Protein 4X82 (pdb70)

Organism: Pteropus alecto (NCBI:txid9402)

Radius of gyration: 31.53 Å; Cα contacts (8 Å, |Δi|>4): 582; chains: 2; bounding box: 42×46×110 Å

InterPro domains:
  IPR003689 Zinc/iron permease [PF02535] (324-635)
  IPR041137 Zinc transporter ZIP4, N-terminal [PF18292] (49-189)
  IPR049406 Zinc transporter ZIP4/12, EF-hand [PF21116] (195-304)
  IPR050799 Zinc Iron Protein (ZIP) Transporter [PTHR12191] (195-642)

Solvent-accessible surface area: 21153 Å² total; per-residue (Å²): 103,148,136,62,26,16,36,44,19,106,60,3,12,38,76,13,127,8,84,114,25,116,35,14,81,41,12,41,32,60,31,7,86,89,38,113,104,28,76,43,6,0,0,0,0,27,0,0,8,68,10,79,24,5,19,66,19,24,215,51,69,122,10,30,63,115,0,70,101,10,27,62,104,4,71,26,149,89,27,25,44,32,8,0,8,103,0,0,47,118,0,28,76,69,6,102,89,145,66,11,50,7,73,44,0,52,176,86,24,97,91,17,3,65,6,0,33,21,0,25,103,4,8,47,153,50,28,38,12,78,32,37,9,43,66,72,23,1,23,63,16,6,58,99,58,160,68,128,38,14,47,40,78,41,0,42,60,14,0,44,140,19,54,5,26,56,119,164,102,51,118,30,90,7,29,92,40,45,0,41,10,61,47,0,4,52,20,24,68,39,60,68,110,64,9,0,54,57,81,6,0,36,101,0,0,7,0,0,0,2,2,41,17,28,58,29,73,93,140,43,56,126,48,115,108,69,32,11,30,40,7,106,51,0,13,57,33,11,131,21,123,78,14,104,24,16,42,36,88,30,3,57,86,15,26,68,100,95,43,138,38,33,65,18,54,27,5,0,0,0,0,25,0,3,12,74,20,75,23,5,2,56,29,22,175,79,68,38,12,37,67,122,0,61,100,12,26,59,96,7,68,25,152,91,27,24,51,47,21,0,12,71,1,0,18,118,2,55,74,25,53,112,154,102,50,11,46,6,72,48,0,21,165,80,8,46,74,115,92,49,96,4,64,25,7,65,0,0,34,14,0,13,102,8,16,47,159,63,33,59,23,95,6,35,6,6,57,119,6,1,19,31,17,1,45,134,60,14,180,46,118,55,126,40,3,39,24,78,28,0,43,61,4,0,140,137,15,50,5,62,113,81,117,82,50,7,45,9,172,26,0,3,54,17,33,71,31,53,54,165,71,10,0,54,60,80,17,2,35,104,2,0,6,0,0,0,1,3,38,16,31,62,28,79

B-factor: mean 61.76, std 17.87, range [33.03, 139.63]

Foldseek 3Di:
DLVVLVVLLQLLCVQLVCNVHVLSVLDDSVLQVLAPLQLSLQLSLVCLLPSVVSSVCSVVVCSSVVSVVLCVQQVDDPRPQQSVLVSLCSNCVSGPVVADHSVNLVVVQVHNSSSSVSVSVCSVVVGHHDGDDDPLCVLVVVCVCDDPAQALVNLQVVLVVLVAQVCDPDPDPCLQDGHHSVRLCVVVVHDNVVHQDSVNCVVSVVVSVSNNVSPND/DVVVVLQVVLVVLLCLLCVLLVVVLSVLDHSVLLVVLDDVPDPCNLLLSLQLSLVCLLPSVVSSVCSVVVCSSVVSVVLLVQCQDDPRPQQSVLVSLVSSLVSSVVDFDESVNLQVVADDDPGGHRRSSSSSSVSVCSVVVTRYDYDHDPLCVLVVLQVPQDDPDSAQALVNQQVVLVVLVACVLQDGDHSVRLCVVVVHDNVNHADSVRCVVSVVVSVSNNVSVND

Structure (mmCIF, N/CA/C/O backbone):
data_4X82
#
_entry.id   4X82
#
_cell.length_a   34.182
_cell.length_b   68.731
_cell.length_c   93.971
_cell.angle_alpha   90.000
_cell.angle_beta   95.790
_cell.angle_gamma   90.000
#
_symmetry.space_group_name_H-M   'P 1 21 1'
#
loop_
_atom_site.group_PDB
_atom_site.id
_atom_site.type_symbol
_atom_site.label_atom_id
_atom_site.label_alt_id
_atom_site.label_comp_id
_atom_site.label_asym_id
_atom_site.label_entity_id
_atom_site.label_seq_id
_atom_site.pdbx_PDB_ins_code
_atom_site.Cartn_x
_atom_site.Cartn_y
_atom_site.Cartn_z
_atom_site.occupancy
_atom_site.B_iso_or_equiv
_atom_site.auth_seq_id
_atom_site.auth_comp_id
_atom_site.auth_asym_id
_atom_site.auth_atom_id
_atom_site.pdbx_PDB_model_num
ATOM 1 N N . ASP A 1 7 ? -46.177 -8.401 59.709 1.00 72.68 42 ASP B N 1
ATOM 2 C CA . ASP A 1 7 ? -45.565 -8.548 61.069 1.00 72.02 42 ASP B CA 1
ATOM 3 C C . ASP A 1 7 ? -44.094 -8.081 61.055 1.00 72.00 42 ASP B C 1
ATOM 4 O O . ASP A 1 7 ? -43.281 -8.558 60.250 1.00 72.91 42 ASP B O 1
ATOM 6 N N . ARG A 1 8 ? -43.735 -7.171 61.955 1.00 66.02 43 ARG B N 1
ATOM 7 C CA . ARG A 1 8 ? -42.365 -6.662 61.978 1.00 66.68 43 ARG B CA 1
ATOM 8 C C . ARG A 1 8 ? -41.338 -7.737 62.346 1.00 69.93 43 ARG B C 1
ATOM 9 O O . ARG A 1 8 ? -40.138 -7.462 62.308 1.00 80.53 43 ARG B O 1
ATOM 17 N N . VAL A 1 9 ? -41.792 -8.923 62.751 1.00 63.39 44 VAL B N 1
ATOM 18 C CA . VAL A 1 9 ? -40.911 -10.071 62.877 1.00 60.37 44 VAL B CA 1
ATOM 19 C C . VAL A 1 9 ? -40.538 -10.572 61.474 1.00 59.10 44 VAL B C 1
ATOM 20 O O . VAL A 1 9 ? -39.367 -10.822 61.170 1.00 57.69 44 VAL B O 1
ATOM 24 N N . ALA A 1 10 ? -41.542 -10.690 60.616 1.00 59.24 45 ALA B N 1
ATOM 25 C CA . ALA A 1 10 ? -41.327 -11.088 59.235 1.00 54.77 45 ALA B CA 1
ATOM 26 C C . ALA A 1 10 ? -40.429 -10.080 58.528 1.00 52.97 45 ALA B C 1
ATOM 27 O O . ALA A 1 10 ? -39.371 -10.434 58.004 1.00 53.06 45 ALA B O 1
ATOM 29 N N . LEU A 1 11 ? -40.838 -8.817 58.531 1.00 50.90 46 LEU B N 1
ATOM 30 C CA . LEU A 1 11 ? -40.066 -7.806 57.840 1.00 50.22 46 LEU B CA 1
ATOM 31 C C . LEU A 1 11 ? -38.622 -7.840 58.289 1.00 48.32 46 LEU B C 1
ATOM 32 O O . LEU A 1 11 ? -37.699 -7.614 57.495 1.00 48.71 46 LEU B O 1
ATOM 37 N N . GLY A 1 12 ? -38.432 -8.137 59.565 1.00 48.09 47 GLY B N 1
ATOM 38 C CA . GLY A 1 12 ? -37.100 -8.187 60.145 1.00 47.39 47 GLY B CA 1
ATOM 39 C C . GLY A 1 12 ? -36.213 -9.204 59.486 1.00 43.49 47 GLY B C 1
ATOM 40 O O . GLY A 1 12 ? -35.066 -8.923 59.173 1.00 43.58 47 GLY B O 1
ATOM 41 N N . GLY A 1 13 ? -36.755 -10.387 59.273 1.00 43.75 48 GLY B N 1
ATOM 42 C CA . GLY A 1 13 ? -36.042 -11.448 58.576 1.00 47.07 48 GLY B CA 1
ATOM 43 C C . GLY A 1 13 ? -35.760 -11.126 57.122 1.00 49.43 48 GLY B C 1
ATOM 44 O O . GLY A 1 13 ? -34.668 -11.403 56.622 1.00 54.53 48 GLY B O 1
ATOM 45 N N . LEU A 1 14 ? -36.749 -10.556 56.440 1.00 48.35 49 LEU B N 1
ATOM 46 C CA . LEU A 1 14 ? -36.559 -10.081 55.082 1.00 48.58 49 LEU B CA 1
ATOM 47 C C . LEU A 1 14 ? -35.383 -9.133 54.997 1.00 50.59 49 LEU B C 1
ATOM 48 O O . LEU A 1 14 ? -34.563 -9.215 54.085 1.00 45.86 49 LEU B O 1
ATOM 53 N N . LEU A 1 15 ? -35.347 -8.186 55.925 1.00 55.33 50 LEU B N 1
ATOM 54 C CA . LEU A 1 15 ? -34.233 -7.264 56.026 1.00 59.91 50 LEU B CA 1
ATOM 55 C C . LEU A 1 15 ? -32.911 -7.976 56.186 1.00 56.24 50 LEU B C 1
ATOM 56 O O . LEU A 1 15 ? -31.905 -7.567 55.618 1.00 54.51 50 LEU B O 1
ATOM 61 N N . ASN A 1 16 ? -32.914 -9.008 57.013 1.00 55.11 51 ASN B N 1
ATOM 62 C CA . ASN A 1 16 ? -31.685 -9.721 57.311 1.00 56.51 51 ASN B CA 1
ATOM 63 C C . ASN A 1 16 ? -31.156 -10.486 56.125 1.00 48.82 51 ASN B C 1
ATOM 64 O O . ASN A 1 16 ? -29.964 -10.458 55.885 1.00 49.70 51 ASN B O 1
ATOM 69 N N . THR A 1 17 ? -32.017 -11.118 55.343 1.00 47.44 52 THR B N 1
ATOM 70 C CA . THR A 1 17 ? -31.503 -11.765 54.139 1.00 52.06 52 THR B CA 1
ATOM 71 C C . THR A 1 17 ? -30.994 -10.715 53.146 1.00 47.28 52 THR B C 1
ATOM 72 O O . THR A 1 17 ? -29.918 -10.856 52.599 1.00 46.98 52 THR B O 1
ATOM 76 N N . LEU A 1 18 ? -31.770 -9.666 52.918 1.00 43.75 53 LEU B N 1
ATOM 77 C CA . LEU A 1 18 ? -31.368 -8.649 51.991 1.00 47.37 53 LEU B CA 1
ATOM 78 C C . LEU A 1 18 ? -29.951 -8.226 52.341 1.00 50.53 53 LEU B C 1
ATOM 79 O O . LEU A 1 18 ? -29.040 -8.309 51.510 1.00 57.83 53 LEU B O 1
ATOM 84 N N . ALA A 1 19 ? -29.761 -7.828 53.592 1.00 50.22 54 ALA B N 1
ATOM 85 C CA . ALA A 1 19 ? -28.467 -7.387 54.090 1.00 52.03 54 ALA B CA 1
ATOM 86 C C . ALA A 1 19 ? -27.350 -8.419 53.881 1.00 52.41 54 ALA B C 1
ATOM 87 O O . ALA A 1 19 ? -26.244 -8.080 53.443 1.00 58.86 54 ALA B O 1
ATOM 89 N N . ALA A 1 20 ? -27.644 -9.669 54.191 1.00 48.37 55 ALA B N 1
ATOM 90 C CA . ALA A 1 20 ? -26.689 -10.738 54.032 1.00 49.56 55 ALA B CA 1
ATOM 91 C C . ALA A 1 20 ? -26.279 -10.937 52.584 1.00 54.86 55 ALA B C 1
ATOM 92 O O . ALA A 1 20 ? -25.092 -11.018 52.288 1.00 59.94 55 ALA B O 1
ATOM 94 N N . ARG A 1 21 ? -27.240 -11.017 51.667 1.00 59.63 56 ARG B N 1
ATOM 95 C CA . ARG A 1 21 ? -26.909 -11.447 50.300 1.00 62.82 56 ARG B CA 1
ATOM 96 C C . ARG A 1 21 ? -26.082 -10.382 49.579 1.00 63.03 56 ARG B C 1
ATOM 97 O O . ARG A 1 21 ? -25.346 -10.669 48.632 1.00 62.00 56 ARG B O 1
ATOM 105 N N . VAL A 1 22 ? -26.186 -9.161 50.081 1.00 65.09 57 VAL B N 1
ATOM 106 C CA . VAL A 1 22 ? -25.398 -8.028 49.621 1.00 69.29 57 VAL B CA 1
ATOM 107 C C . VAL A 1 22 ? -24.062 -7.893 50.372 1.00 68.12 57 VAL B C 1
ATOM 108 O O . VAL A 1 22 ? -23.191 -7.109 49.981 1.00 62.87 57 VAL B O 1
ATOM 112 N N . HIS A 1 23 ? -23.889 -8.703 51.410 1.00 74.05 58 HIS B N 1
ATOM 113 C CA . HIS A 1 23 ? -22.777 -8.601 52.361 1.00 82.56 58 HIS B CA 1
ATOM 114 C C . HIS A 1 23 ? -22.675 -7.212 53.014 1.00 83.18 58 HIS B C 1
ATOM 115 O O . HIS A 1 23 ? -21.627 -6.577 52.988 1.00 82.77 58 HIS B O 1
ATOM 122 N N . CYS A 1 24 ? -23.786 -6.751 53.585 1.00 92.35 59 CYS B N 1
ATOM 123 C CA . CYS A 1 24 ? -23.830 -5.513 54.385 1.00 93.48 59 CYS B CA 1
ATOM 124 C C . CYS A 1 24 ? -24.228 -5.826 55.833 1.00 93.75 59 CYS B C 1
ATOM 125 O O . CYS A 1 24 ? -24.737 -4.949 56.540 1.00 92.22 59 CYS B O 1
ATOM 128 N N . THR A 1 25 ? -23.993 -7.064 56.278 1.00 98.15 60 THR B N 1
ATOM 129 C CA . THR A 1 25 ? -24.490 -7.503 57.594 1.00 99.56 60 THR B CA 1
ATOM 130 C C . THR A 1 25 ? -23.917 -6.621 58.706 1.00 98.55 60 THR B C 1
ATOM 131 O O . THR A 1 25 ? -24.662 -5.940 59.411 1.00 91.53 60 THR B O 1
ATOM 133 N N . SER A 1 26 ? -22.595 -6.606 58.832 1.00 100.88 61 SER B N 1
ATOM 134 C CA . SER A 1 26 ? -21.928 -5.755 59.809 1.00 104.52 61 SER B CA 1
ATOM 135 C C . SER A 1 26 ? -21.345 -4.524 59.110 1.00 110.97 61 SER B C 1
ATOM 136 O O . SER A 1 26 ? -20.149 -4.257 59.211 1.00 116.28 61 SER B O 1
ATOM 138 N N . GLY A 1 27 ? -22.196 -3.780 58.402 1.00 112.71 62 GLY B N 1
ATOM 139 C CA . GLY A 1 27 ? -21.772 -2.578 57.676 1.00 110.08 62 GLY B CA 1
ATOM 140 C C . GLY A 1 27 ? -22.767 -1.441 57.842 1.00 113.01 62 GLY B C 1
ATOM 141 O O . GLY A 1 27 ? -23.816 -1.619 58.465 1.00 109.79 62 GLY B O 1
ATOM 142 N N . PRO A 1 28 ? -22.447 -0.259 57.281 1.00 115.40 63 PRO B N 1
ATOM 143 C CA . PRO A 1 28 ? -23.346 0.896 57.360 1.00 111.84 63 PRO B CA 1
ATOM 144 C C . PRO A 1 28 ? -24.546 0.799 56.393 1.00 115.27 63 PRO B C 1
ATOM 145 O O . PRO A 1 28 ? -25.650 1.220 56.753 1.00 114.39 63 PRO B O 1
ATOM 149 N N . CYS A 1 29 ? -24.319 0.256 55.188 1.00 117.38 64 CYS B N 1
ATOM 150 C CA . CYS A 1 29 ? -25.366 -0.003 54.174 1.00 115.23 64 CYS B CA 1
ATOM 151 C C . CYS A 1 29 ? -26.465 -0.973 54.650 1.00 109.65 64 CYS B C 1
ATOM 152 O O . CYS A 1 29 ? -27.571 -0.966 54.113 1.00 106.29 64 CYS B O 1
ATOM 155 N N . GLY A 1 30 ? -26.146 -1.814 55.635 1.00 98.57 65 GLY B N 1
ATOM 156 C CA . GLY A 1 30 ? -27.133 -2.672 56.278 1.00 91.92 65 GLY B CA 1
ATOM 157 C C . GLY A 1 30 ? -27.853 -1.940 57.398 1.00 90.88 65 GLY B C 1
ATOM 158 O O . GLY A 1 30 ? -29.040 -2.165 57.634 1.00 86.84 65 GLY B O 1
ATOM 159 N N . LYS A 1 31 ? -27.142 -1.043 58.079 1.00 88.68 66 LYS B N 1
ATOM 160 C CA . LYS A 1 31 ? -27.734 -0.253 59.157 1.00 84.82 66 LYS B CA 1
ATOM 161 C C . LYS A 1 31 ? -28.818 0.716 58.644 1.00 84.90 66 LYS B C 1
ATOM 162 O O . LYS A 1 31 ? -29.813 0.933 59.335 1.00 86.78 66 LYS B O 1
ATOM 164 N N . CYS A 1 32 ? -28.645 1.269 57.436 1.00 77.21 67 CYS B N 1
ATOM 165 C CA . CYS A 1 32 ? -29.625 2.204 56.857 1.00 77.89 67 CYS B CA 1
ATOM 166 C C . CYS A 1 32 ? -31.007 1.546 56.634 1.00 75.04 67 CYS B C 1
ATOM 167 O O . CYS A 1 32 ? -32.037 2.218 56.616 1.00 73.72 67 CYS B O 1
ATOM 170 N N . LEU A 1 33 ? -31.011 0.230 56.457 1.00 77.95 68 LEU B N 1
ATOM 171 C CA . LEU A 1 33 ? -32.238 -0.525 56.226 1.00 74.49 68 LEU B CA 1
ATOM 172 C C . LEU A 1 33 ? -32.858 -0.859 57.571 1.00 71.86 68 LEU B C 1
ATOM 173 O O . LEU A 1 33 ? -32.254 -1.571 58.376 1.00 74.74 68 LEU B O 1
ATOM 178 N N . SER A 1 34 ? -34.065 -0.350 57.808 1.00 65.74 69 SER B N 1
ATOM 179 C CA . SER A 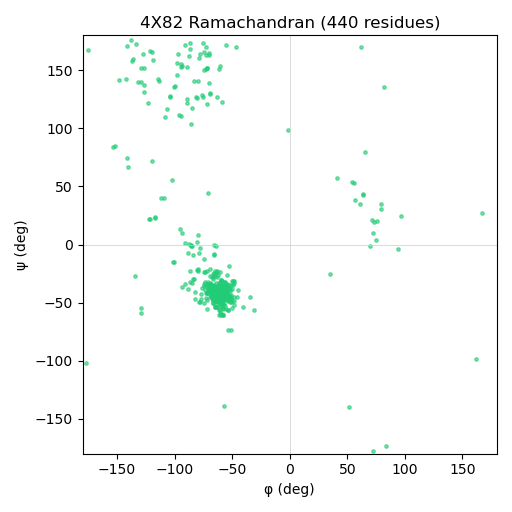1 34 ? -34.755 -0.516 59.079 1.00 60.36 69 SER B CA 1
ATOM 180 C C . SER A 1 34 ? -36.157 -1.016 58.837 1.00 55.73 69 SER B C 1
ATOM 181 O O . SER A 1 34 ? -36.741 -0.742 57.805 1.00 49.96 69 SER B O 1
ATOM 183 N N . VAL A 1 35 ? -36.701 -1.742 59.804 1.00 55.98 70 VAL B N 1
ATOM 184 C CA . VAL A 1 35 ? -38.067 -2.249 59.691 1.00 55.40 70 VAL B CA 1
ATOM 185 C C . VAL A 1 35 ? -39.051 -1.132 59.391 1.00 53.34 70 VAL B C 1
ATOM 186 O O . VAL A 1 35 ? -39.991 -1.320 58.643 1.00 53.31 70 VAL B O 1
ATOM 190 N N . ASP A 1 36 ? -38.833 0.031 59.980 1.00 58.83 71 ASP B N 1
ATOM 191 C CA . ASP A 1 36 ? -39.776 1.133 59.842 1.00 62.29 71 ASP B CA 1
ATOM 192 C C . ASP A 1 36 ? -39.765 1.693 58.394 1.00 58.37 71 ASP B C 1
ATOM 193 O O . ASP A 1 36 ? -40.808 2.099 57.876 1.00 55.35 71 ASP B O 1
ATOM 195 N N . ASP A 1 37 ? -38.605 1.656 57.735 1.00 56.24 72 ASP B N 1
ATOM 196 C CA . ASP A 1 37 ? -38.536 1.913 56.296 1.00 53.69 72 ASP B CA 1
ATOM 197 C C . ASP A 1 37 ? -39.513 0.982 55.571 1.00 52.09 72 ASP B C 1
ATOM 198 O O . ASP A 1 37 ? -40.374 1.425 54.832 1.00 53.02 72 ASP B O 1
ATOM 203 N N . LEU A 1 38 ? -39.361 -0.321 55.782 1.00 51.80 73 LEU B N 1
ATOM 204 C CA . LEU A 1 38 ? -40.214 -1.311 55.125 1.00 52.05 73 LEU B CA 1
ATOM 205 C C . LEU A 1 38 ? -41.675 -1.099 55.501 1.00 54.29 73 LEU B C 1
ATOM 206 O O . LEU A 1 38 ? -42.552 -1.352 54.699 1.00 58.32 73 LEU B O 1
ATOM 211 N N . LEU A 1 39 ? -41.936 -0.645 56.720 1.00 52.20 74 LEU B N 1
ATOM 212 C CA . LEU A 1 39 ? -43.296 -0.327 57.113 1.00 54.49 74 LEU B CA 1
ATOM 213 C C . LEU A 1 39 ? -43.791 0.904 56.366 1.00 55.96 74 LEU B C 1
ATOM 214 O O . LEU A 1 39 ? -44.901 0.905 55.822 1.00 60.68 74 LEU B O 1
ATOM 219 N N . ALA A 1 40 ? -42.948 1.927 56.303 1.00 53.75 75 ALA B N 1
ATOM 220 C CA . ALA A 1 40 ? -43.273 3.153 55.586 1.00 55.82 75 ALA B CA 1
ATOM 221 C C . ALA A 1 40 ? -43.820 2.919 54.170 1.00 57.68 75 ALA B C 1
ATOM 222 O O . ALA A 1 40 ? -44.641 3.717 53.703 1.00 60.34 75 ALA B O 1
ATOM 224 N N . LEU A 1 41 ? -43.377 1.851 53.494 1.00 55.32 76 LEU B N 1
ATOM 225 C CA . LEU A 1 41 ? -43.758 1.609 52.090 1.00 56.51 76 LEU B CA 1
ATOM 226 C C . LEU A 1 41 ? -45.267 1.525 51.844 1.00 57.48 76 LEU B C 1
ATOM 227 O O . LEU A 1 41 ? -45.977 0.795 52.533 1.00 65.76 76 LEU B O 1
ATOM 232 N N . HIS A 1 49 ? -49.034 -3.376 47.315 1.00 54.49 84 HIS B N 1
ATOM 233 C CA . HIS A 1 49 ? -48.320 -3.470 48.591 1.00 58.98 84 HIS B CA 1
ATOM 234 C C . HIS A 1 49 ? -47.288 -4.605 48.584 1.00 58.06 84 HIS B C 1
ATOM 235 O O . HIS A 1 49 ? -46.119 -4.384 48.868 1.00 55.41 84 HIS B O 1
ATOM 237 N N . LEU A 1 50 ? -47.710 -5.826 48.270 1.00 57.65 85 LEU B N 1
ATOM 238 C CA . LEU A 1 50 ? -46.749 -6.900 48.077 1.00 56.43 85 LEU B CA 1
ATOM 239 C C . LEU A 1 50 ? -45.800 -6.522 46.981 1.00 53.30 85 LEU B C 1
ATOM 240 O O . LEU A 1 50 ? -44.566 -6.680 47.092 1.00 55.80 85 LEU B O 1
ATOM 245 N N . ALA A 1 51 ? -46.383 -6.081 45.881 1.00 52.78 86 ALA B N 1
ATOM 246 C CA . ALA A 1 51 ? -45.570 -5.723 44.737 1.00 54.42 86 ALA B CA 1
ATOM 247 C C . ALA A 1 51 ? -44.579 -4.621 45.118 1.00 53.24 86 ALA B C 1
ATOM 248 O O . ALA A 1 51 ? -43.365 -4.744 44.890 1.00 52.27 86 ALA B O 1
ATOM 250 N N . ARG A 1 52 ? -45.096 -3.581 45.753 1.00 51.88 87 ARG B N 1
ATOM 251 C CA . ARG A 1 52 ? -44.271 -2.440 46.091 1.00 54.57 87 ARG B CA 1
ATOM 252 C C . ARG A 1 52 ? -43.089 -2.884 46.972 1.00 51.06 87 ARG B C 1
ATOM 253 O O . ARG A 1 52 ? -41.940 -2.483 46.765 1.00 48.79 87 ARG B O 1
ATOM 261 N N . LEU A 1 53 ? -43.383 -3.746 47.927 1.00 46.45 88 LEU B N 1
ATOM 262 C CA . LEU A 1 53 ? -42.381 -4.279 48.809 1.00 45.26 88 LEU B CA 1
ATOM 263 C C . LEU A 1 53 ? -41.357 -5.148 48.077 1.00 45.57 88 LEU B C 1
ATOM 264 O O . LEU A 1 53 ? -40.145 -4.986 48.270 1.00 50.18 88 LEU B O 1
ATOM 269 N N . SER A 1 54 ? -41.825 -6.075 47.255 1.00 42.73 89 SER B N 1
ATOM 270 C CA . SER A 1 54 ? -40.907 -6.935 46.529 1.00 42.07 89 SER B CA 1
ATOM 271 C C . SER A 1 54 ? -40.004 -6.102 45.629 1.00 43.35 89 SER B C 1
ATOM 272 O O . SER A 1 54 ? -38.799 -6.345 45.532 1.00 44.53 89 SER B O 1
ATOM 275 N N . ALA A 1 55 ? -40.579 -5.097 44.983 1.00 43.05 90 ALA B N 1
ATOM 276 C CA . ALA A 1 55 ? -39.792 -4.229 44.120 1.00 42.17 90 ALA B CA 1
ATOM 277 C C . ALA A 1 55 ? -38.799 -3.383 44.903 1.00 42.65 90 ALA B C 1
ATOM 278 O O . ALA A 1 55 ? -37.644 -3.217 44.480 1.00 44.65 90 ALA B O 1
ATOM 280 N N . ALA A 1 56 ? -39.227 -2.860 46.048 1.00 40.70 91 ALA B N 1
ATOM 281 C CA . ALA A 1 56 ? -38.327 -2.063 46.886 1.00 38.99 91 ALA B CA 1
ATOM 282 C C . ALA A 1 56 ? -37.126 -2.891 47.315 1.00 41.17 91 ALA B C 1
ATOM 283 O O . ALA A 1 56 ? -35.988 -2.418 47.320 1.00 41.08 91 ALA B O 1
ATOM 285 N N . ALA A 1 57 ? -37.389 -4.147 47.661 1.00 43.57 92 ALA B N 1
ATOM 286 C CA . ALA A 1 57 ? -36.336 -5.055 48.067 1.00 43.38 92 ALA B CA 1
ATOM 287 C C . ALA A 1 57 ? -35.403 -5.396 46.887 1.00 42.37 92 ALA B C 1
ATOM 288 O O . ALA A 1 57 ? -34.189 -5.320 47.016 1.00 45.81 92 ALA B O 1
ATOM 290 N N . ALA A 1 58 ? -35.969 -5.715 45.732 1.00 42.16 93 ALA B N 1
ATOM 291 C CA . ALA A 1 58 ? -35.177 -5.947 44.508 1.00 42.93 93 ALA B CA 1
ATOM 292 C C . ALA A 1 58 ? -34.251 -4.775 44.237 1.00 43.61 93 ALA B C 1
ATOM 293 O O . ALA A 1 58 ? -33.089 -4.956 43.911 1.00 44.02 93 ALA B O 1
ATOM 295 N N . LEU A 1 59 ? -34.779 -3.562 44.360 1.00 45.73 94 LEU B N 1
ATOM 296 C CA . LEU A 1 59 ? -33.953 -2.362 44.225 1.00 44.55 94 LEU B CA 1
ATOM 297 C C . LEU A 1 59 ? -32.807 -2.341 45.229 1.00 45.56 94 LEU B C 1
ATOM 298 O O . LEU A 1 59 ? -31.660 -2.033 44.882 1.00 47.55 94 LEU B O 1
ATOM 303 N N . TYR A 1 60 ? -33.106 -2.638 46.484 1.00 44.70 95 TYR B N 1
ATOM 304 C CA . TYR A 1 60 ? -32.044 -2.667 47.470 1.00 47.14 95 TYR B CA 1
ATOM 305 C C . TYR A 1 60 ? -30.953 -3.652 47.052 1.00 49.48 95 TYR B C 1
ATOM 306 O O . TYR A 1 60 ? -29.768 -3.332 47.137 1.00 51.52 95 TYR B O 1
ATOM 315 N N . LEU A 1 61 ? -31.347 -4.845 46.609 1.00 47.66 96 LEU B N 1
ATOM 316 C CA . LEU A 1 61 ? -30.367 -5.818 46.164 1.00 48.22 96 LEU B CA 1
ATOM 317 C C . LEU A 1 61 ? -29.630 -5.270 44.976 1.00 49.85 96 LEU B C 1
ATOM 318 O O . LEU A 1 61 ? -28.423 -5.452 44.876 1.00 51.73 96 LEU B O 1
ATOM 323 N N . SER A 1 62 ? -30.365 -4.590 44.091 1.00 52.78 97 SER B N 1
ATOM 324 C CA . SER A 1 62 ? -29.796 -3.956 42.873 1.00 59.02 97 SER B CA 1
ATOM 325 C C . SER A 1 62 ? -28.719 -2.907 43.128 1.00 60.80 97 SER B C 1
ATOM 326 O O . SER A 1 62 ? -27.730 -2.854 42.413 1.00 57.18 97 SER B O 1
ATOM 329 N N . ASP A 1 63 ? -28.958 -2.047 44.119 1.00 70.77 98 ASP B N 1
ATOM 330 C CA . ASP A 1 63 ? -28.072 -0.911 44.436 1.00 72.82 98 ASP B CA 1
ATOM 331 C C . ASP A 1 63 ? -28.212 -0.550 45.919 1.00 68.92 98 ASP B C 1
ATOM 332 O O . ASP A 1 63 ? -28.985 0.337 46.286 1.00 68.54 98 ASP B O 1
ATOM 337 N N . PRO A 1 64 ? -27.474 -1.255 46.781 1.00 64.78 99 PRO B N 1
ATOM 338 C CA . PRO A 1 64 ? -27.583 -0.966 48.206 1.00 61.93 99 PRO B CA 1
ATOM 339 C C . PRO A 1 64 ? -27.220 0.483 48.531 1.00 66.17 99 PRO B C 1
ATOM 340 O O . PRO A 1 64 ? -28.069 1.210 49.031 1.00 71.52 99 PRO B O 1
ATOM 344 N N . GLU A 1 65 ? -25.998 0.921 48.226 1.00 69.30 100 GLU B N 1
ATOM 345 C CA . GLU A 1 65 ? -25.581 2.309 48.540 1.00 67.22 100 GLU B CA 1
ATOM 346 C C . GLU A 1 65 ? -26.578 3.333 47.993 1.00 60.35 100 GLU B C 1
ATOM 347 O O . GLU A 1 65 ? -27.004 4.254 48.691 1.00 53.33 100 GLU B O 1
ATOM 349 N N . GLY A 1 66 ? -26.986 3.131 46.751 1.00 54.87 101 GLY B N 1
ATOM 350 C CA . GLY A 1 66 ? -27.904 4.047 46.126 1.00 55.89 101 GLY B CA 1
ATOM 351 C C . GLY A 1 66 ? -29.287 4.049 46.749 1.00 59.13 101 GLY B C 1
ATOM 352 O O . GLY A 1 66 ? -29.986 5.061 46.714 1.00 65.17 101 GLY B O 1
ATOM 353 N N . THR A 1 67 ? -29.696 2.916 47.300 1.00 60.93 102 THR B N 1
ATOM 354 C CA . THR A 1 67 ? -31.051 2.759 47.820 1.00 65.42 102 THR B CA 1
ATOM 355 C C . THR A 1 67 ? -31.162 3.331 49.244 1.00 63.77 102 THR B C 1
ATOM 356 O O . THR A 1 67 ? -32.229 3.772 49.651 1.00 62.55 102 THR B O 1
ATOM 360 N N . CYS A 1 68 ? -30.065 3.304 49.994 1.00 66.90 103 CYS B N 1
ATOM 361 C CA . CYS A 1 68 ? -29.994 3.995 51.280 1.00 73.97 103 CYS B CA 1
ATOM 362 C C . CYS A 1 68 ? -30.207 5.491 51.098 1.00 70.42 103 CYS B C 1
ATOM 363 O O . CYS A 1 68 ? -31.028 6.066 51.801 1.00 65.25 103 CYS B O 1
ATOM 366 N N . GLU A 1 69 ? -29.487 6.091 50.135 1.00 69.30 104 GLU B N 1
ATOM 367 C CA . GLU A 1 69 ? -29.634 7.526 49.782 1.00 61.11 104 GLU B CA 1
ATOM 368 C C . GLU A 1 69 ? -31.059 7.866 49.433 1.00 58.04 104 GLU B C 1
ATOM 369 O O . GLU A 1 69 ? -31.543 8.900 49.842 1.00 60.62 104 GLU B O 1
ATOM 371 N N . ASP A 1 70 ? -31.724 6.988 48.688 1.00 58.98 105 ASP B N 1
ATOM 372 C CA . ASP A 1 70 ? -33.124 7.186 48.320 1.00 61.52 105 ASP B CA 1
ATOM 373 C C . ASP A 1 70 ? -34.035 7.034 49.537 1.00 59.55 105 ASP B C 1
ATOM 374 O O . ASP A 1 70 ? -35.014 7.766 49.691 1.00 57.80 105 ASP B O 1
ATOM 379 N N . ILE A 1 71 ? -33.699 6.090 50.409 1.00 60.00 106 ILE B N 1
ATOM 380 C CA . ILE A 1 71 ? -34.505 5.803 51.595 1.00 60.42 106 ILE B CA 1
ATOM 381 C C . ILE A 1 71 ? -34.466 6.977 52.536 1.00 60.82 106 ILE B C 1
ATOM 382 O O . ILE A 1 71 ? -35.491 7.413 53.043 1.00 57.05 106 ILE B O 1
ATOM 387 N N . ARG A 1 72 ? -33.249 7.454 52.773 1.00 67.05 107 ARG B N 1
ATOM 388 C CA . ARG A 1 72 ? -32.964 8.604 53.619 1.00 68.98 107 ARG B CA 1
ATOM 389 C C . ARG A 1 72 ? -33.577 9.901 53.089 1.00 66.80 107 ARG B C 1
ATOM 390 O O . ARG A 1 72 ? -33.764 10.836 53.858 1.00 66.92 107 ARG B O 1
ATOM 398 N N . ALA A 1 73 ? -33.859 9.950 51.781 1.00 63.11 108 ALA B N 1
ATOM 399 C CA . ALA A 1 73 ? -34.622 11.027 51.140 1.00 57.33 108 ALA B CA 1
ATOM 400 C C . ALA A 1 73 ? -36.137 10.770 51.078 1.00 51.33 108 ALA B C 1
ATOM 401 O O . ALA A 1 73 ? -36.907 11.583 50.546 1.00 48.50 108 ALA B O 1
ATOM 403 N N . GLY A 1 74 ? -36.566 9.652 51.625 1.00 47.36 109 GLY B N 1
ATOM 404 C CA . GLY A 1 74 ? -37.969 9.280 51.590 1.00 50.87 109 GLY B CA 1
ATOM 405 C C . GLY A 1 74 ? -38.568 9.087 50.205 1.00 52.65 109 GLY B C 1
ATOM 406 O O . GLY A 1 74 ? -39.731 9.414 49.995 1.00 56.47 109 GLY B O 1
ATOM 407 N N . ARG A 1 75 ? -37.786 8.565 49.263 1.00 51.00 110 ARG B N 1
ATOM 408 C CA . ARG A 1 75 ? -38.282 8.322 47.909 1.00 53.49 110 ARG B CA 1
ATOM 409 C C . ARG A 1 75 ? -38.165 6.851 47.503 1.00 51.11 110 ARG B C 1
ATOM 410 O O . ARG A 1 75 ? -38.196 6.505 46.322 1.00 50.78 110 ARG B O 1
ATOM 418 N N . TRP A 1 76 ? -38.091 5.979 48.495 1.00 49.55 111 TRP B N 1
ATOM 419 C CA . TRP A 1 76 ? -37.949 4.553 48.242 1.00 45.46 111 TRP B CA 1
ATOM 420 C C . TRP A 1 76 ? -39.194 3.973 47.614 1.00 43.73 111 TRP B C 1
ATOM 421 O O . TRP A 1 76 ? -39.109 3.170 46.696 1.00 42.45 111 TRP B O 1
ATOM 432 N N . ALA A 1 77 ? -40.344 4.372 48.133 1.00 43.07 112 ALA B N 1
ATOM 433 C CA . ALA A 1 77 ? -41.627 3.949 47.589 1.00 45.57 112 ALA B CA 1
ATOM 434 C C . ALA A 1 77 ? -41.783 4.375 46.140 1.00 49.07 112 ALA B C 1
ATOM 435 O O . ALA A 1 77 ? -42.292 3.610 45.319 1.00 47.90 112 ALA B O 1
ATOM 437 N N . SER A 1 78 ? -41.372 5.610 45.835 1.00 53.66 113 SER B N 1
ATOM 438 C CA . SER A 1 78 ? -41.520 6.144 44.483 1.00 57.14 113 SER B CA 1
ATOM 439 C C . SER A 1 78 ? -40.687 5.309 43.528 1.00 59.48 113 SER B C 1
ATOM 440 O O . SER A 1 78 ? -41.200 4.796 42.522 1.00 57.31 113 SER B O 1
ATOM 442 N N . ARG A 1 79 ? -39.402 5.176 43.864 1.00 60.75 114 ARG B N 1
ATOM 443 C CA . ARG A 1 79 ? -38.465 4.444 43.036 1.00 60.17 114 ARG B CA 1
ATOM 444 C C . ARG A 1 79 ? -38.953 2.993 42.833 1.00 60.54 114 ARG B C 1
ATOM 445 O O . ARG A 1 79 ? -38.782 2.425 41.757 1.00 62.19 114 ARG B O 1
ATOM 453 N N . ALA A 1 80 ? -39.575 2.406 43.852 1.00 57.93 115 ALA B N 1
ATOM 454 C CA . ALA A 1 80 ? -40.144 1.063 43.736 1.00 55.99 115 ALA B CA 1
ATOM 455 C C . ALA A 1 80 ? -41.350 1.013 42.810 1.00 55.90 115 ALA B C 1
ATOM 456 O O . ALA A 1 80 ? -41.459 0.108 42.001 1.00 59.80 115 ALA B O 1
ATOM 458 N N . ASP A 1 81 ? -42.265 1.964 42.928 1.00 57.42 116 ASP B N 1
ATOM 459 C CA . ASP A 1 81 ? -43.385 2.024 41.995 1.00 58.69 116 ASP B CA 1
ATOM 460 C C . ASP A 1 81 ? -42.921 2.218 40.563 1.00 59.78 116 ASP B C 1
ATOM 461 O O . ASP A 1 81 ? -43.546 1.725 39.622 1.00 60.94 116 ASP B O 1
ATOM 466 N N . HIS A 1 82 ? -41.828 2.943 40.400 1.00 59.68 117 HIS B N 1
ATOM 467 C CA . HIS A 1 82 ?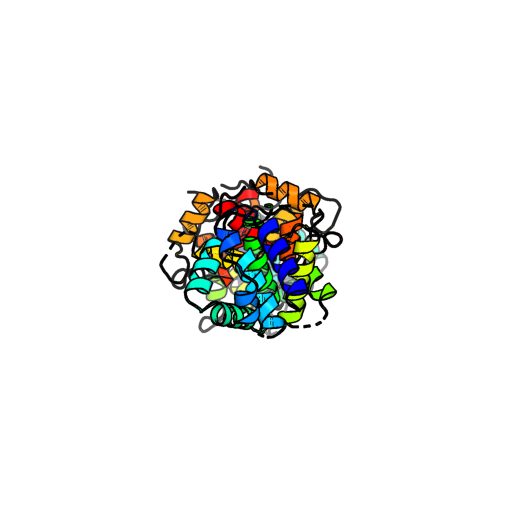 -41.228 3.109 39.098 1.00 63.91 117 HIS B CA 1
ATOM 468 C C . HIS A 1 82 ? -40.788 1.746 38.517 1.00 63.84 117 HIS B C 1
ATOM 469 O O . HIS A 1 82 ? -41.100 1.420 37.366 1.00 60.33 117 HIS B O 1
ATOM 476 N N . LEU A 1 83 ? -40.079 0.944 39.308 1.00 63.23 118 LEU B N 1
ATOM 477 C CA . LEU A 1 83 ? -39.568 -0.335 38.799 1.00 56.87 118 LEU B CA 1
ATOM 478 C C . LEU A 1 83 ? -40.721 -1.256 38.396 1.00 55.81 118 LEU B C 1
ATOM 479 O O . LEU A 1 83 ? -40.688 -1.841 37.326 1.00 51.57 118 LEU B O 1
ATOM 484 N N . LEU A 1 84 ? -41.780 -1.311 39.200 1.00 54.67 119 LEU B N 1
ATOM 485 C CA . LEU A 1 84 ? -42.990 -2.031 38.794 1.00 56.35 119 LEU B CA 1
ATOM 486 C C . LEU A 1 84 ? -43.528 -1.536 37.435 1.00 64.45 119 LEU B C 1
ATOM 487 O O . LEU A 1 84 ? -43.977 -2.341 36.613 1.00 66.97 119 LEU B O 1
ATOM 492 N N . ALA A 1 85 ? -43.472 -0.219 37.202 1.00 68.13 120 ALA B N 1
ATOM 493 C CA . ALA A 1 85 ? -43.897 0.368 35.917 1.00 63.20 120 ALA B CA 1
ATOM 494 C C . ALA A 1 85 ? -43.006 -0.098 34.778 1.00 60.02 120 ALA B C 1
ATOM 495 O O . ALA A 1 85 ? -43.500 -0.621 33.785 1.00 58.37 120 ALA B O 1
ATOM 497 N N . LEU A 1 86 ? -41.695 0.035 34.941 1.00 58.65 121 LEU B N 1
ATOM 498 C CA . LEU A 1 86 ? -40.766 -0.448 33.917 1.00 63.98 121 LEU B CA 1
ATOM 499 C C . LEU A 1 86 ? -40.982 -1.928 33.569 1.00 63.41 121 LEU B C 1
ATOM 500 O O . LEU A 1 86 ? -40.638 -2.367 32.475 1.00 69.36 121 LEU B O 1
ATOM 505 N N . LEU A 1 87 ? -41.524 -2.701 34.503 1.00 64.46 122 LEU B N 1
ATOM 506 C CA . LEU A 1 87 ? -41.778 -4.113 34.261 1.00 66.42 122 LEU B CA 1
ATOM 507 C C . LEU A 1 87 ? -43.218 -4.471 33.923 1.00 71.08 122 LEU B C 1
ATOM 508 O O . LEU A 1 87 ? -43.474 -5.576 33.444 1.00 80.24 122 LEU B O 1
ATOM 513 N N . GLU A 1 88 ? -44.154 -3.562 34.176 1.00 71.11 123 GLU B N 1
ATOM 514 C CA . GLU A 1 88 ? -45.574 -3.821 33.882 1.00 77.37 123 GLU B CA 1
ATOM 515 C C . GLU A 1 88 ? -45.892 -3.886 32.379 1.00 87.71 123 GLU B C 1
ATOM 516 O O . GLU A 1 88 ? -46.848 -4.570 31.964 1.00 91.07 123 GLU B O 1
ATOM 518 N N . GLY A 1 89 ? -45.079 -3.186 31.584 1.00 96.31 124 GLY B N 1
ATOM 519 C CA . GLY A 1 89 ? -45.265 -3.056 30.132 1.00 105.70 124 GLY B CA 1
ATOM 520 C C . GLY A 1 89 ? -45.354 -4.330 29.290 1.00 114.64 124 GLY B C 1
ATOM 521 O O . GLY A 1 89 ? -45.095 -5.431 29.790 1.00 115.34 124 GLY B O 1
ATOM 522 N N . PRO A 1 90 ? -45.704 -4.176 27.990 1.00 120.06 125 PRO B N 1
ATOM 523 C CA . PRO A 1 90 ? -46.064 -5.290 27.091 1.00 117.09 125 PRO B CA 1
ATOM 524 C C . PRO A 1 90 ? -45.026 -6.420 27.015 1.00 109.94 125 PRO B C 1
ATOM 525 O O . PRO A 1 90 ? -45.262 -7.498 27.575 1.00 114.48 125 PRO B O 1
ATOM 529 N N . LYS A 1 91 ? -43.904 -6.174 26.338 1.00 90.04 126 LYS B N 1
ATOM 530 C CA . LYS A 1 91 ? -42.824 -7.142 26.261 1.00 78.63 126 LYS B CA 1
ATOM 531 C C . LYS A 1 91 ? -41.646 -6.619 27.087 1.00 76.76 126 LYS B C 1
ATOM 532 O O . LYS A 1 91 ? -40.493 -6.744 26.693 1.00 77.03 126 LYS B O 1
ATOM 534 N N . ALA A 1 92 ? -41.948 -6.030 28.241 1.00 70.57 127 ALA B N 1
ATOM 535 C CA . ALA A 1 92 ? -40.946 -5.388 29.086 1.00 64.50 127 ALA B CA 1
ATOM 536 C C . ALA A 1 92 ? -40.404 -6.313 30.147 1.00 62.53 127 ALA B C 1
ATOM 537 O O . ALA A 1 92 ? -39.216 -6.267 30.484 1.00 59.95 127 ALA B O 1
ATOM 539 N N . LEU A 1 93 ? -41.287 -7.148 30.676 1.00 58.30 128 LEU B N 1
ATOM 540 C CA . LEU A 1 93 ? -40.998 -7.910 31.863 1.00 57.30 128 LEU B CA 1
ATOM 541 C C . LEU A 1 93 ? -39.771 -8.803 31.748 1.00 58.26 128 LEU B C 1
ATOM 542 O O . LEU A 1 93 ? -38.882 -8.717 32.577 1.00 69.23 128 LEU B O 1
ATOM 547 N N . ALA A 1 94 ? -39.720 -9.666 30.750 1.00 58.92 129 ALA B N 1
ATOM 548 C CA . ALA A 1 94 ? -38.629 -10.651 30.677 1.00 61.96 129 ALA B CA 1
ATOM 549 C C . ALA A 1 94 ? -37.248 -9.994 30.579 1.00 58.39 129 ALA B C 1
ATOM 550 O O . ALA A 1 94 ? -36.330 -10.345 31.311 1.00 55.41 129 ALA B O 1
ATOM 552 N N . PRO A 1 95 ? -37.092 -9.051 29.652 1.00 57.23 130 PRO B N 1
ATOM 553 C CA . PRO A 1 95 ? -35.785 -8.422 29.510 1.00 58.08 130 PRO B CA 1
ATOM 554 C C . PRO A 1 95 ? -35.483 -7.452 30.630 1.00 57.12 130 PRO B C 1
ATOM 555 O O . PRO A 1 95 ? -34.331 -7.316 31.008 1.00 57.15 130 PRO B O 1
ATOM 559 N N . GLY A 1 96 ? -36.501 -6.773 31.145 1.00 54.99 131 GLY B N 1
ATOM 560 C CA . GLY A 1 96 ? -36.301 -5.914 32.305 1.00 55.74 131 GLY B CA 1
ATOM 561 C C . GLY A 1 96 ? -35.793 -6.708 33.496 1.00 54.91 131 GLY B C 1
ATOM 562 O O . GLY A 1 96 ? -34.934 -6.257 34.262 1.00 53.62 131 GLY B O 1
ATOM 563 N N . LEU A 1 97 ? -36.324 -7.913 33.640 1.00 51.08 132 LEU B N 1
ATOM 564 C CA . LEU A 1 97 ? -35.931 -8.786 34.704 1.00 49.37 132 LEU B CA 1
ATOM 565 C C . LEU A 1 97 ? -34.484 -9.228 34.509 1.00 46.83 132 LEU B C 1
ATOM 566 O O . LEU A 1 97 ? -33.739 -9.382 35.474 1.00 47.20 132 LEU B O 1
ATOM 571 N N . SER A 1 98 ? -34.085 -9.425 33.258 1.00 45.60 133 SER B N 1
ATOM 572 C CA . SER A 1 98 ? -32.737 -9.856 32.944 1.00 46.96 133 SER B CA 1
ATOM 573 C C . SER A 1 98 ? -31.757 -8.797 33.399 1.00 47.54 133 SER B C 1
ATOM 574 O O . SER A 1 98 ? -30.764 -9.074 34.067 1.00 47.53 133 SER B O 1
ATOM 577 N N . ARG A 1 99 ? -32.043 -7.564 33.028 1.00 51.67 134 ARG B N 1
ATOM 578 C CA . ARG A 1 99 ? -31.171 -6.459 33.378 1.00 53.82 134 ARG B CA 1
ATOM 579 C C . ARG A 1 99 ? -31.102 -6.280 34.873 1.00 49.30 134 ARG B C 1
ATOM 580 O O . ARG A 1 99 ? -30.051 -5.980 35.407 1.00 51.78 134 ARG B O 1
ATOM 588 N N . LEU A 1 100 ? -32.220 -6.502 35.541 1.00 47.12 135 LEU B N 1
ATOM 589 C CA . LEU A 1 100 ? -32.290 -6.406 37.001 1.00 46.71 135 LEU B CA 1
ATOM 590 C C . LEU A 1 100 ? -31.449 -7.502 37.702 1.00 46.42 135 LEU B C 1
ATOM 591 O O . LEU A 1 100 ? -30.758 -7.250 38.676 1.00 44.13 135 LEU B O 1
ATOM 596 N N . LEU A 1 101 ? -31.552 -8.718 37.198 1.00 48.61 136 LEU B N 1
ATOM 597 C CA . LEU A 1 101 ? -30.818 -9.831 37.729 1.00 48.65 136 LEU B CA 1
ATOM 598 C C . LEU A 1 101 ? -29.340 -9.658 37.500 1.00 49.48 136 LEU B C 1
ATOM 599 O O . LEU A 1 101 ? -28.554 -10.064 38.337 1.00 48.45 136 LEU B O 1
ATOM 604 N N . GLN A 1 102 ? -28.952 -9.096 36.354 1.00 51.33 137 GLN B N 1
ATOM 605 C CA . GLN A 1 102 ? -27.533 -8.822 36.074 1.00 51.49 137 GLN B CA 1
ATOM 606 C C . GLN A 1 102 ? -26.932 -7.951 37.176 1.00 53.32 137 GLN B C 1
ATOM 607 O O . GLN A 1 102 ? -25.853 -8.234 37.697 1.00 53.70 137 GLN B O 1
ATOM 609 N N . ARG A 1 103 ? -27.662 -6.906 37.541 1.00 55.99 138 ARG B N 1
ATOM 610 C CA . ARG A 1 103 ? -27.255 -6.026 38.604 1.00 53.80 138 ARG B CA 1
ATOM 611 C C . ARG A 1 103 ? -27.248 -6.774 39.940 1.00 54.48 138 ARG B C 1
ATOM 612 O O . ARG A 1 103 ? -26.342 -6.609 40.750 1.00 67.79 138 ARG B O 1
ATOM 620 N N . ILE A 1 104 ? -28.230 -7.619 40.192 1.00 47.33 139 ILE B N 1
ATOM 621 C CA . ILE A 1 104 ? -28.249 -8.276 41.476 1.00 41.20 139 ILE B CA 1
ATOM 622 C C . ILE A 1 104 ? -27.136 -9.281 41.569 1.00 43.30 139 ILE B C 1
ATOM 623 O O . ILE A 1 104 ? -26.581 -9.438 42.642 1.00 48.06 139 ILE B O 1
ATOM 628 N N . GLN A 1 105 ? -26.801 -9.965 40.473 1.00 48.97 140 GLN B N 1
ATOM 629 C CA . GLN A 1 105 ? -25.656 -10.909 40.481 1.00 54.00 140 GLN B CA 1
ATOM 630 C C . GLN A 1 105 ? -24.366 -10.162 40.764 1.00 53.56 140 GLN B C 1
ATOM 631 O O . GLN A 1 105 ? -23.474 -10.676 41.423 1.00 50.52 140 GLN B O 1
ATOM 637 N N . ALA A 1 106 ? -24.265 -8.950 40.242 1.00 55.24 141 ALA B N 1
ATOM 638 C CA . ALA A 1 106 ? -23.101 -8.133 40.494 1.00 61.35 141 ALA B CA 1
ATOM 639 C C . ALA A 1 106 ? -22.909 -7.888 42.001 1.00 64.47 141 ALA B C 1
ATOM 640 O O . ALA A 1 106 ? -21.817 -8.108 42.534 1.00 68.95 141 ALA B O 1
ATOM 642 N N . GLN A 1 107 ? -23.972 -7.466 42.685 1.00 64.65 142 GLN B N 1
ATOM 643 C CA . GLN A 1 107 ? -23.886 -7.143 44.121 1.00 66.40 142 GLN B CA 1
ATOM 644 C C . GLN A 1 107 ? -23.911 -8.350 45.073 1.00 65.29 142 GLN B C 1
ATOM 645 O O . GLN A 1 107 ? -23.493 -8.241 46.219 1.00 73.09 142 GLN B O 1
ATOM 651 N N . THR A 1 108 ? -24.417 -9.489 44.619 1.00 64.08 143 THR B N 1
ATOM 652 C CA . THR A 1 108 ? -24.447 -10.695 45.453 1.00 64.99 143 THR B CA 1
ATOM 653 C C . THR A 1 108 ? -23.783 -11.769 44.641 1.00 71.25 143 THR B C 1
ATOM 654 O O . THR A 1 108 ? -24.187 -11.968 43.493 1.00 82.19 143 THR B O 1
ATOM 658 N N . THR A 1 109 ? -22.831 -12.513 45.196 1.00 71.73 144 THR B N 1
ATOM 659 C CA . THR A 1 109 ? -22.088 -13.513 44.361 1.00 75.44 144 THR B CA 1
ATOM 660 C C . THR A 1 109 ? -21.524 -12.889 43.054 1.00 73.72 144 THR B C 1
ATOM 661 O O . THR A 1 109 ? -21.014 -11.762 43.080 1.00 82.39 144 THR B O 1
ATOM 665 N N . GLY A 1 110 ? -21.583 -13.602 41.927 1.00 70.78 145 GLY B N 1
ATOM 666 C CA . GLY A 1 110 ? -21.238 -13.015 40.628 1.00 69.08 145 GLY B CA 1
ATOM 667 C C . GLY A 1 110 ? -21.077 -14.069 39.556 1.00 67.32 145 GLY B C 1
ATOM 668 O O . GLY A 1 110 ? -19.985 -14.262 39.027 1.00 73.87 145 GLY B O 1
ATOM 669 N N . ALA A 1 117 ? -25.202 -24.418 37.778 1.00 75.08 152 ALA B N 1
ATOM 670 C CA . ALA A 1 117 ? -26.632 -24.712 37.821 1.00 84.18 152 ALA B CA 1
ATOM 671 C C . ALA A 1 117 ? -27.419 -23.449 38.170 1.00 83.24 152 ALA B C 1
ATOM 672 O O . ALA A 1 117 ? -27.511 -23.121 39.352 1.00 86.34 152 ALA B O 1
ATOM 674 N N . CYS A 1 118 ? -27.983 -22.750 37.174 1.00 78.92 153 CYS B N 1
ATOM 675 C CA . CYS A 1 118 ? -28.605 -21.425 37.431 1.00 74.46 153 CYS B CA 1
ATOM 676 C C . CYS A 1 118 ? -30.048 -21.139 36.976 1.00 68.20 153 CYS B C 1
ATOM 677 O O . CYS A 1 118 ? -30.626 -21.836 36.150 1.00 68.80 153 CYS B O 1
ATOM 680 N N . VAL A 1 119 ? -30.604 -20.072 37.544 1.00 62.52 154 VAL B N 1
ATOM 681 C CA . VAL A 1 119 ? -31.972 -19.667 37.294 1.00 63.11 154 VAL B CA 1
ATOM 682 C C . VAL A 1 119 ? -32.053 -18.519 36.302 1.00 60.22 154 VAL B C 1
ATOM 683 O O . VAL A 1 119 ? -31.324 -17.530 36.422 1.00 57.69 154 VAL B O 1
ATOM 687 N N . ASP A 1 120 ? -32.989 -18.639 35.366 1.00 55.86 155 ASP B N 1
ATOM 688 C CA . ASP A 1 120 ? -33.167 -17.659 34.323 1.00 53.73 155 ASP B CA 1
ATOM 689 C C . ASP A 1 120 ? -34.559 -17.084 34.410 1.00 49.42 155 ASP B C 1
ATOM 690 O O . ASP A 1 120 ? -35.401 -17.639 35.097 1.00 52.26 155 ASP B O 1
ATOM 695 N N . PRO A 1 121 ? -34.808 -15.966 33.727 1.00 48.78 156 PRO B N 1
ATOM 696 C CA . PRO A 1 121 ? -36.122 -15.338 33.763 1.00 53.05 156 PRO B CA 1
ATOM 697 C C . PRO A 1 121 ? -37.312 -16.203 33.305 1.00 54.97 156 PRO B C 1
ATOM 698 O O . PRO A 1 121 ? -38.391 -16.101 33.882 1.00 54.88 156 PRO B O 1
ATOM 702 N N . PRO A 1 122 ? -37.133 -17.042 32.275 1.00 56.79 157 PRO B N 1
ATOM 703 C CA . PRO A 1 122 ? -38.262 -17.923 31.948 1.00 57.76 157 PRO B CA 1
ATOM 704 C C . PRO A 1 122 ? -38.715 -18.776 33.134 1.00 57.18 157 PRO B C 1
ATOM 705 O O . PRO A 1 122 ? -39.911 -18.894 33.388 1.00 58.49 157 PRO B O 1
ATOM 709 N N . GLN A 1 123 ? -37.747 -19.333 33.855 1.00 54.95 158 GLN B N 1
ATOM 710 C CA . GLN A 1 123 ? -38.004 -20.141 35.042 1.00 53.06 158 GLN B CA 1
ATOM 711 C C . GLN A 1 123 ? -38.705 -19.385 36.139 1.00 49.74 158 GLN B C 1
ATOM 712 O O . GLN A 1 123 ? -39.646 -19.891 36.729 1.00 45.41 158 GLN B O 1
ATOM 718 N N . LEU A 1 124 ? -38.232 -18.174 36.421 1.00 48.15 159 LEU B N 1
ATOM 719 C CA . LEU A 1 124 ? -38.899 -17.295 37.373 1.00 48.87 159 LEU B CA 1
ATOM 720 C C . LEU A 1 124 ? -40.343 -16.995 36.957 1.00 49.62 159 LEU B C 1
ATOM 721 O O . LEU A 1 124 ? -41.250 -16.983 37.782 1.00 45.02 159 LEU B O 1
ATOM 726 N N . LEU A 1 125 ? -40.558 -16.747 35.673 1.00 50.31 160 LEU B N 1
ATOM 727 C CA . LEU A 1 125 ? -41.901 -16.444 35.206 1.00 54.12 160 LEU B CA 1
ATOM 728 C C . LEU A 1 125 ? -42.815 -17.667 35.429 1.00 51.62 160 LEU B C 1
ATOM 729 O O . LEU A 1 125 ? -43.923 -17.543 35.949 1.00 43.63 160 LEU B O 1
ATOM 734 N N . ARG A 1 126 ? -42.318 -18.847 35.069 1.00 54.61 161 ARG B N 1
ATOM 735 C CA . ARG A 1 126 ? -43.049 -20.106 35.283 1.00 57.23 161 ARG B CA 1
ATOM 736 C C . ARG A 1 126 ? -43.338 -20.342 36.780 1.00 56.19 161 ARG B C 1
ATOM 737 O O . ARG A 1 126 ? -44.485 -20.572 37.184 1.00 54.38 161 ARG B O 1
ATOM 745 N N . GLU A 1 127 ? -42.306 -20.225 37.605 1.00 50.86 162 GLU B N 1
ATOM 746 C CA . GLU A 1 127 ? -42.455 -20.506 39.013 1.00 49.79 162 GLU B CA 1
ATOM 747 C C . GLU A 1 127 ? -43.358 -19.490 39.683 1.00 48.24 162 GLU B C 1
ATOM 748 O O . GLU A 1 127 ? -44.023 -19.798 40.669 1.00 45.60 162 GLU B O 1
ATOM 754 N N . ALA A 1 128 ? -43.390 -18.283 39.130 1.00 49.38 163 ALA B N 1
ATOM 755 C CA . ALA A 1 128 ? -44.186 -17.198 39.691 1.00 51.51 163 ALA B CA 1
ATOM 756 C C . ALA A 1 128 ? -45.688 -17.332 39.466 1.00 55.59 163 ALA B C 1
ATOM 757 O O . ALA A 1 128 ? -46.473 -16.991 40.344 1.00 55.05 163 ALA B O 1
ATOM 759 N N . GLY A 1 129 ? -46.109 -17.789 38.295 1.00 61.41 164 GLY B N 1
ATOM 760 C CA . GLY A 1 129 ? -47.545 -17.752 37.985 1.00 65.93 164 GLY B CA 1
ATOM 761 C C . GLY A 1 129 ? -47.816 -17.875 36.510 1.00 73.25 164 GLY B C 1
ATOM 762 O O . GLY A 1 129 ? -46.881 -18.042 35.725 1.00 94.95 164 GLY B O 1
ATOM 763 N N . SER A 1 136 ? -48.493 -9.054 37.396 1.00 71.56 171 SER B N 1
ATOM 764 C CA . SER A 1 136 ? -47.431 -9.957 36.924 1.00 69.78 171 SER B CA 1
ATOM 765 C C . SER A 1 136 ? -46.072 -9.679 37.615 1.00 71.26 171 SER B C 1
ATOM 766 O O . SER A 1 136 ? -45.487 -10.569 38.275 1.00 71.21 171 SER B O 1
ATOM 768 N N . PRO A 1 137 ? -45.555 -8.445 37.465 1.00 69.66 172 PRO B N 1
ATOM 769 C CA . PRO A 1 137 ? -44.234 -8.157 38.014 1.00 68.04 172 PRO B CA 1
ATOM 770 C C . PRO A 1 137 ? -44.146 -8.432 39.522 1.00 64.18 172 PRO B C 1
ATOM 771 O O . PRO A 1 137 ? -43.135 -8.958 39.977 1.00 62.63 172 PRO B O 1
ATOM 775 N N . GLY A 1 138 ? -45.197 -8.124 40.274 1.00 56.73 173 GLY B N 1
ATOM 776 C CA . GLY A 1 138 ? -45.148 -8.287 41.730 1.00 55.44 173 GLY B CA 1
ATOM 777 C C . GLY A 1 138 ? -44.827 -9.711 42.173 1.00 52.93 173 GLY B C 1
ATOM 778 O O . GLY A 1 138 ? -43.808 -9.982 42.816 1.00 52.74 173 GLY B O 1
ATOM 779 N N . PRO A 1 139 ? -45.684 -10.654 41.804 1.00 52.67 174 PRO B N 1
ATOM 780 C CA . PRO A 1 139 ? -45.385 -12.047 42.134 1.00 52.26 174 PRO B CA 1
ATOM 781 C C . PRO A 1 139 ? -44.073 -12.589 41.559 1.00 51.16 174 PRO B C 1
ATOM 782 O O . PRO A 1 139 ? -43.436 -13.457 42.176 1.00 52.64 174 PRO B O 1
ATOM 786 N N . VAL A 1 140 ? -43.660 -12.076 40.408 1.00 48.66 175 VAL B N 1
ATOM 787 C CA . VAL A 1 140 ? -42.383 -12.489 39.831 1.00 47.87 175 VAL B CA 1
ATOM 788 C C . VAL A 1 140 ? -41.219 -12.014 40.700 1.00 45.32 175 VAL B C 1
ATOM 789 O O . VAL A 1 140 ? -40.271 -12.774 40.944 1.00 40.70 175 VAL B O 1
ATOM 793 N N . LEU A 1 141 ? -41.283 -10.751 41.117 1.00 42.51 176 LEU B N 1
ATOM 794 C CA . LEU A 1 141 ? -40.256 -10.183 41.967 1.00 42.21 176 LEU B CA 1
ATOM 795 C C . LEU A 1 141 ? -40.243 -10.933 43.270 1.00 42.92 176 LEU B C 1
ATOM 796 O O . LEU A 1 141 ? -39.173 -11.312 43.766 1.00 40.38 176 LEU B O 1
ATOM 801 N N . ALA A 1 142 ? -41.421 -11.182 43.826 1.00 41.50 177 ALA B N 1
ATOM 802 C CA . ALA A 1 142 ? -41.454 -11.985 45.038 1.00 43.33 177 ALA B CA 1
ATOM 803 C C . ALA A 1 142 ? -40.720 -13.342 44.848 1.00 43.78 177 ALA B C 1
ATOM 804 O O . ALA A 1 142 ? -39.992 -13.777 45.720 1.00 44.38 177 ALA B O 1
ATOM 806 N N . THR A 1 143 ? -40.905 -13.990 43.705 1.00 43.59 178 THR B N 1
ATOM 807 C CA . THR A 1 143 ? -40.193 -15.248 43.392 1.00 43.13 178 THR B CA 1
ATOM 808 C C . THR A 1 143 ? -38.689 -15.094 43.184 1.00 42.13 178 THR B C 1
ATOM 809 O O . THR A 1 143 ? -37.909 -15.948 43.572 1.00 44.07 178 THR B O 1
ATOM 813 N N . LEU A 1 144 ? -38.281 -13.994 42.582 1.00 43.63 179 LEU B N 1
ATOM 814 C CA . LEU A 1 144 ? -36.878 -13.646 42.537 1.00 41.00 179 LEU B CA 1
ATOM 815 C C . LEU A 1 144 ? -36.351 -13.565 43.952 1.00 41.41 179 LEU B C 1
ATOM 816 O O . LEU A 1 144 ? -35.344 -14.184 44.274 1.00 41.95 179 LEU B O 1
ATOM 821 N N . LEU A 1 145 ? -37.038 -12.815 44.812 1.00 40.89 180 LEU B N 1
ATOM 822 C CA . LEU A 1 145 ? -36.575 -12.646 46.186 1.00 40.52 180 LEU B CA 1
ATOM 823 C C . LEU A 1 145 ? -36.433 -13.984 46.883 1.00 40.38 180 LEU B C 1
ATOM 824 O O . LEU A 1 145 ? -35.438 -14.222 47.562 1.00 41.93 180 LEU B O 1
ATOM 829 N N . GLU A 1 146 ? -37.391 -14.882 46.679 1.00 41.47 181 GLU B N 1
ATOM 830 C CA . GLU A 1 146 ? -37.290 -16.208 47.258 1.00 44.16 181 GLU B CA 1
ATOM 831 C C . GLU A 1 146 ? -35.993 -16.846 46.827 1.00 43.20 181 GLU B C 1
ATOM 832 O O . GLU A 1 146 ? -35.270 -17.407 47.641 1.00 44.39 181 GLU B O 1
ATOM 838 N N . HIS A 1 147 ? -35.701 -16.773 45.547 1.00 42.15 182 HIS B N 1
ATOM 839 C CA . HIS A 1 147 ? -34.481 -17.371 45.053 1.00 43.84 182 HIS B CA 1
ATOM 840 C C . HIS A 1 147 ? -33.208 -16.762 45.631 1.00 45.12 182 HIS B C 1
ATOM 841 O O . HIS A 1 147 ? -32.236 -17.459 45.881 1.00 43.55 182 HIS B O 1
ATOM 848 N N . VAL A 1 148 ? -33.193 -15.460 45.808 1.00 47.38 183 VAL B N 1
ATOM 849 C CA . VAL A 1 148 ? -32.064 -14.853 46.450 1.00 47.73 183 VAL B CA 1
ATOM 850 C C . VAL A 1 148 ? -31.932 -15.472 47.836 1.00 49.72 183 VAL B C 1
ATOM 851 O O . VAL A 1 148 ? -30.831 -15.791 48.268 1.00 52.43 183 VAL B O 1
ATOM 855 N N . GLY A 1 149 ? -33.052 -15.687 48.513 1.00 52.10 184 GLY B N 1
ATOM 856 C CA . GLY A 1 149 ? -33.028 -16.323 49.828 1.00 56.00 184 GLY B CA 1
ATOM 857 C C . GLY A 1 149 ? -32.438 -17.735 49.866 1.00 58.03 184 GLY B C 1
ATOM 858 O O . GLY A 1 149 ? -31.793 -18.098 50.835 1.00 62.53 184 GLY B O 1
ATOM 859 N N . ARG A 1 150 ? -32.684 -18.528 48.827 1.00 58.93 185 ARG B N 1
ATOM 860 C CA . ARG A 1 150 ? -32.086 -19.855 48.673 1.00 58.39 185 ARG B CA 1
ATOM 861 C C . ARG A 1 150 ? -30.611 -19.790 48.275 1.00 61.70 185 ARG B C 1
ATOM 862 O O . ARG A 1 150 ? -29.925 -20.807 48.305 1.00 68.52 185 ARG B O 1
ATOM 870 N N . GLY A 1 151 ? -30.126 -18.614 47.875 1.00 60.31 186 GLY B N 1
ATOM 871 C CA . GLY A 1 151 ? -28.773 -18.457 47.339 1.00 54.70 186 GLY B CA 1
ATOM 872 C C . GLY A 1 151 ? -28.567 -18.943 45.912 1.00 54.51 186 GLY B C 1
ATOM 873 O O . GLY A 1 151 ? -27.436 -19.192 45.519 1.00 56.56 186 GLY B O 1
ATOM 874 N N . SER A 1 152 ? -29.632 -19.088 45.121 1.00 55.11 187 SER B N 1
ATOM 875 C CA . SER A 1 152 ? -29.478 -19.481 43.713 1.00 51.97 187 SER B CA 1
ATOM 876 C C . SER A 1 152 ? -28.644 -18.459 42.950 1.00 59.83 187 SER B C 1
ATOM 877 O O . SER A 1 152 ? -28.607 -17.279 43.307 1.00 62.98 187 SER B O 1
ATOM 880 N N . CYS A 1 153 ? -27.987 -18.925 41.892 1.00 69.49 188 CYS B N 1
ATOM 881 C CA . CYS A 1 153 ? -27.273 -18.064 40.943 1.00 69.90 188 CYS B CA 1
ATOM 882 C C . CYS A 1 153 ? -28.202 -17.764 39.782 1.00 65.27 188 CYS B C 1
ATOM 883 O O . CYS A 1 153 ? -29.079 -18.558 39.465 1.00 59.41 188 CYS B O 1
ATOM 886 N N . PHE A 1 154 ? -27.985 -16.627 39.135 1.00 62.96 189 PHE B N 1
ATOM 887 C CA . PHE A 1 154 ? -28.799 -16.235 38.001 1.00 62.10 189 PHE B CA 1
ATOM 888 C C . PHE A 1 154 ? -28.024 -16.212 36.688 1.00 65.76 189 PHE B C 1
ATOM 889 O O . PHE A 1 154 ? -26.869 -15.798 36.632 1.00 66.64 189 PHE B O 1
ATOM 897 N N . HIS A 1 155 ? -28.686 -16.661 35.631 1.00 71.53 190 HIS B N 1
ATOM 898 C CA . HIS A 1 155 ? -28.138 -16.591 34.290 1.00 78.26 190 HIS B CA 1
ATOM 899 C C . HIS A 1 155 ? -29.103 -15.816 33.409 1.00 73.74 190 HIS B C 1
ATOM 900 O O . HIS A 1 155 ? -30.265 -16.165 33.254 1.00 71.19 190 HIS B O 1
ATOM 907 N N . THR A 1 156 ? -28.592 -14.749 32.829 1.00 73.97 191 THR B N 1
ATOM 908 C CA . THR A 1 156 ? -29.426 -13.783 32.146 1.00 72.61 191 THR B CA 1
ATOM 909 C C . THR A 1 156 ? -28.854 -13.543 30.796 1.00 66.62 191 THR B C 1
ATOM 910 O O . THR A 1 156 ? -27.646 -13.483 30.651 1.00 77.19 191 THR B O 1
ATOM 914 N N . LEU A 1 157 ? -29.700 -13.417 29.793 1.00 64.18 192 LEU B N 1
ATOM 915 C CA . LEU A 1 157 ? -29.188 -13.109 28.475 1.00 62.99 192 LEU B CA 1
ATOM 916 C C . LEU A 1 157 ? -29.679 -11.793 27.850 1.00 61.86 192 LEU B C 1
ATOM 917 O O . LEU A 1 157 ? -30.718 -11.252 28.225 1.00 68.88 192 LEU B O 1
ATOM 922 N N . PRO A 1 158 ? -28.924 -11.276 26.878 1.00 57.55 193 PRO B N 1
ATOM 923 C CA . PRO A 1 158 ? -29.379 -10.089 26.162 1.00 52.50 193 PRO B CA 1
ATOM 924 C C . PRO A 1 158 ? -30.460 -10.443 25.189 1.00 50.79 193 PRO B C 1
ATOM 925 O O . PRO A 1 158 ? -30.747 -11.618 25.006 1.00 52.57 193 PRO B O 1
ATOM 929 N N . THR A 1 159 ? -31.052 -9.443 24.564 1.00 54.62 194 THR B N 1
ATOM 930 C CA . THR A 1 159 ? -32.068 -9.665 23.528 1.00 60.28 194 THR B CA 1
ATOM 931 C C . THR A 1 159 ? -31.439 -9.663 22.139 1.00 63.70 194 THR B C 1
ATOM 932 O O . THR A 1 159 ? -30.400 -9.041 21.936 1.00 64.02 194 THR B O 1
ATOM 936 N N . PRO A 1 160 ? -32.090 -10.324 21.166 1.00 65.97 195 PRO B N 1
ATOM 937 C CA . PRO A 1 160 ? -31.556 -10.240 19.819 1.00 65.22 195 PRO B CA 1
ATOM 938 C C . PRO A 1 160 ? -31.335 -8.792 19.388 1.00 62.49 195 PRO B C 1
ATOM 939 O O . PRO A 1 160 ? -30.275 -8.484 18.847 1.00 68.59 195 PRO B O 1
ATOM 943 N N . GLN A 1 161 ? -32.287 -7.899 19.651 1.00 58.01 196 GLN B N 1
ATOM 944 C CA . GLN A 1 161 ? -32.110 -6.491 19.257 1.00 60.35 196 GLN B CA 1
ATOM 945 C C . GLN A 1 161 ? -30.827 -5.911 19.849 1.00 57.33 196 GLN B C 1
ATOM 946 O O . GLN A 1 161 ? -30.144 -5.121 19.218 1.00 60.23 196 GLN B O 1
ATOM 948 N N . TYR A 1 162 ? -30.464 -6.336 21.041 1.00 56.03 197 TYR B N 1
ATOM 949 C CA . TYR A 1 162 ? -29.293 -5.760 21.671 1.00 57.99 197 TYR B CA 1
ATOM 950 C C . TYR A 1 162 ? -28.024 -5.857 20.828 1.00 60.21 197 TYR B C 1
ATOM 951 O O . TYR A 1 162 ? -27.167 -4.972 20.877 1.00 62.26 197 TYR B O 1
ATOM 960 N N . PHE A 1 163 ? -27.875 -6.948 20.088 1.00 62.68 198 PHE B N 1
ATOM 961 C CA . PHE A 1 163 ? -26.627 -7.178 19.361 1.00 60.75 198 PHE B CA 1
ATOM 962 C C . PHE A 1 163 ? -26.485 -6.257 18.162 1.00 58.89 198 PHE B C 1
ATOM 963 O O . PHE A 1 163 ? -25.394 -5.805 17.861 1.00 63.45 198 PHE B O 1
ATOM 971 N N . VAL A 1 164 ? -27.591 -5.962 17.503 1.00 57.53 199 VAL B N 1
ATOM 972 C CA . VAL A 1 164 ? -27.577 -4.989 16.439 1.00 61.84 199 VAL B CA 1
ATOM 973 C C . VAL A 1 164 ? -27.408 -3.588 17.037 1.00 65.78 199 VAL B C 1
ATOM 974 O O . VAL A 1 164 ? -26.490 -2.858 16.670 1.00 70.05 199 VAL B O 1
ATOM 978 N N . ASP A 1 165 ? -28.298 -3.222 17.955 1.00 70.87 200 ASP B N 1
ATOM 979 C CA . ASP A 1 165 ? -28.267 -1.909 18.616 1.00 71.41 200 ASP B CA 1
ATOM 980 C C . ASP A 1 165 ? -26.871 -1.571 19.166 1.00 69.55 200 ASP B C 1
ATOM 981 O O . ASP A 1 165 ? -26.486 -0.421 19.180 1.00 76.76 200 ASP B O 1
ATOM 983 N N . PHE A 1 166 ? -26.107 -2.570 19.585 1.00 66.48 201 PHE B N 1
ATOM 984 C CA . PHE A 1 166 ? -24.785 -2.338 20.151 1.00 69.54 201 PHE B CA 1
ATOM 985 C C . PHE A 1 166 ? -23.795 -1.769 19.171 1.00 70.40 201 PHE B C 1
ATOM 986 O O . PHE A 1 166 ? -23.046 -0.853 19.483 1.00 73.18 201 PHE B O 1
ATOM 994 N N . VAL A 1 167 ? -23.746 -2.358 17.993 1.00 73.94 202 VAL B N 1
ATOM 995 C CA . VAL A 1 167 ? -22.720 -2.013 17.053 1.00 74.01 202 VAL B CA 1
ATOM 996 C C . VAL A 1 167 ? -22.884 -0.532 16.763 1.00 75.21 202 VAL B C 1
ATOM 997 O O . VAL A 1 167 ? -21.916 0.209 16.690 1.00 74.20 202 VAL B O 1
ATOM 1001 N N . PHE A 1 168 ? -24.131 -0.100 16.652 1.00 74.96 203 PHE B N 1
ATOM 1002 C CA . PHE A 1 168 ? -24.411 1.285 16.329 1.00 78.19 203 PHE B CA 1
ATOM 1003 C C . PHE A 1 168 ? -23.819 2.259 17.367 1.00 80.28 203 PHE B C 1
ATOM 1004 O O . PHE A 1 168 ? -23.413 3.355 17.000 1.00 92.35 203 PHE B O 1
ATOM 1012 N N . GLN A 1 169 ? -23.726 1.873 18.638 1.00 83.16 204 GLN B N 1
ATOM 1013 C CA . GLN A 1 169 ? -22.992 2.686 19.634 1.00 87.33 204 GLN B CA 1
ATOM 1014 C C . GLN A 1 169 ? -21.462 2.438 19.587 1.00 91.82 204 GLN B C 1
ATOM 1015 O O . GLN A 1 169 ? -20.670 3.375 19.685 1.00 82.82 204 GLN B O 1
ATOM 1017 N N . GLN A 1 170 ? -21.055 1.179 19.419 1.00 99.52 205 GLN B N 1
ATOM 1018 C CA . GLN A 1 170 ? -19.633 0.811 19.394 1.00 101.82 205 GLN B CA 1
ATOM 1019 C C . GLN A 1 170 ? -19.350 -0.267 18.342 1.00 101.43 205 GLN B C 1
ATOM 1020 O O . GLN A 1 170 ? -18.199 -0.658 18.119 1.00 90.66 205 GLN B O 1
ATOM 1022 N N . ASN A 1 174 ? -21.097 9.754 14.219 1.00 103.89 209 ASN B N 1
ATOM 1023 C CA . ASN A 1 174 ? -22.510 9.613 14.586 1.00 111.65 209 ASN B CA 1
ATOM 1024 C C . ASN A 1 174 ? -23.520 10.179 13.567 1.00 116.34 209 ASN B C 1
ATOM 1025 O O . ASN A 1 174 ? -24.209 11.156 13.861 1.00 117.79 209 ASN B O 1
ATOM 1027 N 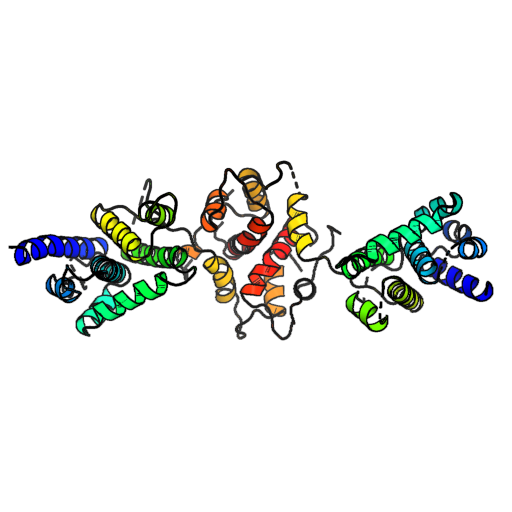N . THR A 1 175 ? -23.597 9.574 12.377 1.00 117.14 210 THR B N 1
ATOM 1028 C CA . THR A 1 175 ? -24.792 9.684 11.528 1.00 112.87 210 THR B CA 1
ATOM 1029 C C . THR A 1 175 ? -25.873 8.784 12.181 1.00 104.69 210 THR B C 1
ATOM 1030 O O . THR A 1 175 ? -25.554 7.983 13.060 1.00 98.57 210 THR B O 1
ATOM 1032 N N . PRO A 1 176 ? -27.154 8.923 11.784 1.00 97.98 211 PRO B N 1
ATOM 1033 C CA . PRO A 1 176 ? -28.158 7.974 12.287 1.00 92.96 211 PRO B CA 1
ATOM 1034 C C . PRO A 1 176 ? -27.867 6.533 11.830 1.00 90.77 211 PRO B C 1
ATOM 1035 O O . PRO A 1 176 ? -27.856 5.617 12.652 1.00 89.27 211 PRO B O 1
ATOM 1039 N N . ASN A 1 177 ? -27.596 6.355 10.538 1.00 80.72 212 ASN B N 1
ATOM 1040 C CA . ASN A 1 177 ? -27.096 5.090 9.996 1.00 72.27 212 ASN B CA 1
ATOM 1041 C C . ASN A 1 177 ? -25.554 4.977 9.966 1.00 76.72 212 ASN B C 1
ATOM 1042 O O . ASN A 1 177 ? -24.822 5.944 10.210 1.00 76.26 212 ASN B O 1
ATOM 1047 N N . ILE A 1 178 ? -25.071 3.778 9.650 1.00 75.94 213 ILE B N 1
ATOM 1048 C CA . ILE A 1 178 ? -23.638 3.530 9.481 1.00 70.23 213 ILE B CA 1
ATOM 1049 C C . ILE A 1 178 ? -23.193 3.965 8.074 1.00 67.19 213 ILE B C 1
ATOM 1050 O O . ILE A 1 178 ? -23.816 3.578 7.059 1.00 63.00 213 ILE B O 1
ATOM 1055 N N . SER A 1 179 ? -22.153 4.806 8.017 1.00 61.47 214 SER B N 1
ATOM 1056 C CA . SER A 1 179 ? -21.607 5.279 6.729 1.00 59.13 214 SER B CA 1
ATOM 1057 C C . SER A 1 179 ? -20.866 4.141 6.045 1.00 56.39 214 SER B C 1
ATOM 1058 O O . SER A 1 179 ? -20.346 3.259 6.712 1.00 52.26 214 SER B O 1
ATOM 1060 N N . VAL A 1 180 ? -20.814 4.172 4.719 1.00 57.19 215 VAL B N 1
ATOM 1061 C CA . VAL A 1 180 ? -19.944 3.263 3.974 1.00 55.45 215 VAL B CA 1
ATOM 1062 C C . VAL A 1 180 ? -18.554 3.304 4.596 1.00 57.01 215 VAL B C 1
ATOM 1063 O O . VAL A 1 180 ? -17.921 2.284 4.815 1.00 57.99 215 VAL B O 1
ATOM 1067 N N . ALA A 1 181 ? -18.075 4.503 4.884 1.00 58.71 216 ALA B N 1
ATOM 1068 C CA . ALA A 1 181 ? -16.799 4.642 5.548 1.00 57.64 216 ALA B CA 1
ATOM 1069 C C . ALA A 1 181 ? -16.841 3.914 6.886 1.00 55.60 216 ALA B C 1
ATOM 1070 O O . ALA A 1 181 ? -15.958 3.110 7.172 1.00 63.31 216 ALA B O 1
ATOM 1072 N N . GLU A 1 182 ? -17.844 4.193 7.716 1.00 52.87 217 GLU B N 1
ATOM 1073 C CA . GLU A 1 182 ? -17.977 3.467 9.011 1.00 55.24 217 GLU B CA 1
ATOM 1074 C C . GLU A 1 182 ? -17.947 1.936 8.783 1.00 54.71 217 GLU B C 1
ATOM 1075 O O . GLU A 1 182 ? -17.199 1.211 9.441 1.00 48.54 217 GLU B O 1
ATOM 1077 N N . LEU A 1 183 ? -18.735 1.465 7.813 1.00 52.42 218 LEU B N 1
ATOM 1078 C CA . LEU A 1 183 ? -18.836 0.043 7.527 1.00 47.62 218 LEU B CA 1
ATOM 1079 C C . LEU A 1 183 ? -17.469 -0.501 7.251 1.00 47.16 218 LEU B C 1
ATOM 1080 O O . LEU A 1 183 ? -17.122 -1.593 7.716 1.00 47.21 218 LEU B O 1
ATOM 1085 N N . ALA A 1 184 ? -16.697 0.272 6.492 1.00 49.09 219 ALA B N 1
ATOM 1086 C CA . ALA A 1 184 ? -15.338 -0.125 6.105 1.00 50.26 219 ALA B CA 1
ATOM 1087 C C . ALA A 1 184 ? -14.370 -0.138 7.274 1.00 47.58 219 ALA B C 1
ATOM 1088 O O . ALA A 1 184 ? -13.459 -0.951 7.299 1.00 52.31 219 ALA B O 1
ATOM 1090 N N . ALA A 1 185 ? -14.540 0.763 8.229 1.00 48.32 220 ALA B N 1
ATOM 1091 C CA . ALA A 1 185 ? -13.690 0.751 9.425 1.00 51.73 220 ALA B CA 1
ATOM 1092 C C . ALA A 1 185 ? -13.927 -0.520 10.233 1.00 52.55 220 ALA B C 1
ATOM 1093 O O . ALA A 1 185 ? -12.968 -1.108 10.759 1.00 50.97 220 ALA B O 1
ATOM 1095 N N . LEU A 1 186 ? -15.202 -0.924 10.314 1.00 51.98 221 LEU B N 1
ATOM 1096 C CA . LEU A 1 186 ? -15.617 -2.144 11.020 1.00 51.16 221 LEU B CA 1
ATOM 1097 C C . LEU A 1 186 ? -15.074 -3.389 10.343 1.00 48.94 221 LEU B C 1
ATOM 1098 O O . LEU A 1 186 ? -14.621 -4.317 11.008 1.00 43.49 221 LEU B O 1
ATOM 1103 N N . MET A 1 187 ? -15.117 -3.401 9.017 1.00 45.02 222 MET B N 1
ATOM 1104 C CA . MET A 1 187 ? -14.595 -4.530 8.294 1.00 44.28 222 MET B CA 1
ATOM 1105 C C . MET A 1 187 ? -13.101 -4.624 8.546 1.00 43.27 222 MET B C 1
ATOM 1106 O O . MET A 1 187 ? -12.571 -5.708 8.716 1.00 41.43 222 MET B O 1
ATOM 1111 N N . GLN A 1 188 ? -12.431 -3.485 8.611 1.00 46.09 223 GLN B N 1
ATOM 1112 C CA . GLN A 1 188 ? -11.012 -3.471 8.913 1.00 48.93 223 GLN B CA 1
ATOM 1113 C C . GLN A 1 188 ? -10.772 -4.063 10.289 1.00 49.37 223 GLN B C 1
ATOM 1114 O O . GLN A 1 188 ? -9.976 -4.972 10.430 1.00 52.07 223 GLN B O 1
ATOM 1116 N N . ARG A 1 189 ? -11.476 -3.588 11.304 1.00 50.38 224 ARG B N 1
ATOM 1117 C CA . ARG A 1 189 ? -11.332 -4.188 12.637 1.00 55.98 224 ARG B CA 1
ATOM 1118 C C . ARG A 1 189 ? -11.499 -5.707 12.619 1.00 57.17 224 ARG B C 1
ATOM 1119 O O . ARG A 1 189 ? -10.853 -6.394 13.392 1.00 58.76 224 ARG B O 1
ATOM 1127 N N . LEU A 1 190 ? -12.376 -6.221 11.759 1.00 59.00 225 LEU B N 1
ATOM 1128 C CA . LEU A 1 190 ? -12.585 -7.666 11.641 1.00 59.35 225 LEU B CA 1
ATOM 1129 C C . LEU A 1 190 ? -11.583 -8.369 10.705 1.00 59.41 225 LEU B C 1
ATOM 1130 O O . LEU A 1 190 ? -11.661 -9.591 10.528 1.00 63.00 225 LEU B O 1
ATOM 1135 N N . GLY A 1 191 ? -10.665 -7.614 10.098 1.00 55.13 226 GLY B N 1
ATOM 1136 C CA . GLY A 1 191 ? -9.662 -8.168 9.177 1.00 51.68 226 GLY B CA 1
ATOM 1137 C C . GLY A 1 191 ? -10.161 -8.442 7.775 1.00 49.75 226 GLY B C 1
ATOM 1138 O O . GLY A 1 191 ? -9.665 -9.336 7.113 1.00 55.20 226 GLY B O 1
ATOM 1139 N N . VAL A 1 192 ? -11.133 -7.660 7.314 1.00 50.09 227 VAL B N 1
ATOM 1140 C CA . VAL A 1 192 ? -11.758 -7.889 6.021 1.00 46.22 227 VAL B CA 1
ATOM 1141 C C . VAL A 1 192 ? -12.040 -6.587 5.311 1.00 48.87 227 VAL B C 1
ATOM 1142 O O . VAL A 1 192 ? -11.872 -5.526 5.859 1.00 52.75 227 VAL B O 1
ATOM 1146 N N . GLY A 1 193 ? -12.434 -6.671 4.057 1.00 63.05 228 GLY B N 1
ATOM 1147 C CA . GLY A 1 193 ? -12.599 -5.476 3.236 1.00 68.59 228 GLY B CA 1
ATOM 1148 C C . GLY A 1 193 ? -11.368 -5.163 2.417 1.00 74.75 228 GLY B C 1
ATOM 1149 O O . GLY A 1 193 ? -11.396 -4.244 1.616 1.00 80.85 228 GLY B O 1
ATOM 1150 N N . GLY A 1 194 ? -10.301 -5.942 2.605 1.00 85.97 229 GLY B N 1
ATOM 1151 C CA . GLY A 1 194 ? -9.026 -5.736 1.903 1.00 86.17 229 GLY B CA 1
ATOM 1152 C C . GLY A 1 194 ? -8.198 -4.546 2.358 1.00 92.54 229 GLY B C 1
ATOM 1153 O O . GLY A 1 194 ? -7.309 -4.098 1.637 1.00 92.41 229 GLY B O 1
ATOM 1154 N N . VAL A 1 195 ? -8.476 -4.050 3.563 1.00 103.94 230 VAL B N 1
ATOM 1155 C CA . VAL A 1 195 ? -7.807 -2.867 4.102 1.00 107.26 230 VAL B CA 1
ATOM 1156 C C . VAL A 1 195 ? -6.313 -3.118 4.356 1.00 108.95 230 VAL B C 1
ATOM 1157 O O . VAL A 1 195 ? -5.472 -2.909 3.476 1.00 106.10 230 VAL B O 1
ATOM 1159 N N . ASN A 1 221 ? -7.315 -22.917 -2.094 1.00 120.68 256 ASN B N 1
ATOM 1160 C CA . ASN A 1 221 ? -6.530 -22.785 -3.323 1.00 115.42 256 ASN B CA 1
ATOM 1161 C C . ASN A 1 221 ? -7.185 -23.476 -4.515 1.00 114.18 256 ASN B C 1
ATOM 1162 O O . ASN A 1 221 ? -6.940 -23.078 -5.656 1.00 94.57 256 ASN B O 1
ATOM 1164 N N . SER A 1 222 ? -7.991 -24.514 -4.235 1.00 122.45 257 SER B N 1
ATOM 1165 C CA . SER A 1 222 ? -8.755 -25.279 -5.247 1.00 121.70 257 SER B CA 1
ATOM 1166 C C . SER A 1 222 ? -10.259 -25.181 -4.970 1.00 114.13 257 SER B C 1
ATOM 1167 O O . SER A 1 222 ? -10.904 -26.158 -4.568 1.00 120.53 257 SER B O 1
ATOM 1169 N N . SER A 1 223 ? -10.800 -23.993 -5.239 1.00 106.60 258 SER B N 1
ATOM 1170 C CA . SER A 1 223 ? -12.098 -23.560 -4.730 1.00 95.45 258 SER B CA 1
ATOM 1171 C C . SER A 1 223 ? -13.271 -24.305 -5.329 1.00 88.78 258 SER B C 1
ATOM 1172 O O . SER A 1 223 ? -13.390 -24.413 -6.552 1.00 85.51 258 SER B O 1
ATOM 1175 N N . SER A 1 224 ? -14.142 -24.786 -4.438 1.00 87.39 259 SER B N 1
ATOM 1176 C CA . SER A 1 224 ? -15.419 -25.413 -4.795 1.00 86.11 259 SER B CA 1
ATOM 1177 C C . SER A 1 224 ? -16.396 -24.472 -5.509 1.00 87.69 259 SER B C 1
ATOM 1178 O O . SER A 1 224 ? -17.302 -24.938 -6.198 1.00 88.09 259 SER B O 1
ATOM 1181 N N . ASP A 1 225 ? -16.220 -23.163 -5.300 1.00 88.00 260 ASP B N 1
ATOM 1182 C CA . ASP A 1 225 ? -17.001 -22.091 -5.941 1.00 79.29 260 ASP B CA 1
ATOM 1183 C C . ASP A 1 225 ? -16.006 -20.964 -6.220 1.00 73.57 260 ASP B C 1
ATOM 1184 O O . ASP A 1 225 ? -15.124 -20.730 -5.408 1.00 78.80 260 ASP B O 1
ATOM 1189 N N . THR A 1 226 ? -16.118 -20.257 -7.338 1.00 74.26 261 THR B N 1
ATOM 1190 C CA . THR A 1 226 ? -15.131 -19.188 -7.643 1.00 74.22 261 THR B CA 1
ATOM 1191 C C . THR A 1 226 ? -15.386 -17.879 -6.875 1.00 65.71 261 THR B C 1
ATOM 1192 O O . THR A 1 226 ? -14.586 -16.943 -6.901 1.00 63.66 261 THR B O 1
ATOM 1196 N N . TRP A 1 227 ? -16.510 -17.832 -6.180 1.00 59.87 262 TRP B N 1
ATOM 1197 C CA . TRP A 1 227 ? -16.838 -16.718 -5.323 1.00 51.23 262 TRP B CA 1
ATOM 1198 C C . TRP A 1 227 ? -16.089 -16.870 -4.030 1.00 47.96 262 TRP B C 1
ATOM 1199 O O . TRP A 1 227 ? -15.875 -15.902 -3.326 1.00 54.83 262 TRP B O 1
ATOM 1210 N N . ASP A 1 228 ? -15.689 -18.087 -3.710 1.00 46.56 263 ASP B N 1
ATOM 1211 C CA . ASP A 1 228 ? -14.853 -18.313 -2.548 1.00 48.89 263 ASP B CA 1
ATOM 1212 C C . ASP A 1 228 ? -13.572 -17.436 -2.486 1.00 49.95 263 ASP B C 1
ATOM 1213 O O . ASP A 1 228 ? -13.029 -17.265 -1.419 1.00 50.29 263 ASP B O 1
ATOM 1218 N N . THR A 1 229 ? -13.119 -16.851 -3.594 1.00 49.59 264 THR B N 1
ATOM 1219 C CA . THR A 1 229 ? -11.875 -16.101 -3.622 1.00 50.27 264 THR B CA 1
ATOM 1220 C C . THR A 1 229 ? -12.079 -14.588 -3.586 1.00 51.35 264 THR B C 1
ATOM 1221 O O . THR A 1 229 ? -11.133 -13.830 -3.371 1.00 57.17 264 THR B O 1
ATOM 1225 N N . VAL A 1 230 ? -13.302 -14.152 -3.843 1.00 47.28 265 VAL B N 1
ATOM 1226 C CA . VAL A 1 230 ? -13.645 -12.740 -3.823 1.00 48.39 265 VAL B CA 1
ATOM 1227 C C . VAL A 1 230 ? -13.463 -12.128 -2.447 1.00 48.87 265 VAL B C 1
ATOM 1228 O O . VAL A 1 230 ? -14.042 -12.623 -1.480 1.00 50.41 265 VAL B O 1
ATOM 1232 N N . CYS A 1 231 ? -12.713 -11.038 -2.353 1.00 48.74 266 CYS B N 1
ATOM 1233 C CA . CYS A 1 231 ? -12.699 -10.258 -1.117 1.00 52.40 266 CYS B CA 1
ATOM 1234 C C . CYS A 1 231 ? -13.446 -8.923 -1.310 1.00 49.40 266 CYS B C 1
ATOM 1235 O O . CYS A 1 231 ? -12.983 -8.017 -1.980 1.00 50.60 266 CYS B O 1
ATOM 1238 N N . LEU A 1 232 ? -14.602 -8.800 -0.681 1.00 47.78 267 LEU B N 1
ATOM 1239 C CA . LEU A 1 232 ? -15.493 -7.706 -0.973 1.00 47.19 267 LEU B CA 1
ATOM 1240 C C . LEU A 1 232 ? -15.080 -6.423 -0.281 1.00 49.30 267 LEU B C 1
ATOM 1241 O O . LEU A 1 232 ? -14.654 -6.427 0.875 1.00 50.87 267 LEU B O 1
ATOM 1246 N N . SER A 1 233 ? -15.220 -5.321 -1.002 1.00 53.02 268 SER B N 1
ATOM 1247 C CA . SER A 1 233 ? -15.137 -3.989 -0.412 1.00 53.57 268 SER B CA 1
ATOM 1248 C C . SER A 1 233 ? -16.392 -3.701 0.407 1.00 53.86 268 SER B C 1
ATOM 1249 O O . SER A 1 233 ? -17.420 -4.380 0.271 1.00 56.85 268 SER B O 1
ATOM 1252 N N . ALA A 1 234 ? -16.307 -2.694 1.266 1.00 49.05 269 ALA B N 1
ATOM 1253 C CA . ALA A 1 234 ? -17.485 -2.223 1.957 1.00 48.52 269 ALA B CA 1
ATOM 1254 C C . ALA A 1 234 ? -18.585 -1.893 0.956 1.00 48.59 269 ALA B C 1
ATOM 1255 O O . ALA A 1 234 ? -19.746 -2.254 1.144 1.00 44.39 269 ALA B O 1
ATOM 1257 N N . ARG A 1 235 ? -18.204 -1.223 -0.126 1.00 52.31 270 ARG B N 1
ATOM 1258 C CA . ARG A 1 235 ? -19.168 -0.841 -1.158 1.00 55.24 270 ARG B CA 1
ATOM 1259 C C . ARG A 1 235 ? -19.751 -2.104 -1.808 1.00 52.83 270 ARG B C 1
ATOM 1260 O O . ARG A 1 235 ? -20.956 -2.198 -2.025 1.00 51.98 270 ARG B O 1
ATOM 1262 N N . ASP A 1 236 ? -18.896 -3.087 -2.054 1.00 51.03 271 ASP B N 1
ATOM 1263 C CA . ASP A 1 236 ? -19.352 -4.360 -2.584 1.00 53.70 271 ASP B CA 1
ATOM 1264 C C . ASP A 1 236 ? -20.355 -5.029 -1.662 1.00 49.23 271 ASP B C 1
ATOM 1265 O O . ASP A 1 236 ? -21.422 -5.470 -2.101 1.00 43.88 271 ASP B O 1
ATOM 1270 N N . VAL A 1 237 ? -20.002 -5.103 -0.387 1.00 47.81 272 VAL B N 1
ATOM 1271 C CA . VAL A 1 237 ? -20.916 -5.620 0.616 1.00 50.19 272 VAL B CA 1
ATOM 1272 C C . VAL A 1 237 ? -22.286 -4.956 0.458 1.00 49.07 272 VAL B C 1
ATOM 1273 O O . VAL A 1 237 ? -23.313 -5.622 0.410 1.00 49.19 272 VAL B O 1
ATOM 1277 N N . MET A 1 238 ? -22.294 -3.641 0.345 1.00 51.05 273 MET B N 1
ATOM 1278 C CA . MET A 1 238 ? -23.542 -2.933 0.240 1.00 52.14 273 MET B CA 1
ATOM 1279 C C . MET A 1 238 ? -24.249 -3.281 -1.042 1.00 48.25 273 MET B C 1
ATOM 1280 O O . MET A 1 238 ? -25.457 -3.459 -1.049 1.00 47.23 273 MET B O 1
ATOM 1285 N N . ALA A 1 239 ? -23.477 -3.411 -2.115 1.00 49.37 274 ALA B N 1
ATOM 1286 C CA . ALA A 1 239 ? -24.016 -3.757 -3.432 1.00 48.39 274 ALA B CA 1
ATOM 1287 C C . ALA A 1 239 ? -24.705 -5.105 -3.421 1.00 50.80 274 ALA B C 1
ATOM 1288 O O . ALA A 1 239 ? -25.757 -5.241 -4.048 1.00 52.23 274 ALA B O 1
ATOM 1290 N N . VAL A 1 240 ? -24.123 -6.088 -2.716 1.00 45.79 275 VAL B N 1
ATOM 1291 C CA . VAL A 1 240 ? -24.698 -7.418 -2.668 1.00 45.92 275 VAL B CA 1
ATOM 1292 C C . VAL A 1 240 ? -26.130 -7.400 -2.145 1.00 50.60 275 VAL B C 1
ATOM 1293 O O . VAL A 1 240 ? -27.013 -8.058 -2.708 1.00 50.62 275 VAL B O 1
ATOM 1297 N N . TYR A 1 241 ? -26.360 -6.623 -1.092 1.00 50.17 276 TYR B N 1
ATOM 1298 C CA . TYR A 1 241 ? -27.653 -6.619 -0.436 1.00 54.11 276 TYR B CA 1
ATOM 1299 C C . TYR A 1 241 ? -28.592 -5.527 -0.966 1.00 62.17 276 TYR B C 1
ATOM 1300 O O . TYR A 1 241 ? -29.656 -5.273 -0.394 1.00 67.03 276 TYR B O 1
ATOM 1309 N N . GLY A 1 242 ? -28.195 -4.888 -2.059 1.00 64.54 277 GLY B N 1
ATOM 1310 C CA . GLY A 1 242 ? -28.990 -3.840 -2.667 1.00 69.06 277 GLY B CA 1
ATOM 1311 C C . GLY A 1 242 ? -29.144 -2.647 -1.750 1.00 66.98 277 GLY B C 1
ATOM 1312 O O . GLY A 1 242 ? -30.233 -2.104 -1.629 1.00 68.44 277 GLY B O 1
ATOM 1313 N N . LEU A 1 243 ? -28.055 -2.237 -1.111 1.00 67.31 278 LEU B N 1
ATOM 1314 C CA . LEU A 1 243 ? -28.104 -1.156 -0.127 1.00 68.61 278 LEU B CA 1
ATOM 1315 C C . LEU A 1 243 ? -27.546 0.117 -0.713 1.00 68.50 278 LEU B C 1
ATOM 1316 O O . LEU A 1 243 ? -26.434 0.104 -1.236 1.00 74.55 278 LEU B O 1
ATOM 1321 N N . SER A 1 244 ? -28.310 1.206 -0.614 1.00 66.82 279 SER B N 1
ATOM 1322 C CA . SER A 1 244 ? -27.875 2.518 -1.107 1.00 70.85 279 SER B CA 1
ATOM 1323 C C . SER A 1 244 ? -26.847 3.187 -0.192 1.00 73.78 279 SER B C 1
ATOM 1324 O O . SER A 1 244 ? -27.097 3.354 1.009 1.00 74.05 279 SER B O 1
ATOM 1326 N N . GLU A 1 245 ? -25.714 3.599 -0.778 1.00 74.30 280 GLU B N 1
ATOM 1327 C CA . GLU A 1 245 ? -24.623 4.282 -0.046 1.00 76.68 280 GLU B CA 1
ATOM 1328 C C . GLU A 1 245 ? -25.036 5.675 0.479 1.00 74.78 280 GLU B C 1
ATOM 1329 O O . GLU A 1 245 ? -24.481 6.177 1.476 1.00 66.37 280 GLU B O 1
ATOM 1331 N N . GLN A 1 246 ? -26.020 6.276 -0.187 1.00 76.32 281 GLN B N 1
ATOM 1332 C CA . GLN A 1 246 ? -26.552 7.558 0.238 1.00 81.34 281 GLN B CA 1
ATOM 1333 C C . GLN A 1 246 ? -27.376 7.369 1.512 1.00 82.70 281 GLN B C 1
ATOM 1334 O O . GLN A 1 246 ? -27.260 8.161 2.442 1.00 78.16 281 GLN B O 1
ATOM 1336 N N . THR A 1 247 ? -28.173 6.296 1.566 1.00 82.46 282 THR B N 1
ATOM 1337 C CA . THR A 1 247 ? -28.945 5.974 2.775 1.00 73.69 282 THR B CA 1
ATOM 1338 C C . THR A 1 247 ? -28.035 5.487 3.917 1.00 75.32 282 THR B C 1
ATOM 1339 O O . THR A 1 247 ? -28.259 5.838 5.079 1.00 72.57 282 THR B O 1
ATOM 1341 N N . GLY A 1 248 ? -26.995 4.712 3.585 1.00 76.41 283 GLY B N 1
ATOM 1342 C CA . GLY A 1 248 ? -26.149 4.040 4.598 1.00 73.27 283 GLY B CA 1
ATOM 1343 C C . GLY A 1 248 ? -26.688 2.709 5.118 1.00 68.35 283 GLY B C 1
ATOM 1344 O O . GLY A 1 248 ? -27.690 2.189 4.615 1.00 66.68 283 GLY B O 1
ATOM 1345 N N . VAL A 1 249 ? -26.020 2.141 6.120 1.00 63.53 284 VAL B N 1
ATOM 1346 C CA . VAL A 1 249 ? -26.435 0.856 6.685 1.00 61.36 284 VAL B CA 1
ATOM 1347 C C . VAL A 1 249 ? -27.342 1.099 7.904 1.00 57.98 284 VAL B C 1
ATOM 1348 O O . VAL A 1 249 ? -26.886 1.598 8.944 1.00 52.50 284 VAL B O 1
ATOM 1350 N N . THR A 1 250 ? -28.627 0.766 7.749 1.00 54.94 285 THR B N 1
ATOM 1351 C CA . THR A 1 250 ? -29.575 0.767 8.856 1.00 57.63 285 THR B CA 1
ATOM 1352 C C . THR A 1 250 ? -29.401 -0.483 9.708 1.00 54.98 285 THR B C 1
ATOM 1353 O O . THR A 1 250 ? -28.840 -1.464 9.249 1.00 65.05 285 THR B O 1
ATOM 1357 N N . PRO A 1 251 ? -29.889 -0.466 10.960 1.00 54.81 286 PRO B N 1
ATOM 1358 C CA . PRO A 1 251 ? -29.894 -1.689 11.757 1.00 50.67 286 PRO B CA 1
ATOM 1359 C C . PRO A 1 251 ? -30.450 -2.931 11.041 1.00 49.15 286 PRO B C 1
ATOM 1360 O O . PRO A 1 251 ? -29.782 -3.955 11.013 1.00 49.23 286 PRO B O 1
ATOM 1364 N N . GLU A 1 252 ? -31.641 -2.858 10.457 1.00 51.14 287 GLU B N 1
ATOM 1365 C CA . GLU A 1 252 ? -32.151 -4.008 9.686 1.00 52.63 287 GLU B CA 1
ATOM 1366 C C . GLU A 1 252 ? -31.107 -4.456 8.636 1.00 57.15 287 GLU B C 1
ATOM 1367 O O . GLU A 1 252 ? -30.913 -5.649 8.405 1.00 57.48 287 GLU B O 1
ATOM 1369 N N . ALA A 1 253 ? -30.411 -3.501 8.025 1.00 57.74 288 ALA B N 1
ATOM 1370 C CA . ALA A 1 253 ? -29.425 -3.834 6.983 1.00 59.77 288 ALA B CA 1
ATOM 1371 C C . ALA A 1 253 ? -28.203 -4.497 7.585 1.00 54.07 288 ALA B C 1
ATOM 1372 O O . ALA A 1 253 ? -27.646 -5.446 7.019 1.00 49.96 288 ALA B O 1
ATOM 1374 N N . TRP A 1 254 ? -27.770 -3.972 8.725 1.00 48.97 289 TRP B N 1
ATOM 1375 C CA . TRP A 1 254 ? -26.645 -4.555 9.412 1.00 47.23 289 TRP B CA 1
ATOM 1376 C C . TRP A 1 254 ? -26.945 -6.003 9.655 1.00 49.14 289 TRP B C 1
ATOM 1377 O O . TRP A 1 254 ? -26.086 -6.852 9.480 1.00 50.62 289 TRP B O 1
ATOM 1388 N N . ALA A 1 255 ? -28.175 -6.285 10.064 1.00 49.34 290 ALA B N 1
ATOM 1389 C CA . ALA A 1 255 ? -28.562 -7.653 10.340 1.00 47.63 290 ALA B CA 1
ATOM 1390 C C . ALA A 1 255 ? -28.419 -8.488 9.087 1.00 48.08 290 ALA B C 1
ATOM 1391 O O . ALA A 1 255 ? -27.868 -9.578 9.135 1.00 48.07 290 ALA B O 1
ATOM 1393 N N . GLN A 1 256 ? -28.891 -7.945 7.975 1.00 50.40 291 GLN B N 1
ATOM 1394 C CA . GLN A 1 256 ? -28.868 -8.632 6.696 1.00 52.96 291 GLN B CA 1
ATOM 1395 C C . GLN A 1 256 ? -27.483 -8.971 6.200 1.00 50.54 291 GLN B C 1
ATOM 1396 O O . GLN A 1 256 ? -27.277 -10.075 5.692 1.00 53.76 291 GLN B O 1
ATOM 1402 N N . LEU A 1 257 ? -26.551 -8.016 6.294 1.00 44.79 292 LEU B N 1
ATOM 1403 C CA . LEU A 1 257 ? -25.195 -8.211 5.761 1.00 42.10 292 LEU B CA 1
ATOM 1404 C C . LEU A 1 257 ? -24.230 -8.914 6.731 1.00 42.49 292 LEU B C 1
ATOM 1405 O O . LEU A 1 257 ? -23.064 -9.162 6.421 1.00 41.19 292 LEU B O 1
ATOM 1410 N N . SER A 1 258 ? -24.726 -9.238 7.911 1.00 42.87 293 SER B N 1
ATOM 1411 C CA . SER A 1 258 ? -23.897 -9.847 8.918 1.00 42.55 293 SER B CA 1
ATOM 1412 C C . SER A 1 258 ? -23.277 -11.155 8.454 1.00 41.10 293 SER B C 1
ATOM 1413 O O . SER A 1 258 ? -22.088 -11.361 8.625 1.00 41.34 293 SER B O 1
ATOM 1416 N N . PRO A 1 259 ? -24.074 -12.047 7.865 1.00 39.61 294 PRO B N 1
ATOM 1417 C CA . PRO A 1 259 ? -23.485 -13.319 7.458 1.00 40.52 294 PRO B CA 1
ATOM 1418 C C . PRO A 1 259 ? -22.289 -13.200 6.495 1.00 40.30 294 PRO B C 1
ATOM 1419 O O . PRO A 1 259 ? -21.365 -14.042 6.517 1.00 44.82 294 PRO B O 1
ATOM 1423 N N . ALA A 1 260 ? -22.319 -12.181 5.646 1.00 39.33 295 ALA B N 1
ATOM 1424 C CA . ALA A 1 260 ? -21.252 -11.978 4.687 1.00 41.59 295 ALA B CA 1
ATOM 1425 C C . ALA A 1 260 ? -19.975 -11.547 5.395 1.00 40.61 295 ALA B C 1
ATOM 1426 O O . ALA A 1 260 ? -18.899 -11.990 5.041 1.00 40.26 295 ALA B O 1
ATOM 1428 N N . LEU A 1 261 ? -20.096 -10.696 6.407 1.00 39.54 296 LEU B N 1
ATOM 1429 C CA . LEU A 1 261 ? -18.925 -10.323 7.192 1.00 39.07 296 LEU B CA 1
ATOM 1430 C C . LEU A 1 261 ? -18.270 -11.546 7.812 1.00 38.87 296 LEU B C 1
ATOM 1431 O O . LEU A 1 261 ? -17.043 -11.674 7.795 1.00 39.02 296 LEU B O 1
ATOM 1436 N N . LEU A 1 262 ? -19.085 -12.459 8.338 1.00 40.20 297 LEU B N 1
ATOM 1437 C CA . LEU A 1 262 ? -18.559 -13.705 8.914 1.00 39.55 297 LEU B CA 1
ATOM 1438 C C . LEU A 1 262 ? -17.927 -14.524 7.809 1.00 38.74 297 LEU B C 1
ATOM 1439 O O . LEU A 1 262 ? -16.761 -14.881 7.892 1.00 41.64 297 LEU B O 1
ATOM 1444 N N . GLN A 1 263 ? -18.663 -14.782 6.745 1.00 36.25 298 GLN B N 1
ATOM 1445 C CA . GLN A 1 263 ? -18.111 -15.586 5.668 1.00 37.60 298 GLN B CA 1
ATOM 1446 C C . GLN A 1 263 ? -16.770 -15.081 5.208 1.00 37.63 298 GLN B C 1
ATOM 1447 O O . GLN A 1 263 ? -15.865 -15.863 4.970 1.00 34.99 298 GLN B O 1
ATOM 1453 N N . GLN A 1 264 ? -16.679 -13.771 5.017 1.00 40.52 299 GLN B N 1
ATOM 1454 C CA . GLN A 1 264 ? -15.446 -13.122 4.549 1.00 43.37 299 GLN B CA 1
ATOM 1455 C C . GLN A 1 264 ? -14.222 -13.418 5.433 1.00 46.00 299 GLN B C 1
ATOM 1456 O O . GLN A 1 264 ? -13.100 -13.507 4.924 1.00 42.07 299 GLN B O 1
ATOM 1462 N N . GLN A 1 265 ? -14.457 -13.580 6.744 1.00 46.31 300 GLN B N 1
ATOM 1463 C CA . GLN A 1 265 ? -13.397 -13.919 7.689 1.00 43.58 300 GLN B CA 1
ATOM 1464 C C . GLN A 1 265 ? -13.094 -15.400 7.597 1.00 46.33 300 GLN B C 1
ATOM 1465 O O . GLN A 1 265 ? -11.943 -15.794 7.473 1.00 52.37 300 GLN B O 1
ATOM 1471 N N . LEU A 1 266 ? -14.123 -16.236 7.649 1.00 49.57 301 LEU B N 1
ATOM 1472 C CA . LEU A 1 266 ? -13.916 -17.695 7.605 1.00 52.07 301 LEU B CA 1
ATOM 1473 C C . LEU A 1 266 ? -13.349 -18.155 6.264 1.00 51.79 301 LEU B C 1
ATOM 1474 O O . LEU A 1 266 ? -12.553 -19.070 6.196 1.00 52.38 301 LEU B O 1
ATOM 1479 N N . SER A 1 267 ? -13.770 -17.498 5.198 1.00 54.64 302 SER B N 1
ATOM 1480 C CA . SER A 1 267 ? -13.248 -17.735 3.853 1.00 56.77 302 SER B CA 1
ATOM 1481 C C . SER A 1 267 ? -11.724 -17.578 3.711 1.00 57.43 302 SER B C 1
ATOM 1482 O O . SER A 1 267 ? -11.099 -18.276 2.914 1.00 54.39 302 SER B O 1
ATOM 1485 N N . GLY A 1 268 ? -11.145 -16.638 4.452 1.00 56.58 303 GLY B N 1
ATOM 1486 C CA . GLY A 1 268 ? -9.741 -16.296 4.300 1.00 58.08 303 GLY B CA 1
ATOM 1487 C C . GLY A 1 268 ? -9.402 -15.521 3.039 1.00 57.89 303 GLY B C 1
ATOM 1488 O O . GLY A 1 268 ? -8.231 -15.313 2.746 1.00 58.89 303 GLY B O 1
ATOM 1489 N N . ALA A 1 269 ? -10.413 -15.064 2.308 1.00 59.60 304 ALA B N 1
ATOM 1490 C CA . ALA A 1 269 ? -10.190 -14.337 1.059 1.00 60.51 304 ALA B CA 1
ATOM 1491 C C . ALA A 1 269 ? -9.506 -12.988 1.203 1.00 60.75 304 ALA B C 1
ATOM 1492 O O . ALA A 1 269 ? -9.169 -12.406 0.184 1.00 66.34 304 ALA B O 1
ATOM 1494 N N . CYS A 1 270 ? -9.332 -12.481 2.430 1.00 60.75 305 CYS B N 1
ATOM 1495 C CA . CYS A 1 270 ? -8.587 -11.238 2.678 1.00 61.79 305 CYS B CA 1
ATOM 1496 C C . CYS A 1 270 ? -7.549 -11.427 3.779 1.00 64.70 305 CYS B C 1
ATOM 1497 O O . CYS A 1 270 ? -6.383 -11.695 3.507 1.00 64.96 305 CYS B O 1
ATOM 1500 N N . GLY B 1 2 ? -37.259 -15.263 -48.087 1.00 71.12 37 GLY A N 1
ATOM 1501 C CA . GLY B 1 2 ? -37.663 -13.993 -47.423 1.00 70.57 37 GLY A CA 1
ATOM 1502 C C . GLY B 1 2 ? -37.221 -13.950 -45.971 1.00 68.47 37 GLY A C 1
ATOM 1503 O O . GLY B 1 2 ? -36.044 -13.747 -45.689 1.00 66.02 37 GLY A O 1
ATOM 1504 N N . GLN B 1 3 ? -38.163 -14.136 -45.050 1.00 69.42 38 GLN A N 1
ATOM 1505 C CA . GLN B 1 3 ? -37.847 -14.097 -43.627 1.00 75.63 38 GLN A CA 1
ATOM 1506 C C . GLN B 1 3 ? -37.066 -15.333 -43.251 1.00 69.36 38 GLN A C 1
ATOM 1507 O O . GLN B 1 3 ? -36.031 -15.238 -42.584 1.00 70.99 38 GLN A O 1
ATOM 1513 N N . GLY B 1 4 ? -37.558 -16.488 -43.690 1.00 62.38 39 GLY A N 1
ATOM 1514 C CA . GLY B 1 4 ? -36.802 -17.730 -43.584 1.00 62.80 39 GLY A CA 1
ATOM 1515 C C . GLY B 1 4 ? -35.306 -17.490 -43.755 1.00 59.13 39 GLY A C 1
ATOM 1516 O O . GLY B 1 4 ? -34.494 -17.990 -42.970 1.00 60.74 39 GLY A O 1
ATOM 1517 N N . ALA B 1 5 ? -34.953 -16.697 -44.765 1.00 53.60 40 ALA A N 1
ATOM 1518 C CA . ALA B 1 5 ? -33.563 -16.417 -45.090 1.00 52.11 40 ALA A CA 1
ATOM 1519 C C . ALA B 1 5 ? -32.922 -15.407 -44.150 1.00 49.50 40 ALA A C 1
ATOM 1520 O O . ALA B 1 5 ? -31.797 -15.601 -43.766 1.00 48.92 40 ALA A O 1
ATOM 1522 N N . LEU B 1 6 ? -33.615 -14.330 -43.798 1.00 49.15 41 LEU A N 1
ATOM 1523 C CA . LEU B 1 6 ? -33.054 -13.354 -42.858 1.00 50.67 41 LEU A CA 1
ATOM 1524 C C . LEU B 1 6 ? -32.897 -13.977 -41.465 1.00 48.39 41 LEU A C 1
ATOM 1525 O O . LEU B 1 6 ? -31.834 -13.919 -40.851 1.00 44.90 41 LEU A O 1
ATOM 1530 N N . ASP B 1 7 ? -33.966 -14.584 -40.986 1.00 49.76 42 ASP A N 1
ATOM 1531 C CA . ASP B 1 7 ? -33.917 -15.340 -39.758 1.00 56.61 42 ASP A CA 1
ATOM 1532 C C . ASP B 1 7 ? -32.687 -16.235 -39.740 1.00 54.45 42 ASP A C 1
ATOM 1533 O O . ASP B 1 7 ? -31.977 -16.305 -38.747 1.00 52.45 42 ASP A O 1
ATOM 1538 N N . ARG B 1 8 ? -32.432 -16.916 -40.847 1.00 54.67 43 ARG A N 1
ATOM 1539 C CA . ARG B 1 8 ? -31.271 -17.815 -40.930 1.00 56.93 43 ARG A CA 1
ATOM 1540 C C . ARG B 1 8 ? -29.893 -17.122 -40.818 1.00 54.47 43 ARG A C 1
ATOM 1541 O O . ARG B 1 8 ? -28.953 -17.667 -40.238 1.00 48.80 43 ARG A O 1
ATOM 1549 N N . VAL B 1 9 ? -29.790 -15.920 -41.376 1.00 54.32 44 VAL A N 1
ATOM 1550 C CA . VAL B 1 9 ? -28.567 -15.130 -41.280 1.00 53.05 44 VAL A CA 1
ATOM 1551 C C . VAL B 1 9 ? -28.483 -14.494 -39.896 1.00 53.02 44 VAL A C 1
ATOM 1552 O O . VAL B 1 9 ? -27.419 -14.510 -39.277 1.00 51.50 44 VAL A O 1
ATOM 1556 N N . ALA B 1 10 ? -29.584 -13.893 -39.442 1.00 52.37 45 ALA A N 1
ATOM 1557 C CA . ALA B 1 10 ? -29.633 -13.292 -38.115 1.00 54.50 45 ALA A CA 1
ATOM 1558 C C . ALA B 1 10 ? -29.374 -14.366 -37.050 1.00 58.61 45 ALA A C 1
ATOM 1559 O O . ALA B 1 10 ? -28.402 -14.287 -36.290 1.00 59.35 45 ALA A O 1
ATOM 1561 N N . LEU B 1 11 ? -30.211 -15.399 -37.036 1.00 58.36 46 LEU A N 1
ATOM 1562 C CA . LEU B 1 11 ? -30.083 -16.449 -36.035 1.00 52.70 46 LEU A CA 1
ATOM 1563 C C . LEU B 1 11 ? -28.784 -17.165 -36.206 1.00 50.56 46 LEU A C 1
ATOM 1564 O O . LEU B 1 11 ? -28.150 -17.523 -35.230 1.00 53.70 46 LEU A O 1
ATOM 1569 N N . GLY B 1 12 ? -28.372 -17.342 -37.452 1.00 50.78 47 GLY A N 1
ATOM 1570 C CA . GLY B 1 12 ? -27.075 -17.949 -37.766 1.00 50.41 47 GLY A CA 1
ATOM 1571 C C . GLY B 1 12 ? -25.920 -17.210 -37.128 1.00 48.61 47 GLY A C 1
ATOM 1572 O O . GLY B 1 12 ? -25.032 -17.820 -36.568 1.00 48.24 47 GLY A O 1
ATOM 1573 N N . GLY B 1 13 ? -25.967 -15.883 -37.172 1.00 51.01 48 GLY A N 1
ATOM 1574 C CA . GLY B 1 13 ? -24.945 -15.043 -36.537 1.00 50.58 48 GLY A CA 1
ATOM 1575 C C . GLY B 1 13 ? -24.952 -15.088 -35.029 1.00 53.07 48 GLY A C 1
ATOM 1576 O O . GLY B 1 13 ? -23.893 -15.145 -34.404 1.00 53.06 48 GLY A O 1
ATOM 1577 N N . LEU B 1 14 ? -26.153 -15.084 -34.446 1.00 56.57 49 LEU A N 1
ATOM 1578 C CA . LEU B 1 14 ? -26.347 -15.310 -33.009 1.00 56.18 49 LEU A CA 1
ATOM 1579 C C . LEU B 1 14 ? -25.684 -16.607 -32.544 1.00 53.90 49 LEU A C 1
ATOM 1580 O O . LEU B 1 14 ? -24.955 -16.634 -31.560 1.00 47.80 49 LEU A O 1
ATOM 1585 N N . LEU B 1 15 ? -25.950 -17.677 -33.280 1.00 54.58 50 LEU A N 1
ATOM 1586 C CA . LEU B 1 15 ? -25.345 -18.971 -32.999 1.00 56.89 50 LEU A CA 1
ATOM 1587 C C . LEU B 1 15 ? -23.827 -18.901 -33.089 1.00 56.09 50 LEU A C 1
ATOM 1588 O O . LEU B 1 15 ? -23.114 -19.504 -32.294 1.00 50.84 50 LEU A O 1
ATOM 1590 N N . ASN B 1 16 ? -23.327 -18.168 -34.072 1.00 58.31 51 ASN A N 1
ATOM 1591 C CA . ASN B 1 16 ? -21.894 -18.058 -34.250 1.00 60.37 51 ASN A CA 1
ATOM 1592 C C . ASN B 1 16 ? -21.219 -17.299 -33.079 1.00 63.38 51 ASN A C 1
ATOM 1593 O O . ASN B 1 16 ? -20.134 -17.692 -32.638 1.00 65.63 51 ASN A O 1
ATOM 1598 N N . THR B 1 17 ? -21.828 -16.219 -32.582 1.00 59.62 52 THR A N 1
ATOM 1599 C CA . THR B 1 17 ? -21.230 -15.496 -31.441 1.00 59.69 52 THR A CA 1
ATOM 1600 C C . THR B 1 17 ? -21.267 -16.365 -30.182 1.00 56.38 52 THR A C 1
ATOM 1601 O O . THR B 1 17 ? -20.306 -16.405 -29.421 1.00 53.10 52 THR A O 1
ATOM 1605 N N . LEU B 1 18 ? -22.379 -17.069 -29.980 1.00 55.24 53 LEU A N 1
ATOM 1606 C CA . LEU B 1 18 ? -22.506 -18.000 -28.861 1.00 52.33 53 LEU A CA 1
ATOM 1607 C C . LEU B 1 18 ? -21.342 -18.983 -28.879 1.00 54.44 53 LEU A C 1
ATOM 1608 O O . LEU B 1 18 ? -20.613 -19.095 -27.899 1.00 62.27 53 LEU A O 1
ATOM 1613 N N . ALA B 1 19 ? -21.180 -19.679 -30.002 1.00 56.90 54 ALA A N 1
ATOM 1614 C CA . ALA B 1 19 ? -20.113 -20.671 -30.189 1.00 55.57 54 ALA A CA 1
ATOM 1615 C C . ALA B 1 19 ? -18.731 -20.091 -29.916 1.00 55.94 54 ALA A C 1
ATOM 1616 O O . ALA B 1 19 ? -17.902 -20.704 -29.253 1.00 51.38 54 ALA A O 1
ATOM 1618 N N . ALA B 1 20 ? -18.501 -18.890 -30.431 1.00 58.87 55 ALA A N 1
ATOM 1619 C CA . ALA B 1 20 ? -17.233 -18.205 -30.252 1.00 58.91 55 ALA A CA 1
ATOM 1620 C C . ALA B 1 20 ? -16.953 -17.880 -28.800 1.00 63.62 55 ALA A C 1
ATOM 1621 O O . ALA B 1 20 ? -15.873 -18.184 -28.311 1.00 72.56 55 ALA A O 1
ATOM 1623 N N . ARG B 1 21 ? -17.923 -17.296 -28.094 1.00 68.89 56 ARG A N 1
ATOM 1624 C CA . ARG B 1 21 ? -17.682 -16.797 -26.726 1.00 69.50 56 ARG A CA 1
ATOM 1625 C C . ARG B 1 21 ? -17.369 -17.935 -25.754 1.00 67.66 56 ARG A C 1
ATOM 1626 O O . ARG B 1 21 ? -16.638 -17.768 -24.774 1.00 71.98 56 ARG A O 1
ATOM 1628 N N . VAL B 1 22 ? -17.898 -19.101 -26.085 1.00 69.70 57 VAL A N 1
ATOM 1629 C CA . VAL B 1 22 ? -17.663 -20.342 -25.367 1.00 72.97 57 VAL A CA 1
ATOM 1630 C C . VAL B 1 22 ? -16.357 -21.056 -25.808 1.00 80.86 57 VAL A C 1
ATOM 1631 O O . VAL B 1 22 ? -15.921 -22.009 -25.168 1.00 76.28 57 VAL A O 1
ATOM 1635 N N . HIS B 1 23 ? -15.725 -20.562 -26.879 1.00 95.97 58 HIS A N 1
ATOM 1636 C CA . HIS B 1 23 ? -14.619 -21.253 -27.605 1.00 103.60 58 HIS A CA 1
ATOM 1637 C C . HIS B 1 23 ? -15.000 -22.680 -28.040 1.00 98.59 58 HIS A C 1
ATOM 1638 O O . HIS B 1 23 ? -14.303 -23.637 -27.734 1.00 97.84 58 HIS A O 1
ATOM 1645 N N . CYS B 1 24 ? -16.117 -22.805 -28.754 1.00 100.62 59 CYS A N 1
ATOM 1646 C CA . CYS B 1 24 ? -16.506 -24.068 -29.404 1.00 96.60 59 CYS A CA 1
ATOM 1647 C C . CYS B 1 24 ? -16.549 -23.874 -30.935 1.00 99.38 59 CYS A C 1
ATOM 1648 O O . CYS B 1 24 ? -17.215 -24.639 -31.635 1.00 97.01 59 CYS A O 1
ATOM 1651 N N . THR B 1 25 ? -15.821 -22.875 -31.449 1.00 96.85 60 THR A N 1
ATOM 1652 C CA . THR B 1 25 ? -15.939 -22.440 -32.849 1.00 91.44 60 THR A CA 1
ATOM 1653 C C . THR B 1 25 ? -15.362 -23.469 -33.821 1.00 86.85 60 THR A C 1
ATOM 1654 O O . THR B 1 25 ? -16.116 -24.225 -34.437 1.00 82.07 60 THR A O 1
ATOM 1656 N N . CYS B 1 29 ? -18.968 -29.411 -29.710 1.00 94.69 64 CYS A N 1
ATOM 1657 C CA . CYS B 1 29 ? -19.981 -28.622 -28.973 1.00 95.74 64 CYS A CA 1
ATOM 1658 C C . CYS B 1 29 ? -20.542 -27.440 -29.772 1.00 91.59 64 CYS A C 1
ATOM 1659 O O . CYS B 1 29 ? -21.640 -26.954 -29.485 1.00 83.13 64 CYS A O 1
ATOM 1662 N N . GLY B 1 30 ? -19.765 -26.937 -30.724 1.00 91.15 65 GLY A N 1
ATOM 1663 C CA . GLY B 1 30 ? -20.242 -25.895 -31.619 1.00 89.69 65 GLY A CA 1
ATOM 1664 C C . GLY B 1 30 ? -20.954 -26.510 -32.798 1.00 87.49 65 GLY A C 1
ATOM 1665 O O . GLY B 1 30 ? -21.861 -25.906 -33.355 1.00 83.28 65 GLY A O 1
ATOM 1666 N N . LYS B 1 31 ? -20.516 -27.698 -33.207 1.00 91.93 66 LYS A N 1
ATOM 1667 C CA . LYS B 1 31 ? -21.134 -28.381 -34.340 1.00 95.67 66 LYS A CA 1
ATOM 1668 C C . LYS B 1 31 ? -22.592 -28.750 -34.046 1.00 94.19 66 LYS A C 1
ATOM 1669 O O . LYS B 1 31 ? -23.442 -28.669 -34.937 1.00 95.66 66 LYS A O 1
ATOM 1671 N N . CYS B 1 32 ? -22.872 -29.139 -32.800 1.00 88.54 67 CYS A N 1
ATOM 1672 C CA . CYS B 1 32 ? -24.212 -29.583 -32.409 1.00 88.21 67 CYS A CA 1
ATOM 1673 C C . CYS B 1 32 ? -25.228 -28.454 -32.568 1.00 86.19 67 CYS A C 1
ATOM 1674 O O . CYS B 1 32 ? -26.426 -28.680 -32.744 1.00 88.41 67 CYS A O 1
ATOM 1677 N N . LEU B 1 33 ? -24.744 -27.227 -32.453 1.00 84.29 68 LEU A N 1
ATOM 1678 C CA . LEU B 1 33 ? -25.603 -26.063 -32.470 1.00 83.66 68 LEU A CA 1
ATOM 1679 C C . LEU B 1 33 ? -25.784 -25.586 -33.902 1.00 77.59 68 LEU A C 1
ATOM 1680 O O . LEU B 1 33 ? -24.817 -25.276 -34.595 1.00 73.06 68 LEU A O 1
ATOM 1685 N N . SER B 1 34 ? -27.036 -25.540 -34.334 1.00 73.93 69 SER A N 1
ATOM 1686 C CA . SER B 1 34 ? -27.363 -25.167 -35.693 1.00 74.80 69 SER A CA 1
ATOM 1687 C C . SER B 1 34 ? -28.552 -24.225 -35.724 1.00 76.90 69 SER A C 1
ATOM 1688 O O . SER B 1 34 ? -29.371 -24.179 -34.807 1.00 78.89 69 SER A O 1
ATOM 1690 N N . VAL B 1 35 ? -28.649 -23.485 -36.811 1.00 79.30 70 VAL A N 1
ATOM 1691 C CA . VAL B 1 35 ? -29.756 -22.567 -37.021 1.00 84.00 70 VAL A CA 1
ATOM 1692 C C . VAL B 1 35 ? -31.101 -23.272 -36.826 1.00 81.94 70 VAL A C 1
ATOM 1693 O O . VAL B 1 35 ? -32.050 -22.703 -36.286 1.00 76.81 70 VAL A O 1
ATOM 1697 N N . ASP B 1 36 ? -31.188 -24.515 -37.272 1.00 82.15 71 ASP A N 1
ATOM 1698 C CA . ASP B 1 36 ? -32.468 -25.204 -37.279 1.00 85.29 71 ASP A CA 1
ATOM 1699 C C . ASP B 1 36 ? -32.912 -25.540 -35.849 1.00 84.32 71 ASP A C 1
ATOM 1700 O O . ASP B 1 36 ? -34.117 -25.549 -35.536 1.00 82.92 71 ASP A O 1
ATOM 1705 N N . ASP B 1 37 ? -31.937 -25.793 -34.976 1.00 81.24 72 ASP A N 1
ATOM 1706 C CA . ASP B 1 37 ? -32.205 -25.910 -33.538 1.00 78.55 72 ASP A CA 1
ATOM 1707 C C . ASP B 1 37 ? -32.906 -24.651 -33.041 1.00 76.00 72 ASP A C 1
ATOM 1708 O O . ASP B 1 37 ? -34.010 -24.710 -32.493 1.00 77.44 72 ASP A O 1
ATOM 1713 N N . LEU B 1 38 ? -32.286 -23.502 -33.285 1.00 72.09 73 LEU A N 1
ATOM 1714 C CA . LEU B 1 38 ? -32.872 -22.235 -32.874 1.00 67.16 73 LEU A CA 1
ATOM 1715 C C . LEU B 1 38 ? -34.220 -22.021 -33.518 1.00 66.70 73 LEU A C 1
ATOM 1716 O O . LEU B 1 38 ? -35.095 -21.402 -32.921 1.00 68.96 73 LEU A O 1
ATOM 1721 N N . LEU B 1 39 ? -34.387 -22.496 -34.748 1.00 68.24 74 LEU A N 1
ATOM 1722 C CA . LEU B 1 39 ? -35.676 -22.375 -35.409 1.00 72.90 74 LEU A CA 1
ATOM 1723 C C . LEU B 1 39 ? -36.697 -23.235 -34.692 1.00 70.10 74 LEU A C 1
ATOM 1724 O O . LEU B 1 39 ? -37.814 -22.783 -34.405 1.00 66.90 74 LEU A O 1
ATOM 1729 N N . ALA B 1 40 ? -36.294 -24.467 -34.391 1.00 67.08 75 ALA A N 1
ATOM 1730 C CA . ALA B 1 40 ? -37.158 -25.418 -33.700 1.00 71.38 75 ALA A CA 1
ATOM 1731 C C . ALA B 1 40 ? -37.844 -24.857 -32.445 1.00 78.11 75 ALA A C 1
ATOM 1732 O O . ALA B 1 40 ? -38.976 -25.240 -32.143 1.00 73.99 75 ALA A O 1
ATOM 1734 N N . LEU B 1 41 ? -37.174 -23.951 -31.728 1.00 80.88 76 LEU A N 1
ATOM 1735 C CA . LEU B 1 41 ? -37.683 -23.448 -30.434 1.00 81.52 76 LEU A CA 1
ATOM 1736 C C . LEU B 1 41 ? -39.081 -22.843 -30.505 1.00 83.20 76 LEU A C 1
ATOM 1737 O O . LEU B 1 41 ? -39.893 -23.083 -29.624 1.00 86.07 76 LEU A O 1
ATOM 1742 N N . GLY B 1 42 ? -39.373 -22.071 -31.545 1.00 92.73 77 GLY A N 1
ATOM 1743 C CA . GLY B 1 42 ? -40.709 -21.475 -31.666 1.00 98.35 77 GLY A CA 1
ATOM 1744 C C . GLY B 1 42 ? -40.980 -20.710 -32.950 1.00 98.94 77 GLY A C 1
ATOM 1745 O O . GLY B 1 42 ? -40.067 -20.414 -33.721 1.00 96.64 77 GLY A O 1
ATOM 1746 N N . ARG B 1 43 ? -42.254 -20.408 -33.176 1.00 100.98 78 ARG A N 1
ATOM 1747 C CA . ARG B 1 43 ? -42.662 -19.541 -34.276 1.00 108.45 78 ARG A CA 1
ATOM 1748 C C . ARG B 1 43 ? -42.656 -18.106 -33.759 1.00 108.42 78 ARG A C 1
ATOM 1749 O O . ARG B 1 43 ? -43.333 -17.805 -32.770 1.00 104.19 78 ARG A O 1
ATOM 1751 N N . PRO B 1 44 ? -41.926 -17.205 -34.445 1.00 109.38 79 PRO A N 1
ATOM 1752 C CA . PRO B 1 44 ? -41.586 -15.893 -33.882 1.00 104.29 79 PRO A CA 1
ATOM 1753 C C . PRO B 1 44 ? -42.776 -15.147 -33.320 1.00 99.96 79 PRO A C 1
ATOM 1754 O O . PRO B 1 44 ? -42.630 -14.393 -32.371 1.00 101.58 79 PRO A O 1
ATOM 1758 N N . GLU B 1 45 ? -43.942 -15.369 -33.908 1.00 101.80 80 GLU A N 1
ATOM 1759 C CA . GLU B 1 45 ? -45.161 -14.698 -33.494 1.00 105.56 80 GLU A CA 1
ATOM 1760 C C . GLU B 1 45 ? -45.640 -15.040 -32.076 1.00 111.43 80 GLU A C 1
ATOM 1761 O O . GLU B 1 45 ? -46.390 -14.254 -31.491 1.00 120.00 80 GLU A O 1
ATOM 1763 N N . GLU B 1 46 ? -45.235 -16.191 -31.525 1.00 112.81 81 GLU A N 1
ATOM 1764 C CA . GLU B 1 46 ? -45.798 -16.669 -30.239 1.00 112.12 81 GLU A CA 1
ATOM 1765 C C . GLU B 1 46 ? -45.310 -15.836 -29.044 1.00 110.68 81 GLU A C 1
ATOM 1766 O O . GLU B 1 46 ? -44.107 -15.734 -28.808 1.00 113.05 81 GLU A O 1
ATOM 1768 N N . PRO B 1 47 ? -46.240 -15.220 -28.290 1.00 114.32 82 PRO A N 1
ATOM 1769 C CA . PRO B 1 47 ? -45.782 -14.415 -27.145 1.00 113.44 82 PRO A CA 1
ATOM 1770 C C . PRO B 1 47 ? -44.961 -15.218 -26.123 1.00 106.37 82 PRO A C 1
ATOM 1771 O O . PRO B 1 47 ? -45.447 -16.215 -25.577 1.00 103.80 82 PRO A O 1
ATOM 1775 N N . GLY B 1 48 ? -43.731 -14.769 -25.877 1.00 95.48 83 GLY A N 1
ATOM 1776 C CA . GLY B 1 48 ? -42.795 -15.473 -25.002 1.00 81.53 83 GLY A CA 1
ATOM 1777 C C . GLY B 1 48 ? -41.850 -16.335 -25.795 1.00 70.69 83 GLY A C 1
ATOM 1778 O O . GLY B 1 48 ? -41.328 -17.313 -25.280 1.00 74.11 83 GLY A O 1
ATOM 1779 N N . HIS B 1 49 ? -41.649 -15.957 -27.052 1.00 63.57 84 HIS A N 1
ATOM 1780 C CA . HIS B 1 49 ? -40.704 -16.591 -27.971 1.00 59.67 84 HIS A CA 1
ATOM 1781 C C . HIS B 1 49 ? -39.323 -15.943 -27.844 1.00 55.66 84 HIS A C 1
ATOM 1782 O O . HIS B 1 49 ? -38.313 -16.620 -27.914 1.00 52.86 84 HIS A O 1
ATOM 1789 N N . LEU B 1 50 ? -39.281 -14.626 -27.668 1.00 58.23 85 LEU A N 1
ATOM 1790 C CA . LEU B 1 50 ? -38.018 -13.954 -27.363 1.00 58.80 85 LEU A CA 1
ATOM 1791 C C . LEU B 1 50 ? -37.486 -14.525 -26.049 1.00 56.67 85 LEU A C 1
ATOM 1792 O O . LEU B 1 50 ? -36.317 -14.891 -25.973 1.00 54.73 85 LEU A O 1
ATOM 1794 N N . ALA B 1 51 ? -38.352 -14.649 -25.042 1.00 51.14 86 ALA A N 1
ATOM 1795 C CA . ALA B 1 51 ? -37.930 -15.189 -23.756 1.00 49.03 86 ALA A CA 1
ATOM 1796 C C . ALA B 1 51 ? -37.345 -16.579 -23.938 1.00 46.68 86 ALA A C 1
ATOM 1797 O O . ALA B 1 51 ? -36.242 -16.870 -23.483 1.00 43.98 86 ALA A O 1
ATOM 1799 N N . ARG B 1 52 ? -38.087 -17.437 -24.616 1.00 47.96 87 ARG A N 1
ATOM 1800 C CA . ARG B 1 52 ? -37.685 -18.837 -24.747 1.00 55.77 87 ARG A CA 1
ATOM 1801 C C . ARG B 1 52 ? -36.327 -18.925 -25.452 1.00 52.01 87 ARG A C 1
ATOM 1802 O O . ARG B 1 52 ? -35.434 -19.659 -25.027 1.00 50.73 87 ARG A O 1
ATOM 1810 N N . LEU B 1 53 ? -36.172 -18.124 -26.496 1.00 50.61 88 LEU A N 1
ATOM 1811 C CA . LEU B 1 53 ? -34.930 -18.053 -27.238 1.00 54.45 88 LEU A CA 1
ATOM 1812 C C . LEU B 1 53 ? -33.788 -17.499 -26.385 1.00 51.92 88 LEU A C 1
ATOM 1813 O O . LEU B 1 53 ? -32.689 -18.060 -26.367 1.00 50.19 88 LEU A O 1
ATOM 1818 N N . SER B 1 54 ? -34.047 -16.396 -25.682 1.00 46.44 89 SER A N 1
ATOM 1819 C CA . SER B 1 54 ? -33.028 -15.789 -24.837 1.00 42.51 89 SER A CA 1
ATOM 1820 C C . SER B 1 54 ? -32.591 -16.774 -23.765 1.00 41.17 89 SER A C 1
ATOM 1821 O O . SER B 1 54 ? -31.415 -16.927 -23.510 1.00 40.92 89 SER A O 1
ATOM 1824 N N . ALA B 1 55 ? -33.541 -17.463 -23.158 1.00 40.89 90 ALA A N 1
ATOM 1825 C CA . ALA B 1 55 ? -33.211 -18.447 -22.154 1.00 42.13 90 ALA A CA 1
ATOM 1826 C C . ALA B 1 55 ? -32.453 -19.621 -22.739 1.00 40.65 90 ALA A C 1
ATOM 1827 O O . ALA B 1 55 ? -31.519 -20.127 -22.127 1.00 45.18 90 ALA A O 1
ATOM 1829 N N . ALA B 1 56 ? -32.866 -20.086 -23.902 1.00 41.26 91 ALA A N 1
ATOM 1830 C CA . ALA B 1 56 ? -32.190 -21.232 -24.525 1.00 40.41 91 ALA A CA 1
ATOM 1831 C C . ALA B 1 56 ? -30.737 -20.892 -24.803 1.00 40.83 91 ALA A C 1
ATOM 1832 O O . ALA B 1 56 ? -29.843 -21.714 -24.615 1.00 37.49 91 ALA A O 1
ATOM 1834 N N . ALA B 1 57 ? -30.515 -19.660 -25.250 1.00 41.27 92 ALA A N 1
ATOM 1835 C CA . ALA B 1 57 ? -29.183 -19.192 -25.542 1.00 41.51 92 ALA A CA 1
ATOM 1836 C C . ALA B 1 57 ? -28.371 -19.099 -24.254 1.00 40.79 92 ALA A C 1
ATOM 1837 O O . ALA B 1 57 ? -27.245 -19.574 -24.197 1.00 38.12 92 ALA A O 1
ATOM 1839 N N . ALA B 1 58 ? -28.961 -18.494 -23.221 1.00 42.33 93 ALA A N 1
ATOM 1840 C CA . ALA B 1 58 ? -28.313 -18.348 -21.920 1.00 39.81 93 ALA A CA 1
ATOM 1841 C C . ALA B 1 58 ? -27.871 -19.681 -21.404 1.00 41.15 93 ALA A C 1
ATOM 1842 O O . ALA B 1 58 ? -26.740 -19.824 -20.927 1.00 43.98 93 ALA A O 1
ATOM 1844 N N . LEU B 1 59 ? -28.758 -20.661 -21.512 1.00 43.15 94 LEU A N 1
ATOM 1845 C CA . LEU B 1 59 ? -28.417 -22.054 -21.182 1.00 46.65 94 LEU A CA 1
ATOM 1846 C C . LEU B 1 59 ? -27.209 -22.541 -21.967 1.00 46.19 94 LEU A C 1
ATOM 1847 O O . LEU B 1 59 ? -26.306 -23.133 -21.395 1.00 44.52 94 LEU A O 1
ATOM 1852 N N . TYR B 1 60 ? -27.194 -22.300 -23.277 1.00 47.50 95 TYR A N 1
ATOM 1853 C CA . TYR B 1 60 ? -26.069 -22.739 -24.074 1.00 45.39 95 TYR A CA 1
ATOM 1854 C C . TYR B 1 60 ? -24.782 -22.131 -23.543 1.00 44.93 95 TYR A C 1
ATOM 1855 O O . TYR B 1 60 ? -23.798 -22.820 -23.364 1.00 48.19 95 TYR A O 1
ATOM 1864 N N . LEU B 1 61 ? -24.793 -20.837 -23.286 1.00 46.63 96 LEU A N 1
ATOM 1865 C CA . LEU B 1 61 ? -23.610 -20.183 -22.757 1.00 49.05 96 LEU A CA 1
ATOM 1866 C C . LEU B 1 61 ? -23.281 -20.766 -21.399 1.00 50.72 96 LEU A C 1
ATOM 1867 O O . LEU B 1 61 ? -22.120 -20.962 -21.071 1.00 54.16 96 LEU A O 1
ATOM 1872 N N . SER B 1 62 ? -24.315 -21.011 -20.607 1.00 49.84 97 SER A N 1
ATOM 1873 C CA . SER B 1 62 ? -24.159 -21.524 -19.258 1.00 49.66 97 SER A CA 1
ATOM 1874 C C . SER B 1 62 ? -23.605 -22.966 -19.212 1.00 52.06 97 SER A C 1
ATOM 1875 O O . SER B 1 62 ? -22.825 -23.279 -18.326 1.00 51.46 97 SER A O 1
ATOM 1878 N N . ASP B 1 63 ? -23.998 -23.825 -20.161 1.00 52.24 98 ASP A N 1
ATOM 1879 C CA . ASP B 1 63 ? -23.559 -25.227 -20.208 1.00 56.06 98 ASP A CA 1
ATOM 1880 C C . ASP B 1 63 ? -23.564 -25.745 -21.651 1.00 53.60 98 ASP A C 1
ATOM 1881 O O . ASP B 1 63 ? -24.519 -26.376 -22.094 1.00 50.74 98 ASP A O 1
ATOM 1886 N N . PRO B 1 64 ? -22.477 -25.494 -22.380 1.00 50.54 99 PRO A N 1
ATOM 1887 C CA . PRO B 1 64 ? -22.460 -25.923 -23.768 1.00 53.66 99 PRO A CA 1
ATOM 1888 C C . PRO B 1 64 ? -22.587 -27.434 -23.907 1.00 58.12 99 PRO A C 1
ATOM 1889 O O . PRO B 1 64 ? -23.559 -27.896 -24.504 1.00 63.06 99 PRO A O 1
ATOM 1893 N N . GLU B 1 65 ? -21.655 -28.204 -23.347 1.00 58.43 100 GLU A N 1
ATOM 1894 C CA . GLU B 1 65 ? -21.727 -29.665 -23.473 1.00 58.73 100 GLU A CA 1
ATOM 1895 C C . GLU B 1 65 ? -23.106 -30.172 -23.054 1.00 54.11 100 GLU A C 1
ATOM 1896 O O . GLU B 1 65 ? -23.713 -31.001 -23.724 1.00 53.35 100 GLU A O 1
ATOM 1898 N N . GLY B 1 66 ? -23.599 -29.674 -21.940 1.00 53.42 101 GLY A N 1
ATOM 1899 C CA . GLY B 1 66 ? -24.863 -30.158 -21.412 1.00 53.76 101 GLY A CA 1
ATOM 1900 C C . GLY B 1 66 ? -26.037 -29.792 -22.274 1.00 51.87 101 GLY A C 1
ATOM 1901 O O . GLY B 1 66 ? -27.031 -30.487 -22.275 1.00 51.12 101 GLY A O 1
ATOM 1902 N N . THR B 1 67 ? -25.922 -28.687 -23.001 1.00 54.26 102 THR A N 1
ATOM 1903 C CA . THR B 1 67 ? -27.033 -28.169 -23.797 1.00 55.61 102 THR A CA 1
ATOM 1904 C C . THR B 1 67 ? -27.113 -28.852 -25.163 1.00 56.06 102 THR A C 1
ATOM 1905 O O . THR B 1 67 ? -28.192 -29.000 -25.725 1.00 56.82 102 THR A O 1
ATOM 1909 N N . CYS B 1 68 ? -25.974 -29.287 -25.685 1.00 62.60 103 CYS A N 1
ATOM 1910 C CA . CYS B 1 68 ? -25.960 -30.165 -26.858 1.00 66.11 103 CYS A CA 1
ATOM 1911 C C . CYS B 1 68 ? -26.684 -31.460 -26.586 1.00 60.38 103 CYS A C 1
ATOM 1912 O O . CYS B 1 68 ? -27.524 -31.852 -27.388 1.00 58.94 103 CYS A O 1
ATOM 1915 N N . GLU B 1 69 ? -26.364 -32.097 -25.451 1.00 59.22 104 GLU A N 1
ATOM 1916 C CA . GLU B 1 69 ? -27.012 -33.341 -25.013 1.00 60.00 104 GLU A CA 1
ATOM 1917 C C . GLU B 1 69 ? -28.501 -33.168 -24.932 1.00 60.12 104 GLU A C 1
ATOM 1918 O O . GLU B 1 69 ? -29.246 -34.060 -25.317 1.00 66.05 104 GLU A O 1
ATOM 1920 N N . ASP B 1 70 ? -28.932 -32.015 -24.439 1.00 63.00 105 ASP A N 1
ATOM 1921 C CA . ASP B 1 70 ? -30.351 -31.707 -24.335 1.00 67.12 105 ASP A CA 1
ATOM 1922 C C . ASP B 1 70 ? -30.958 -31.480 -25.723 1.00 62.69 105 ASP A C 1
ATOM 1923 O O . ASP B 1 70 ? -32.096 -31.874 -25.985 1.00 63.83 105 ASP A O 1
ATOM 1928 N N . ILE B 1 71 ? -30.191 -30.840 -26.596 1.00 59.31 106 ILE A N 1
ATOM 1929 C CA . ILE B 1 71 ? -30.654 -30.481 -27.933 1.00 59.68 106 ILE A CA 1
ATOM 1930 C C . ILE B 1 71 ? -30.873 -31.736 -28.728 1.00 60.30 106 ILE A C 1
ATOM 1931 O O . ILE B 1 71 ? -31.895 -31.886 -29.386 1.00 67.27 106 ILE A O 1
ATOM 1936 N N . ARG B 1 72 ? -29.895 -32.628 -28.659 1.00 63.40 107 ARG A N 1
ATOM 1937 C CA . ARG B 1 72 ? -29.988 -33.963 -29.286 1.00 64.91 107 ARG A CA 1
ATOM 1938 C C . ARG B 1 72 ? -31.227 -34.743 -28.798 1.00 67.12 107 ARG A C 1
ATOM 1939 O O . ARG B 1 72 ? -31.909 -35.424 -29.568 1.00 75.80 107 ARG A O 1
ATOM 1947 N N . ALA B 1 73 ? -31.532 -34.601 -27.518 1.00 61.03 108 ALA A N 1
ATOM 1948 C CA . ALA B 1 73 ? -32.645 -35.305 -26.932 1.00 59.48 108 ALA A CA 1
ATOM 1949 C C . ALA B 1 73 ? -33.952 -34.600 -27.246 1.00 56.31 108 ALA A C 1
ATOM 1950 O O . ALA B 1 73 ? -35.015 -35.001 -26.763 1.00 56.30 108 ALA A O 1
ATOM 1952 N N . GLY B 1 74 ? -33.875 -33.528 -28.018 1.00 52.52 109 GLY A N 1
ATOM 1953 C CA . GLY B 1 74 ? -35.044 -32.723 -28.295 1.00 58.90 109 GLY A CA 1
ATOM 1954 C C . GLY B 1 74 ? -35.771 -32.160 -27.074 1.00 63.87 109 GLY A C 1
ATOM 1955 O O . GLY B 1 74 ? -37.010 -32.074 -27.066 1.00 65.96 109 GLY A O 1
ATOM 1956 N N . ARG B 1 75 ? -35.016 -31.744 -26.055 1.00 62.87 110 ARG A N 1
ATOM 1957 C CA . ARG B 1 75 ? -35.612 -31.156 -24.863 1.00 60.23 110 ARG A CA 1
ATOM 1958 C C . ARG B 1 75 ? -35.086 -29.751 -24.602 1.00 58.99 110 ARG A C 1
ATOM 1959 O O . ARG B 1 75 ? -35.154 -29.266 -23.476 1.00 70.31 110 ARG A O 1
ATOM 1961 N N . TRP B 1 76 ? -34.565 -29.086 -25.629 1.00 56.56 111 TRP A N 1
ATOM 1962 C CA . TRP B 1 76 ? -33.957 -27.764 -25.444 1.00 53.83 111 TRP A CA 1
ATOM 1963 C C . TRP B 1 76 ? -35.002 -26.741 -25.067 1.00 55.14 111 TRP A C 1
ATOM 1964 O O . TRP B 1 76 ? -34.771 -25.897 -24.201 1.00 58.93 111 TRP A O 1
ATOM 1975 N N . ALA B 1 77 ? -36.140 -26.804 -25.750 1.00 52.47 112 ALA A N 1
ATOM 1976 C CA . ALA B 1 77 ? -37.248 -25.914 -25.473 1.00 47.83 112 ALA A CA 1
ATOM 1977 C C . ALA B 1 77 ? -37.767 -26.096 -24.052 1.00 46.22 112 ALA A C 1
ATOM 1978 O O . ALA B 1 77 ? -38.085 -25.110 -23.366 1.00 44.40 112 ALA A O 1
ATOM 1980 N N . SER B 1 78 ? -37.858 -27.344 -23.608 1.00 47.51 113 SER A N 1
ATOM 1981 C CA . SER B 1 78 ? -38.389 -27.611 -22.269 1.00 51.13 113 SER A CA 1
ATOM 1982 C C . SER B 1 78 ? -37.424 -27.051 -21.237 1.00 51.45 113 SER A C 1
ATOM 1983 O O . SER B 1 78 ? -37.841 -26.279 -20.365 1.00 53.31 113 SER A O 1
ATOM 1986 N N . ARG B 1 79 ? -36.134 -27.385 -21.367 1.00 51.32 114 ARG A N 1
ATOM 1987 C CA . ARG B 1 79 ? -35.114 -26.895 -20.442 1.00 52.59 114 ARG A CA 1
ATOM 1988 C C . ARG B 1 79 ? -35.055 -25.362 -20.389 1.00 51.01 114 ARG A C 1
ATOM 1989 O O . ARG B 1 79 ? -34.852 -24.783 -19.338 1.00 51.74 114 ARG A O 1
ATOM 1997 N N . ALA B 1 80 ? -35.283 -24.707 -21.521 1.00 51.81 115 ALA A N 1
ATOM 1998 C CA . ALA B 1 80 ? -35.386 -23.261 -21.567 1.00 51.41 115 ALA A CA 1
ATOM 1999 C C . ALA B 1 80 ? -36.615 -22.741 -20.840 1.00 56.36 115 ALA A C 1
ATOM 2000 O O . ALA B 1 80 ? -36.519 -21.770 -20.096 1.00 62.84 115 ALA A O 1
ATOM 2002 N N . ASP B 1 81 ? -37.772 -23.354 -21.044 1.00 61.12 116 ASP A N 1
ATOM 2003 C CA . ASP B 1 81 ? -38.963 -22.943 -20.282 1.00 68.45 116 ASP A CA 1
ATOM 2004 C C . ASP B 1 81 ? -38.793 -23.145 -18.777 1.00 70.76 116 ASP A C 1
ATOM 2005 O O . ASP B 1 81 ? -39.322 -22.370 -17.987 1.00 71.21 116 ASP A O 1
ATOM 2010 N N . HIS B 1 82 ? -38.048 -24.184 -18.399 1.00 69.77 117 HIS A N 1
ATOM 2011 C CA . HIS B 1 82 ? -37.688 -24.456 -16.996 1.00 68.76 117 HIS A CA 1
ATOM 2012 C C . HIS B 1 82 ? -36.884 -23.269 -16.437 1.00 62.40 117 HIS A C 1
ATOM 2013 O O . HIS B 1 82 ? -37.222 -22.731 -15.395 1.00 62.09 117 HIS A O 1
ATOM 2020 N N . LEU B 1 83 ? -35.870 -22.795 -17.158 1.00 58.65 118 LEU A N 1
ATOM 2021 C CA . LEU B 1 83 ? -35.044 -21.702 -16.626 1.00 54.95 118 LEU A CA 1
ATOM 2022 C C . LEU B 1 83 ? -35.881 -20.448 -16.409 1.00 52.23 118 LEU A C 1
ATOM 2023 O O . LEU B 1 83 ? -35.743 -19.792 -15.385 1.00 46.70 118 LEU A O 1
ATOM 2028 N N . LEU B 1 84 ? -36.724 -20.107 -17.380 1.00 55.60 119 LEU A N 1
ATOM 2029 C CA . LEU B 1 84 ? -37.628 -18.970 -17.226 1.00 59.18 119 LEU A CA 1
ATOM 2030 C C . LEU B 1 84 ? -38.458 -19.126 -15.959 1.00 61.51 119 LEU A C 1
ATOM 2031 O O . LEU B 1 84 ? -38.702 -18.144 -15.252 1.00 63.72 119 LEU A O 1
ATOM 2036 N N . ALA B 1 85 ? -38.887 -20.355 -15.678 1.00 62.07 120 ALA A N 1
ATOM 2037 C CA . ALA B 1 85 ? -39.646 -20.635 -14.468 1.00 63.10 120 ALA A CA 1
ATOM 2038 C C . ALA B 1 85 ? -38.808 -20.383 -13.230 1.00 62.54 120 ALA A C 1
ATOM 2039 O O . ALA B 1 85 ? -39.214 -19.628 -12.354 1.00 72.31 120 ALA A O 1
ATOM 2041 N N . LEU B 1 86 ? -37.634 -20.994 -13.148 1.00 58.91 121 LEU A N 1
ATOM 2042 C CA . LEU B 1 86 ? -36.816 -20.804 -11.966 1.00 60.14 121 LEU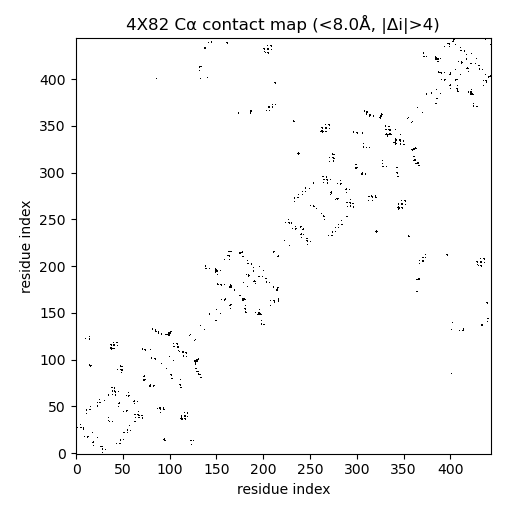 A CA 1
ATOM 2043 C C . LEU B 1 86 ? -36.666 -19.306 -11.654 1.00 60.87 121 LEU A C 1
ATOM 2044 O O . LEU B 1 86 ? -36.677 -18.921 -10.497 1.00 59.20 121 LEU A O 1
ATOM 2049 N N . LEU B 1 87 ? -36.537 -18.480 -12.695 1.00 56.92 122 LEU A N 1
ATOM 2050 C CA . LEU B 1 87 ? -36.258 -17.055 -12.551 1.00 54.00 122 LEU A CA 1
ATOM 2051 C C . LEU B 1 87 ? -37.547 -16.255 -12.374 1.00 57.00 122 LEU A C 1
ATOM 2052 O O . LEU B 1 87 ? -37.509 -15.133 -11.884 1.00 51.12 122 LEU A O 1
ATOM 2057 N N . GLU B 1 88 ? -38.672 -16.808 -12.834 1.00 63.60 123 GLU A N 1
ATOM 2058 C CA . GLU B 1 88 ? -39.974 -16.161 -12.694 1.00 66.46 123 GLU A CA 1
ATOM 2059 C C . GLU B 1 88 ? -40.434 -16.217 -11.241 1.00 69.02 123 GLU A C 1
ATOM 2060 O O . GLU B 1 88 ? -41.231 -15.374 -10.826 1.00 69.57 123 GLU A O 1
ATOM 2062 N N . GLY B 1 89 ? -39.901 -17.179 -10.470 1.00 67.25 124 GLY A N 1
ATOM 2063 C CA . GLY B 1 89 ? -40.212 -17.338 -9.049 1.00 67.81 124 GLY A CA 1
ATOM 2064 C C . GLY B 1 89 ? -40.167 -16.058 -8.221 1.00 77.98 124 GLY A C 1
ATOM 2065 O O . GLY B 1 89 ? -39.679 -15.010 -8.686 1.00 82.53 124 GLY A O 1
ATOM 2066 N N . PRO B 1 90 ? -40.655 -16.139 -6.968 1.00 83.96 125 PRO A N 1
ATOM 2067 C CA . PRO B 1 90 ? -40.915 -14.961 -6.105 1.00 86.80 125 PRO A CA 1
ATOM 2068 C C . PRO B 1 90 ? -39.747 -13.964 -5.964 1.00 81.54 125 PRO A C 1
ATOM 2069 O O . PRO B 1 90 ? -39.798 -12.890 -6.565 1.00 80.45 125 PRO A O 1
ATOM 2073 N N . LYS B 1 91 ? -38.711 -14.324 -5.204 1.00 75.24 126 LYS A N 1
ATOM 2074 C CA . LYS B 1 91 ? -37.512 -13.501 -5.077 1.00 68.75 126 LYS A CA 1
ATOM 2075 C C . LYS B 1 91 ? -36.316 -14.202 -5.754 1.00 63.56 126 LYS A C 1
ATOM 2076 O O . LYS B 1 91 ? -35.183 -14.173 -5.262 1.00 60.29 126 LYS A O 1
ATOM 2078 N N . ALA B 1 92 ? -36.579 -14.811 -6.907 1.00 59.20 127 ALA A N 1
ATOM 2079 C CA . ALA B 1 92 ? -35.618 -15.697 -7.558 1.00 53.85 127 ALA A CA 1
ATOM 2080 C C . ALA B 1 92 ? -34.695 -15.000 -8.552 1.00 52.38 127 ALA A C 1
ATOM 2081 O O . ALA B 1 92 ? -33.529 -15.379 -8.710 1.00 49.88 127 ALA A O 1
ATOM 2083 N N . LEU B 1 93 ? -35.223 -13.988 -9.222 1.00 53.10 128 LEU A N 1
ATOM 2084 C CA . LEU B 1 93 ? -34.556 -13.437 -10.381 1.00 52.10 128 LEU A CA 1
ATOM 2085 C C . LEU B 1 93 ? -33.144 -12.926 -10.141 1.00 49.19 128 LEU A C 1
ATOM 2086 O O . LEU B 1 93 ? -32.224 -13.324 -10.834 1.00 49.36 128 LEU A O 1
ATOM 2091 N N . ALA B 1 94 ? -32.978 -12.017 -9.196 1.00 51.10 129 ALA A N 1
ATOM 2092 C CA . ALA B 1 94 ? -31.676 -11.363 -9.003 1.00 50.62 129 ALA A CA 1
ATOM 2093 C C . ALA B 1 94 ? -30.576 -12.372 -8.660 1.00 47.52 129 ALA A C 1
ATOM 2094 O O . ALA B 1 94 ? -29.499 -12.365 -9.284 1.00 47.82 129 ALA A O 1
ATOM 2096 N N . PRO B 1 95 ? -30.834 -13.243 -7.687 1.00 42.07 130 PRO A N 1
ATOM 2097 C CA . PRO B 1 95 ? -29.800 -14.220 -7.346 1.00 43.72 130 PRO A CA 1
ATOM 2098 C C . PRO B 1 95 ? -29.627 -15.295 -8.382 1.00 42.02 130 PRO A C 1
ATOM 2099 O O . PRO B 1 95 ? -28.500 -15.748 -8.605 1.00 42.63 130 PRO A O 1
ATOM 2103 N N . GLY B 1 96 ? -30.720 -15.687 -9.021 1.00 40.84 131 GLY A N 1
ATOM 2104 C CA . GLY B 1 96 ? -30.639 -16.652 -10.117 1.00 40.90 131 GLY A CA 1
ATOM 2105 C C . GLY B 1 96 ? -29.796 -16.130 -11.264 1.00 39.60 131 GLY A C 1
ATOM 2106 O O . GLY B 1 96 ? -29.036 -16.858 -11.879 1.00 40.31 131 GLY A O 1
ATOM 2107 N N . LEU B 1 97 ? -29.916 -14.847 -11.543 1.00 40.92 132 LEU A N 1
ATOM 2108 C CA . LEU B 1 97 ? -29.146 -14.235 -12.623 1.00 38.47 132 LEU A CA 1
ATOM 2109 C C . LEU B 1 97 ? -27.665 -14.213 -12.270 1.00 40.33 132 LEU A C 1
ATOM 2110 O O . LEU B 1 97 ? -26.811 -14.396 -13.136 1.00 41.47 132 LEU A O 1
ATOM 2115 N N . SER B 1 98 ? -27.364 -13.964 -10.995 1.00 42.52 133 SER A N 1
ATOM 2116 C CA . SER B 1 98 ? -25.983 -13.900 -10.549 1.00 41.96 133 SER A CA 1
ATOM 2117 C C . SER B 1 98 ? -25.311 -15.236 -10.770 1.00 43.54 133 SER A C 1
ATOM 2118 O O . SER B 1 98 ? -24.228 -15.319 -11.365 1.00 40.65 133 SER A O 1
ATOM 2121 N N . ARG B 1 99 ? -25.994 -16.287 -10.333 1.00 44.95 134 ARG A N 1
ATOM 2122 C CA . ARG B 1 99 ? -25.478 -17.623 -10.490 1.00 47.38 134 ARG A CA 1
ATOM 2123 C C 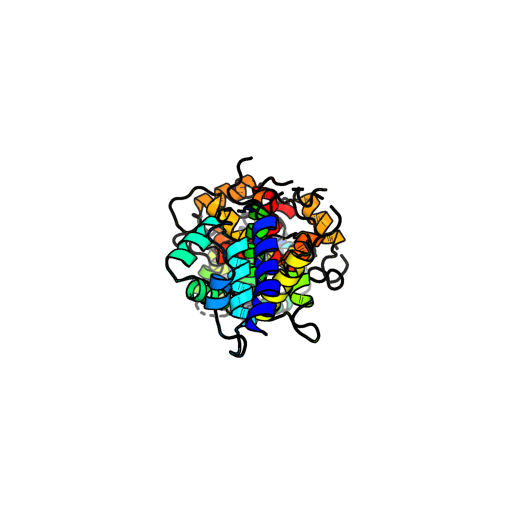. ARG B 1 99 ? -25.297 -17.958 -11.953 1.00 47.35 134 ARG A C 1
ATOM 2124 O O . ARG B 1 99 ? -24.348 -18.616 -12.304 1.00 50.12 134 ARG A O 1
ATOM 2132 N N . LEU B 1 100 ? -26.230 -17.517 -12.788 1.00 49.95 135 LEU A N 1
ATOM 2133 C CA . LEU B 1 100 ? -26.227 -17.798 -14.226 1.00 48.57 135 LEU A CA 1
ATOM 2134 C C . LEU B 1 100 ? -25.068 -17.095 -14.911 1.00 44.53 135 LEU A C 1
ATOM 2135 O O . LEU B 1 100 ? -24.378 -17.694 -15.723 1.00 42.86 135 LEU A O 1
ATOM 2140 N N . LEU B 1 101 ? -24.824 -15.842 -14.551 1.00 42.94 136 LEU A N 1
ATOM 2141 C CA . LEU B 1 101 ? -23.660 -15.118 -15.073 1.00 44.52 136 LEU A CA 1
ATOM 2142 C C . LEU B 1 101 ? -22.315 -15.643 -14.582 1.00 42.12 136 LEU A C 1
ATOM 2143 O O . LEU B 1 101 ? -21.363 -15.612 -15.313 1.00 41.45 136 LEU A O 1
ATOM 2148 N N . GLN B 1 102 ? -22.241 -16.113 -13.345 1.00 41.40 137 GLN A N 1
ATOM 2149 C CA . GLN B 1 102 ? -21.036 -16.756 -12.851 1.00 42.73 137 GLN A CA 1
ATOM 2150 C C . GLN B 1 102 ? -20.654 -17.921 -13.755 1.00 44.61 137 GLN A C 1
ATOM 2151 O O . GLN B 1 102 ? -19.498 -18.092 -14.111 1.00 47.18 137 GLN A O 1
ATOM 2157 N N . ARG B 1 103 ? -21.634 -18.739 -14.108 1.00 47.61 138 ARG A N 1
ATOM 2158 C CA . ARG B 1 103 ? -21.418 -19.854 -15.009 1.00 48.38 138 ARG A CA 1
ATOM 2159 C C . ARG B 1 103 ? -21.017 -19.344 -16.391 1.00 44.96 138 ARG A C 1
ATOM 2160 O O . ARG B 1 103 ? -20.141 -19.894 -17.044 1.00 41.19 138 ARG A O 1
ATOM 2168 N N . ILE B 1 104 ? -21.647 -18.281 -16.843 1.00 44.20 139 ILE A N 1
ATOM 2169 C CA . ILE B 1 104 ? -21.330 -17.801 -18.161 1.00 47.55 139 ILE A CA 1
ATOM 2170 C C . ILE B 1 104 ? -19.929 -17.245 -18.158 1.00 53.42 139 ILE A C 1
ATOM 2171 O O . ILE B 1 104 ? -19.256 -17.358 -19.148 1.00 58.63 139 ILE A O 1
ATOM 2176 N N . GLN B 1 105 ? -19.498 -16.644 -17.046 1.00 65.01 140 GLN A N 1
ATOM 2177 C CA . GLN B 1 105 ? -18.084 -16.232 -16.830 1.00 64.75 140 GLN A CA 1
ATOM 2178 C C . GLN B 1 105 ? -17.147 -17.415 -16.854 1.00 63.02 140 GLN A C 1
ATOM 2179 O O . GLN B 1 105 ? -16.062 -17.357 -17.423 1.00 64.94 140 GLN A O 1
ATOM 2185 N N . ALA B 1 106 ? -17.556 -18.475 -16.183 1.00 60.60 141 ALA A N 1
ATOM 2186 C CA . ALA B 1 106 ? -16.754 -19.659 -16.159 1.00 66.19 141 ALA A CA 1
ATOM 2187 C C . ALA B 1 106 ? -16.495 -20.092 -17.590 1.00 71.34 141 ALA A C 1
ATOM 2188 O O . ALA B 1 106 ? -15.340 -20.245 -17.974 1.00 88.25 141 ALA A O 1
ATOM 2190 N N . GLN B 1 107 ? -17.546 -20.240 -18.393 1.00 68.81 142 GLN A N 1
ATOM 2191 C CA . GLN B 1 107 ? -17.378 -20.753 -19.754 1.00 66.49 142 GLN A CA 1
ATOM 2192 C C . GLN B 1 107 ? -16.900 -19.703 -20.768 1.00 69.22 142 GLN A C 1
ATOM 2193 O O . GLN B 1 107 ? -16.350 -20.070 -21.790 1.00 70.79 142 GLN A O 1
ATOM 2195 N N . THR B 1 108 ? -17.102 -18.410 -20.487 1.00 77.51 143 THR A N 1
ATOM 2196 C CA . THR B 1 108 ? -16.640 -17.308 -21.347 1.00 78.11 143 THR A CA 1
ATOM 2197 C C . THR B 1 108 ? -15.100 -17.283 -21.370 1.00 84.96 143 THR A C 1
ATOM 2198 O O . THR B 1 108 ? -14.506 -16.806 -22.322 1.00 93.26 143 THR A O 1
ATOM 2202 N N . THR B 1 109 ? -14.447 -17.813 -20.340 1.00 91.76 144 THR A N 1
ATOM 2203 C CA . THR B 1 109 ? -12.996 -17.860 -20.318 1.00 96.91 144 THR A CA 1
ATOM 2204 C C . THR B 1 109 ? -12.542 -18.586 -19.053 1.00 97.99 144 THR A C 1
ATOM 2205 O O . THR B 1 109 ? -11.348 -18.735 -18.800 1.00 98.92 144 THR A O 1
ATOM 2207 N N . GLU B 1 116 ? -10.639 -2.038 -16.405 1.00 80.50 151 GLU A N 1
ATOM 2208 C CA . GLU B 1 116 ? -11.678 -2.225 -17.425 1.00 84.37 151 GLU A CA 1
ATOM 2209 C C . GLU B 1 116 ? -13.010 -2.540 -16.754 1.00 82.84 151 GLU A C 1
ATOM 2210 O O . GLU B 1 116 ? -13.065 -3.350 -15.836 1.00 84.15 151 GLU A O 1
ATOM 2212 N N . ALA B 1 117 ? -14.076 -1.900 -17.232 1.00 82.18 152 ALA A N 1
ATOM 2213 C CA . ALA B 1 117 ? -15.408 -2.017 -16.631 1.00 79.65 152 ALA A CA 1
ATOM 2214 C C . ALA B 1 117 ? -16.295 -3.026 -17.358 1.00 80.16 152 ALA A C 1
ATOM 2215 O O . ALA B 1 117 ? -16.254 -3.159 -18.578 1.00 83.89 152 ALA A O 1
ATOM 2217 N N . CYS B 1 118 ? -17.139 -3.699 -16.594 1.00 75.52 153 CYS A N 1
ATOM 2218 C CA . CYS B 1 118 ? -17.894 -4.831 -17.089 1.00 71.62 153 CYS A CA 1
ATOM 2219 C C . CYS B 1 118 ? -19.329 -4.678 -16.660 1.00 67.56 153 CYS A C 1
ATOM 2220 O O . CYS B 1 118 ? -19.660 -3.785 -15.891 1.00 80.45 153 CYS A O 1
ATOM 2223 N N . VAL B 1 119 ? -20.173 -5.559 -17.166 1.00 57.27 154 VAL A N 1
ATOM 2224 C CA . VAL B 1 119 ? -21.585 -5.518 -16.897 1.00 50.47 154 VAL A CA 1
ATOM 2225 C C . VAL B 1 119 ? -21.953 -6.515 -15.808 1.00 52.13 154 VAL A C 1
ATOM 2226 O O . VAL B 1 119 ? -21.499 -7.655 -15.812 1.00 48.38 154 VAL A O 1
ATOM 2230 N N . ASP B 1 120 ? -22.803 -6.075 -14.886 1.00 54.19 155 ASP A N 1
ATOM 2231 C CA . ASP B 1 120 ? -23.198 -6.861 -13.730 1.00 52.27 155 ASP A CA 1
ATOM 2232 C C . ASP B 1 120 ? -24.707 -7.028 -13.753 1.00 53.76 155 ASP A C 1
ATOM 2233 O O . ASP B 1 120 ? -25.375 -6.317 -14.492 1.00 57.06 155 ASP A O 1
ATOM 2238 N N . PRO B 1 121 ? -25.257 -7.950 -12.939 1.00 51.18 156 PRO A N 1
ATOM 2239 C CA . PRO B 1 121 ? -26.697 -8.181 -12.881 1.00 49.32 156 PRO A CA 1
ATOM 2240 C C . PRO B 1 121 ? -27.546 -6.979 -12.526 1.00 50.74 156 PRO A C 1
ATOM 2241 O O . PRO B 1 121 ? -28.623 -6.830 -13.087 1.00 59.75 156 PRO A O 1
ATOM 2245 N N . PRO B 1 122 ? -27.097 -6.128 -11.588 1.00 50.14 157 PRO A N 1
ATOM 2246 C CA . PRO B 1 122 ? -27.939 -4.961 -11.340 1.00 46.16 157 PRO A CA 1
ATOM 2247 C C . PRO B 1 122 ? -28.170 -4.134 -12.604 1.00 45.46 157 PRO A C 1
ATOM 2248 O O . PRO B 1 122 ? -29.283 -3.685 -12.856 1.00 46.76 157 PRO A O 1
ATOM 2252 N N . GLN B 1 123 ? -27.112 -3.942 -13.381 1.00 44.92 158 GLN A N 1
ATOM 2253 C CA . GLN B 1 123 ? -27.173 -3.211 -14.639 1.00 45.55 158 GLN A CA 1
ATOM 2254 C C . GLN B 1 123 ? -28.120 -3.847 -15.632 1.00 45.76 158 GLN A C 1
ATOM 2255 O O . GLN B 1 123 ? -28.888 -3.154 -16.275 1.00 47.28 158 GLN A O 1
ATOM 2261 N N . LEU B 1 124 ? -28.004 -5.155 -15.809 1.00 45.05 159 LEU A N 1
ATOM 2262 C CA . LEU B 1 124 ? -28.911 -5.873 -16.671 1.00 45.43 159 LEU A CA 1
ATOM 2263 C C . LEU B 1 124 ? -30.369 -5.721 -16.204 1.00 48.03 159 LEU A C 1
ATOM 2264 O O . LEU B 1 124 ? -31.266 -5.551 -17.045 1.00 51.90 159 LEU A O 1
ATOM 2269 N N . LEU B 1 125 ? -30.603 -5.774 -14.887 1.00 43.60 160 LEU A N 1
ATOM 2270 C CA . LEU B 1 125 ? -31.946 -5.618 -14.326 1.00 43.23 160 LEU A CA 1
ATOM 2271 C C . LEU B 1 125 ? -32.513 -4.232 -14.511 1.00 46.12 160 LEU A C 1
ATOM 2272 O O . LEU B 1 125 ? -33.714 -4.078 -14.708 1.00 47.51 160 LEU A O 1
ATOM 2277 N N . ARG B 1 126 ? -31.647 -3.229 -14.403 1.00 50.41 161 ARG A N 1
ATOM 2278 C CA . ARG B 1 126 ? -31.978 -1.846 -14.742 1.00 55.38 161 ARG A CA 1
ATOM 2279 C C . ARG B 1 126 ? -32.340 -1.745 -16.210 1.00 53.18 161 ARG A C 1
ATOM 2280 O O . ARG B 1 126 ? -33.393 -1.244 -16.548 1.00 58.99 161 ARG A O 1
ATOM 2288 N N . GLU B 1 127 ? -31.428 -2.184 -17.077 1.00 49.88 162 GLU A N 1
ATOM 2289 C CA . GLU B 1 127 ? -31.516 -1.897 -18.497 1.00 48.10 162 GLU A CA 1
ATOM 2290 C C . GLU B 1 127 ? -32.730 -2.510 -19.130 1.00 48.67 162 GLU A C 1
ATOM 2291 O O . GLU B 1 127 ? -33.270 -1.944 -20.052 1.00 51.19 162 GLU A O 1
ATOM 2297 N N . ALA B 1 128 ? -33.163 -3.672 -18.655 1.00 52.11 163 ALA A N 1
ATOM 2298 C CA . ALA B 1 128 ? -34.494 -4.190 -19.011 1.00 51.30 163 ALA A CA 1
ATOM 2299 C C . ALA B 1 128 ? -35.488 -3.600 -18.033 1.00 52.97 163 ALA A C 1
ATOM 2300 O O . ALA B 1 128 ? -35.091 -2.941 -17.078 1.00 56.79 163 ALA A O 1
ATOM 2302 N N . GLY B 1 129 ? -36.778 -3.811 -18.222 1.00 52.61 164 GLY A N 1
ATOM 2303 C CA . GLY B 1 129 ? -37.725 -3.180 -17.291 1.00 54.17 164 GLY A CA 1
ATOM 2304 C C . GLY B 1 129 ? -37.734 -1.629 -17.239 1.00 55.11 164 GLY A C 1
ATOM 2305 O O . GLY B 1 129 ? -36.840 -0.938 -17.779 1.00 46.54 164 GLY A O 1
ATOM 2306 N N . VAL B 1 130 ? -38.754 -1.103 -16.547 1.00 55.05 165 VAL A N 1
ATOM 2307 C CA . VAL B 1 130 ? -39.287 0.246 -16.779 1.00 53.78 165 VAL A CA 1
ATOM 2308 C C . VAL B 1 130 ? -39.344 1.081 -15.503 1.00 50.69 165 VAL A C 1
ATOM 2309 O O . VAL B 1 130 ? -39.472 0.534 -14.413 1.00 52.94 165 VAL A O 1
ATOM 2311 N N . ALA B 1 131 ? -39.247 2.402 -15.647 1.00 48.79 166 ALA A N 1
ATOM 2312 C CA . ALA B 1 131 ? -39.474 3.335 -14.541 1.00 49.84 166 ALA A CA 1
ATOM 2313 C C . ALA B 1 131 ? -38.867 2.888 -13.188 1.00 48.68 166 ALA A C 1
ATOM 2314 O O . ALA B 1 131 ? -39.578 2.734 -12.175 1.00 44.66 166 ALA A O 1
ATOM 2316 N N . GLY B 1 132 ? -37.553 2.667 -13.188 1.00 45.86 167 GLY A N 1
ATOM 2317 C CA . GLY B 1 132 ? -36.827 2.236 -11.988 1.00 43.33 167 GLY A CA 1
ATOM 2318 C C . GLY B 1 132 ? -37.064 0.819 -11.466 1.00 41.37 167 GLY A C 1
ATOM 2319 O O . GLY B 1 132 ? -36.464 0.443 -10.482 1.00 39.26 167 GLY A O 1
ATOM 2320 N N . ALA B 1 133 ? -37.928 0.031 -12.099 1.00 43.63 168 ALA A N 1
ATOM 2321 C CA . ALA B 1 133 ? -38.229 -1.332 -11.643 1.00 48.89 168 ALA A CA 1
ATOM 2322 C C . ALA B 1 133 ? -37.270 -2.357 -12.264 1.00 50.86 168 ALA A C 1
ATOM 2323 O O . ALA B 1 133 ? -36.782 -2.145 -13.345 1.00 58.20 168 ALA A O 1
ATOM 2325 N N . PRO B 1 134 ? -37.023 -3.490 -11.602 1.00 55.75 169 PRO A N 1
ATOM 2326 C CA . PRO B 1 134 ? -36.164 -4.469 -12.253 1.00 54.35 169 PRO A CA 1
ATOM 2327 C C . PRO B 1 134 ? -36.903 -5.131 -13.381 1.00 52.60 169 PRO A C 1
ATOM 2328 O O . PRO B 1 134 ? -38.133 -5.246 -13.327 1.00 51.08 169 PRO A O 1
ATOM 2332 N N . GLY B 1 135 ? -36.165 -5.566 -14.395 1.00 52.14 170 GLY A N 1
ATOM 2333 C CA . GLY B 1 135 ? -36.774 -6.234 -15.533 1.00 51.27 170 GLY A CA 1
ATOM 2334 C C . GLY B 1 135 ? -37.273 -7.599 -15.121 1.00 52.51 170 GLY A C 1
ATOM 2335 O O . GLY B 1 135 ? -36.905 -8.085 -14.056 1.00 56.19 170 GLY A O 1
ATOM 2336 N N . SER B 1 136 ? -38.126 -8.203 -15.947 1.00 52.90 171 SER A N 1
ATOM 2337 C CA . SER B 1 136 ? -38.701 -9.532 -15.694 1.00 53.14 171 SER A CA 1
ATOM 2338 C C . SER B 1 136 ? -37.840 -10.539 -16.491 1.00 53.31 171 SER A C 1
ATOM 2339 O O . SER B 1 136 ? -37.129 -10.102 -17.378 1.00 52.12 171 SER A O 1
ATOM 2342 N N . PRO B 1 137 ? -37.907 -11.869 -16.210 1.00 53.06 172 PRO A N 1
ATOM 2343 C CA . PRO B 1 137 ? -36.820 -12.708 -16.784 1.00 54.34 172 PRO A CA 1
ATOM 2344 C C . PRO B 1 137 ? -36.551 -12.655 -18.294 1.00 51.08 172 PRO A C 1
ATOM 2345 O O . PRO B 1 137 ? -35.396 -12.565 -18.700 1.00 50.85 172 PRO A O 1
ATOM 2349 N N . GLY B 1 138 ? -37.588 -12.707 -19.118 1.00 53.66 173 GLY A N 1
ATOM 2350 C CA . GLY B 1 138 ? -37.396 -12.749 -20.570 1.00 53.23 173 GLY A CA 1
ATOM 2351 C C . GLY B 1 138 ? -36.611 -11.561 -21.083 1.00 55.35 173 GLY A C 1
ATOM 2352 O O . GLY B 1 138 ? -35.521 -11.699 -21.682 1.00 51.73 173 GLY A O 1
ATOM 2353 N N . PRO B 1 139 ? -37.160 -10.371 -20.854 1.00 53.14 174 PRO A N 1
ATOM 2354 C CA . PRO B 1 139 ? -36.425 -9.206 -21.312 1.00 51.20 174 PRO A CA 1
ATOM 2355 C C . PRO B 1 139 ? -35.029 -9.070 -20.679 1.00 47.56 174 PRO A C 1
ATOM 2356 O O . PRO B 1 139 ? -34.133 -8.512 -21.315 1.00 47.67 174 PRO A O 1
ATOM 2360 N N . VAL B 1 140 ? -34.855 -9.543 -19.446 1.00 43.15 175 VAL A N 1
ATOM 2361 C CA . VAL B 1 140 ? -33.559 -9.477 -18.790 1.00 41.24 175 VAL A CA 1
ATOM 2362 C C . VAL B 1 140 ? -32.549 -10.368 -19.488 1.00 40.83 175 VAL A C 1
ATOM 2363 O O . VAL B 1 140 ? -31.402 -9.958 -19.761 1.00 37.92 175 VAL A O 1
ATOM 2367 N N . LEU B 1 141 ? -32.979 -11.594 -19.775 1.00 36.73 176 LEU A N 1
ATOM 2368 C CA . LEU B 1 141 ? -32.148 -12.502 -20.513 1.00 34.87 176 LEU A CA 1
ATOM 2369 C C . LEU B 1 141 ? -31.881 -11.974 -21.918 1.00 34.59 176 LEU A C 1
ATOM 2370 O O . LEU B 1 141 ? -30.771 -12.027 -22.381 1.00 38.01 176 LEU A O 1
ATOM 2375 N N . ALA B 1 142 ? -32.885 -11.450 -22.599 1.00 36.24 177 ALA A N 1
ATOM 2376 C CA . ALA B 1 142 ? -32.629 -10.817 -23.905 1.00 38.62 177 ALA A CA 1
ATOM 2377 C C . ALA B 1 142 ? -31.559 -9.750 -23.774 1.00 35.44 177 ALA A C 1
ATOM 2378 O O . ALA B 1 142 ? -30.642 -9.666 -24.573 1.00 33.03 177 ALA A O 1
ATOM 2380 N N . THR B 1 143 ? -31.669 -8.949 -22.737 1.00 35.74 178 THR A N 1
ATOM 2381 C CA . THR B 1 143 ? -30.720 -7.908 -22.541 1.00 38.72 178 THR A CA 1
ATOM 2382 C C . THR B 1 143 ? -29.350 -8.536 -22.351 1.00 39.97 178 THR A C 1
ATOM 2383 O O . THR B 1 143 ? -28.368 -7.997 -22.820 1.00 41.20 178 THR A O 1
ATOM 2387 N N . LEU B 1 144 ? -29.277 -9.658 -21.647 1.00 41.43 179 LEU A N 1
ATOM 2388 C CA . LEU B 1 144 ? -28.019 -10.372 -21.524 1.00 41.71 179 LEU A CA 1
ATOM 2389 C C . LEU B 1 144 ? -27.527 -10.760 -22.901 1.00 40.28 179 LEU A C 1
ATOM 2390 O O . LEU B 1 144 ? -26.402 -10.481 -23.253 1.00 41.43 179 LEU A O 1
ATOM 2395 N N . LEU B 1 145 ? -28.366 -11.410 -23.682 1.00 42.58 180 LEU A N 1
ATOM 2396 C CA . LEU B 1 145 ? -27.950 -11.827 -25.023 1.00 45.79 180 LEU A CA 1
ATOM 2397 C C . LEU B 1 145 ? -27.412 -10.706 -25.853 1.00 45.26 180 LEU A C 1
ATOM 2398 O O . LEU B 1 145 ? -26.404 -10.867 -26.514 1.00 39.79 180 LEU A O 1
ATOM 2403 N N . GLU B 1 146 ? -28.130 -9.589 -25.850 1.00 49.00 181 GLU A N 1
ATOM 2404 C CA . GLU B 1 146 ? -27.755 -8.453 -26.656 1.00 51.14 181 GLU A CA 1
ATOM 2405 C C . GLU B 1 146 ? -26.341 -8.042 -26.216 1.00 50.85 181 GLU A C 1
ATOM 2406 O O . GLU B 1 146 ? -25.466 -7.866 -27.055 1.00 56.33 181 GLU A O 1
ATOM 2412 N N . HIS B 1 147 ? -26.064 -8.039 -24.914 1.00 50.90 182 HIS A N 1
ATOM 2413 C CA . HIS B 1 147 ? -24.704 -7.762 -24.432 1.00 47.31 182 HIS A CA 1
ATOM 2414 C C . HIS B 1 147 ? -23.650 -8.768 -24.851 1.00 42.65 182 HIS A C 1
ATOM 2415 O O . HIS B 1 147 ? -22.540 -8.400 -25.193 1.00 41.71 182 HIS A O 1
ATOM 2422 N N . VAL B 1 148 ? -23.981 -10.039 -24.826 1.00 40.07 183 VAL A N 1
ATOM 2423 C CA . VAL B 1 148 ? -23.054 -11.027 -25.354 1.00 41.20 183 VAL A CA 1
ATOM 2424 C C . VAL B 1 148 ? -22.752 -10.707 -26.816 1.00 40.45 183 VAL A C 1
ATOM 2425 O O . VAL B 1 148 ? -21.607 -10.766 -27.249 1.00 43.87 183 VAL A O 1
ATOM 2429 N N . GLY B 1 149 ? -23.766 -10.318 -27.566 1.00 43.47 184 GLY A N 1
ATOM 2430 C CA . GLY B 1 149 ? -23.576 -9.947 -28.968 1.00 46.62 184 GLY A CA 1
ATOM 2431 C C . GLY B 1 149 ? -22.663 -8.764 -29.198 1.00 49.22 184 GLY A C 1
ATOM 2432 O O . GLY B 1 149 ? -21.923 -8.742 -30.179 1.00 52.93 184 GLY A O 1
ATOM 2433 N N . ARG B 1 150 ? -22.714 -7.786 -28.295 1.00 49.61 185 ARG A N 1
ATOM 2434 C CA . ARG B 1 150 ? -21.798 -6.656 -28.306 1.00 52.50 185 ARG A CA 1
ATOM 2435 C C . ARG B 1 150 ? -20.401 -6.971 -27.753 1.00 52.86 185 ARG A C 1
ATOM 2436 O O . ARG B 1 150 ? -19.546 -6.102 -27.724 1.00 61.00 185 ARG A O 1
ATOM 2444 N N . GLY B 1 151 ? -20.189 -8.186 -27.269 1.00 50.72 186 GLY A N 1
ATOM 2445 C CA . GLY B 1 151 ? -18.929 -8.581 -26.707 1.00 47.60 186 GLY A CA 1
ATOM 2446 C C . GLY B 1 151 ? -18.596 -7.970 -25.351 1.00 48.75 186 GLY A C 1
ATOM 2447 O O . GLY B 1 151 ? -17.420 -7.953 -24.975 1.00 50.90 186 GLY A O 1
ATOM 2448 N N . SER B 1 152 ? -19.590 -7.493 -24.592 1.00 47.73 187 SER A N 1
ATOM 2449 C CA . SER B 1 152 ? -19.328 -7.024 -23.212 1.00 50.83 187 SER A CA 1
ATOM 2450 C C . SER B 1 152 ? -18.793 -8.151 -22.338 1.00 55.57 187 SER A C 1
ATOM 2451 O O . SER B 1 152 ? -19.117 -9.317 -22.555 1.00 58.00 187 SER A O 1
ATOM 2454 N N . CYS B 1 153 ? -17.986 -7.788 -21.343 1.00 60.07 188 CYS A N 1
ATOM 2455 C CA . CYS B 1 153 ? -17.518 -8.723 -20.315 1.00 59.54 188 CYS A CA 1
ATOM 2456 C C . CYS B 1 153 ? -18.478 -8.640 -19.129 1.00 57.74 188 CYS A C 1
ATOM 2457 O O . CYS B 1 153 ? -19.114 -7.604 -18.909 1.00 55.74 188 CYS A O 1
ATOM 2460 N N . PHE B 1 154 ? -18.575 -9.719 -18.363 1.00 56.89 189 PHE A N 1
ATOM 2461 C CA . PHE B 1 154 ? -19.462 -9.763 -17.218 1.00 54.60 189 PHE A CA 1
ATOM 2462 C C . PHE B 1 154 ? -18.726 -9.890 -15.901 1.00 55.94 189 PHE A C 1
ATOM 2463 O O . PHE B 1 154 ? -17.711 -10.562 -15.791 1.00 57.08 189 PHE A O 1
ATOM 2471 N N . HIS B 1 155 ? -19.252 -9.200 -14.904 1.00 62.33 190 HIS A N 1
ATOM 2472 C CA . HIS B 1 155 ? -18.776 -9.283 -13.544 1.00 66.46 190 HIS A CA 1
ATOM 2473 C C . HIS B 1 155 ? -19.988 -9.606 -12.698 1.00 63.04 190 HIS A C 1
ATOM 2474 O O . HIS B 1 155 ? -21.046 -9.028 -12.906 1.00 60.27 190 HIS A O 1
ATOM 2481 N N . THR B 1 156 ? -19.846 -10.518 -11.746 1.00 62.77 191 THR A N 1
ATOM 2482 C CA . THR B 1 156 ? -20.917 -10.774 -10.800 1.00 61.51 191 THR A CA 1
ATOM 2483 C C . THR B 1 156 ? -20.358 -10.774 -9.386 1.00 52.78 191 THR A C 1
ATOM 2484 O O . THR B 1 156 ? -19.269 -11.275 -9.158 1.00 54.71 191 THR A O 1
ATOM 2488 N N . LEU B 1 157 ? -21.103 -10.182 -8.457 1.00 47.73 192 LEU A N 1
ATOM 2489 C CA . LEU B 1 157 ? -20.846 -10.316 -7.011 1.00 44.30 192 LEU A CA 1
ATOM 2490 C C . LEU B 1 157 ? -21.590 -11.552 -6.569 1.00 40.39 192 LEU A C 1
ATOM 2491 O O . LEU B 1 157 ? -22.467 -12.012 -7.280 1.00 40.69 192 LEU A O 1
ATOM 2496 N N . PRO B 1 158 ? -21.228 -12.105 -5.401 1.00 38.29 193 PRO A N 1
ATOM 2497 C CA . PRO B 1 158 ? -21.983 -13.262 -4.936 1.00 35.20 193 PRO A CA 1
ATOM 2498 C C . PRO B 1 158 ? -23.341 -12.836 -4.454 1.00 35.69 193 PRO A C 1
ATOM 2499 O O . PRO B 1 158 ? -23.599 -11.641 -4.300 1.00 33.86 193 PRO A O 1
ATOM 2503 N N . THR B 1 159 ? -24.195 -13.819 -4.207 1.00 38.76 194 THR A N 1
ATOM 2504 C CA . THR B 1 159 ? -25.569 -13.579 -3.771 1.00 40.56 194 THR A CA 1
ATOM 2505 C C . THR B 1 159 ? -25.711 -13.710 -2.257 1.00 43.55 194 THR A C 1
ATOM 2506 O O . THR B 1 159 ? -24.916 -14.394 -1.618 1.00 49.19 194 THR A O 1
ATOM 2510 N N . PRO B 1 160 ? -26.732 -13.067 -1.670 1.00 42.85 195 PRO A N 1
ATOM 2511 C CA . PRO B 1 160 ? -26.876 -13.211 -0.219 1.00 42.32 195 PRO A CA 1
ATOM 2512 C C . PRO B 1 160 ? -26.873 -14.670 0.261 1.00 43.10 195 PRO A C 1
ATOM 2513 O O . PRO B 1 160 ? -26.169 -14.995 1.202 1.00 42.72 195 PRO A O 1
ATOM 2517 N N . GLN B 1 161 ? -27.614 -15.562 -0.385 1.00 47.35 196 GLN A N 1
ATOM 2518 C CA . GLN B 1 161 ? -27.626 -16.952 0.101 1.00 47.98 196 GLN A CA 1
ATOM 2519 C C . GLN B 1 161 ? -26.219 -17.506 0.073 1.00 41.13 196 GLN A C 1
ATOM 2520 O O . GLN B 1 161 ? -25.879 -18.318 0.894 1.00 39.99 196 GLN A O 1
ATOM 2526 N N . TYR B 1 162 ? -25.383 -17.068 -0.859 1.00 41.23 197 TYR A N 1
ATOM 2527 C CA . TYR B 1 162 ? -24.042 -17.645 -0.967 1.00 40.27 197 TYR A CA 1
ATOM 2528 C C . TYR B 1 162 ? -23.257 -17.594 0.349 1.00 41.19 197 TYR A C 1
ATOM 2529 O O . TYR B 1 162 ? -22.480 -18.499 0.664 1.00 39.13 197 TYR A O 1
ATOM 2538 N N . PHE B 1 163 ? -23.462 -16.537 1.115 1.00 40.14 198 PHE A N 1
ATOM 2539 C CA . PHE B 1 163 ? -22.672 -16.346 2.301 1.00 38.48 198 PHE A CA 1
ATOM 2540 C C . PHE B 1 163 ? -23.065 -17.275 3.433 1.00 39.36 198 PHE A C 1
ATOM 2541 O O . PHE B 1 163 ? -22.200 -17.763 4.157 1.00 42.83 198 PHE A O 1
ATOM 2549 N N . VAL B 1 164 ? -24.347 -17.579 3.564 1.00 41.36 199 VAL A N 1
ATOM 2550 C CA . VAL B 1 164 ? -24.765 -18.602 4.543 1.00 42.93 199 VAL A CA 1
ATOM 2551 C C . VAL B 1 164 ? -24.417 -19.999 4.009 1.00 43.20 199 VAL A C 1
ATOM 2552 O O . VAL B 1 164 ? -23.760 -20.773 4.685 1.00 38.23 199 VAL A O 1
ATOM 2556 N N . ASP B 1 165 ? -24.793 -20.303 2.775 1.00 48.13 200 ASP A N 1
ATOM 2557 C CA . ASP B 1 165 ? -24.441 -21.606 2.168 1.00 51.34 200 ASP A CA 1
ATOM 2558 C C . ASP B 1 165 ? -23.009 -21.991 2.395 1.00 47.59 200 ASP A C 1
ATOM 2559 O O . ASP B 1 165 ? -22.690 -23.165 2.547 1.00 50.45 200 ASP A O 1
ATOM 2564 N N . PHE B 1 166 ? -22.135 -21.000 2.309 1.00 45.70 201 PHE A N 1
ATOM 2565 C CA . PHE B 1 166 ? -20.711 -21.242 2.347 1.00 44.35 201 PHE A CA 1
ATOM 2566 C C . PHE B 1 166 ? -20.250 -21.869 3.650 1.00 46.57 201 PHE A C 1
ATOM 2567 O O . PHE B 1 166 ? -19.393 -22.748 3.627 1.00 53.60 201 PHE A O 1
ATOM 2575 N N . VAL B 1 167 ? -20.772 -21.396 4.781 1.00 45.69 202 VAL A N 1
ATOM 2576 C CA . VAL B 1 167 ? -20.441 -22.007 6.086 1.00 43.46 202 VAL A CA 1
ATOM 2577 C C . VAL B 1 167 ? -20.946 -23.457 6.258 1.00 42.82 202 VAL A C 1
ATOM 2578 O O . VAL B 1 167 ? -20.248 -24.299 6.820 1.00 45.73 202 VAL A O 1
ATOM 2582 N N . PHE B 1 168 ? -22.128 -23.768 5.754 1.00 43.75 203 PHE A N 1
ATOM 2583 C CA . PHE B 1 168 ? -22.645 -25.153 5.753 1.00 45.52 203 PHE A CA 1
ATOM 2584 C C . PHE B 1 168 ? -21.841 -26.094 4.879 1.00 52.91 203 PHE A C 1
ATOM 2585 O O . PHE B 1 168 ? -21.624 -27.245 5.251 1.00 63.66 203 PHE A O 1
ATOM 2593 N N . GLN B 1 169 ? -21.357 -25.617 3.742 1.00 57.12 204 GLN A N 1
ATOM 2594 C CA . GLN B 1 169 ? -20.472 -26.444 2.927 1.00 63.75 204 GLN A CA 1
ATOM 2595 C C . GLN B 1 169 ? -19.061 -26.611 3.492 1.00 65.27 204 GLN A C 1
ATOM 2596 O O . GLN B 1 169 ? -18.441 -27.651 3.317 1.00 71.29 204 GLN A O 1
ATOM 2602 N N . GLN B 1 170 ? -18.563 -25.599 4.179 1.00 67.22 205 GLN A N 1
ATOM 2603 C CA . GLN B 1 170 ? -17.182 -25.597 4.621 1.00 68.89 205 GLN A CA 1
ATOM 2604 C C . GLN B 1 170 ? -16.998 -26.393 5.920 1.00 69.80 205 GLN A C 1
ATOM 2605 O O . GLN B 1 170 ? -16.087 -27.201 6.028 1.00 72.35 205 GLN A O 1
ATOM 2611 N N . SER B 1 171 ? -17.854 -26.162 6.910 1.00 73.93 206 SER A N 1
ATOM 2612 C CA . SER B 1 171 ? -17.751 -26.882 8.183 1.00 73.90 206 SER A CA 1
ATOM 2613 C C . SER B 1 171 ? -18.116 -28.354 7.979 1.00 76.70 206 SER A C 1
ATOM 2614 O O . SER B 1 171 ? -19.162 -28.681 7.407 1.00 70.53 206 SER A O 1
ATOM 2616 N N . HIS B 1 172 ? -17.240 -29.229 8.460 1.00 83.51 207 HIS A N 1
ATOM 2617 C CA . HIS B 1 172 ? -17.366 -30.669 8.249 1.00 91.35 207 HIS A CA 1
ATOM 2618 C C . HIS B 1 172 ? -18.258 -31.330 9.307 1.00 93.03 207 HIS A C 1
ATOM 2619 O O . HIS B 1 172 ? -17.836 -31.534 10.443 1.00 92.96 207 HIS A O 1
ATOM 2626 N N . GLY B 1 173 ? -19.492 -31.662 8.922 1.00 89.54 208 GLY A N 1
ATOM 2627 C CA . GLY B 1 173 ? -20.449 -32.287 9.831 1.00 82.53 208 GLY A CA 1
ATOM 2628 C C . GLY B 1 173 ? -21.416 -33.242 9.152 1.00 81.40 208 GLY A C 1
ATOM 2629 O O . GLY B 1 173 ? -21.877 -32.987 8.043 1.00 81.25 208 GLY A O 1
ATOM 2630 N N . ASN B 1 174 ? -21.724 -34.344 9.835 1.00 84.04 209 ASN A N 1
ATOM 2631 C CA . ASN B 1 174 ? -22.715 -35.332 9.377 1.00 86.49 209 ASN A CA 1
ATOM 2632 C C . ASN B 1 174 ? -24.198 -34.875 9.494 1.00 80.00 209 ASN A C 1
ATOM 2633 O O . ASN B 1 174 ? -25.071 -35.385 8.788 1.00 73.70 209 ASN A O 1
ATOM 2635 N N . THR B 1 175 ? -24.479 -33.928 10.384 1.00 67.67 210 THR A N 1
ATOM 2636 C CA . THR B 1 175 ? -25.821 -33.393 10.519 1.00 61.96 210 THR A CA 1
ATOM 2637 C C . THR B 1 175 ? -26.125 -32.456 9.343 1.00 54.92 210 THR A C 1
ATOM 2638 O O . THR B 1 175 ? -25.218 -31.860 8.817 1.00 59.87 210 THR A O 1
ATOM 2640 N N . PRO B 1 176 ? -27.398 -32.335 8.916 1.00 52.22 211 PRO A N 1
ATOM 2641 C CA . PRO B 1 176 ? -27.775 -31.272 7.966 1.00 48.98 211 PRO A CA 1
ATOM 2642 C C . PRO B 1 176 ? -27.734 -29.874 8.539 1.00 49.32 211 PRO A C 1
ATOM 2643 O O . PRO B 1 176 ? -27.400 -28.933 7.831 1.00 52.91 211 PRO A O 1
ATOM 2647 N N . ASN B 1 177 ? -28.121 -29.732 9.801 1.00 50.08 212 ASN A N 1
ATOM 2648 C CA . ASN B 1 177 ? -27.877 -28.502 10.547 1.00 48.65 212 ASN A CA 1
ATOM 2649 C C . ASN B 1 177 ? -26.506 -28.440 11.248 1.00 48.58 212 ASN A C 1
ATOM 2650 O O . ASN B 1 177 ? -25.785 -29.430 11.343 1.00 48.12 212 ASN A O 1
ATOM 2655 N N . ILE B 1 178 ? -26.160 -27.253 11.729 1.00 51.31 213 ILE A N 1
ATOM 2656 C CA . ILE B 1 178 ? -24.926 -27.043 12.472 1.00 53.38 213 ILE A CA 1
ATOM 2657 C C . ILE B 1 178 ? -25.151 -27.496 13.930 1.00 52.27 213 ILE A C 1
ATOM 2658 O O . ILE B 1 178 ? -26.088 -27.061 14.595 1.00 47.06 213 ILE A O 1
ATOM 2663 N N . SER B 1 179 ? -24.279 -28.377 14.404 1.00 54.75 214 SER A N 1
ATOM 2664 C CA . SER B 1 179 ? -24.304 -28.849 15.776 1.00 54.71 214 SER A CA 1
ATOM 2665 C C . SER B 1 179 ? -23.846 -27.741 16.729 1.00 57.04 214 SER A C 1
ATOM 2666 O O . SER B 1 179 ? -23.068 -26.868 16.341 1.00 55.75 214 SER A O 1
ATOM 2668 N N . VAL B 1 180 ? -24.324 -27.774 17.970 1.00 57.77 215 VAL A N 1
ATOM 2669 C CA . VAL B 1 180 ? -23.809 -26.868 19.008 1.00 59.90 215 VAL A CA 1
ATOM 2670 C C . VAL B 1 180 ? -22.300 -26.972 19.023 1.00 54.65 215 VAL A C 1
ATOM 2671 O O . VAL B 1 180 ? -21.605 -25.967 19.107 1.00 54.96 215 VAL A O 1
ATOM 2675 N N . ALA B 1 181 ? -21.791 -28.192 18.932 1.00 56.60 216 ALA A N 1
ATOM 2676 C CA . ALA B 1 181 ? -20.345 -28.394 18.837 1.00 60.67 216 ALA A CA 1
ATOM 2677 C C . ALA B 1 181 ? -19.777 -27.676 17.623 1.00 58.72 216 ALA A C 1
ATOM 2678 O O . ALA B 1 181 ? -18.852 -26.871 17.778 1.00 58.90 216 ALA A O 1
ATOM 2680 N N . GLU B 1 182 ? -20.343 -27.932 16.439 1.00 56.94 217 GLU A N 1
ATOM 2681 C CA . GLU B 1 182 ? -19.911 -27.204 15.236 1.00 57.55 217 GLU A CA 1
ATOM 2682 C C . GLU B 1 182 ? -19.933 -25.686 15.490 1.00 49.00 217 GLU A C 1
ATOM 2683 O O . GLU B 1 182 ? -18.960 -25.003 15.223 1.00 50.38 217 GLU A O 1
ATOM 2689 N N . LEU B 1 183 ? -21.031 -25.171 16.024 1.00 44.29 218 LEU A N 1
ATOM 2690 C CA . LEU B 1 183 ? -21.180 -23.738 16.226 1.00 44.62 218 LEU A CA 1
ATOM 2691 C C . LEU B 1 183 ? -20.040 -23.226 17.058 1.00 47.19 218 LEU A C 1
ATOM 2692 O O . LEU B 1 183 ? -19.491 -22.151 16.784 1.00 47.39 218 LEU A O 1
ATOM 2697 N N . ALA B 1 184 ? -19.697 -24.002 18.082 1.00 50.22 219 ALA A N 1
ATOM 2698 C CA . ALA B 1 184 ? -18.627 -23.636 19.023 1.00 52.20 219 ALA A CA 1
ATOM 2699 C C . ALA B 1 184 ? -17.226 -23.694 18.396 1.00 47.15 219 ALA A C 1
ATOM 2700 O O . ALA B 1 184 ? -16.376 -22.903 18.750 1.00 46.30 219 ALA A O 1
ATOM 2702 N N . ALA B 1 185 ? -16.991 -24.619 17.475 1.00 43.14 220 ALA A N 1
ATOM 2703 C CA . ALA B 1 185 ? -15.723 -24.639 16.749 1.00 43.69 220 ALA A CA 1
ATOM 2704 C C . ALA B 1 185 ? -15.553 -23.380 15.897 1.00 45.09 220 ALA A C 1
ATOM 2705 O O . ALA B 1 185 ? -14.458 -22.825 15.812 1.00 52.38 220 ALA A O 1
ATOM 2707 N N . LEU B 1 186 ? -16.644 -22.940 15.271 1.00 42.61 221 LEU A N 1
ATOM 2708 C CA . LEU B 1 186 ? -16.659 -21.745 14.443 1.00 41.00 221 LEU A CA 1
ATOM 2709 C C . LEU B 1 186 ? -16.445 -20.499 15.273 1.00 42.43 221 LEU A C 1
ATOM 2710 O O . LEU B 1 186 ? -15.758 -19.567 14.838 1.00 41.11 221 LEU A O 1
ATOM 2715 N N . MET B 1 187 ? -17.073 -20.449 16.447 1.00 42.81 222 MET A N 1
ATOM 2716 C CA . MET B 1 187 ? -16.906 -19.303 17.307 1.00 44.38 222 MET A CA 1
ATOM 2717 C C . MET B 1 187 ? -15.461 -19.229 17.733 1.00 47.53 222 MET A C 1
ATOM 2718 O O . MET B 1 187 ? -14.890 -18.140 17.800 1.00 50.67 222 MET A O 1
ATOM 2723 N N . GLN B 1 188 ? -14.844 -20.383 17.956 1.00 48.99 223 GLN A N 1
ATOM 2724 C CA . GLN B 1 188 ? -13.430 -20.406 18.294 1.00 54.75 223 GLN A CA 1
ATOM 2725 C C . GLN B 1 188 ? -12.597 -19.819 17.159 1.00 52.49 223 GLN A C 1
ATOM 2726 O O . GLN B 1 188 ? -11.833 -18.884 17.380 1.00 54.19 223 GLN A O 1
ATOM 2732 N N . ARG B 1 189 ? -12.766 -20.326 15.942 1.00 53.17 224 ARG A N 1
ATOM 2733 C CA . ARG B 1 189 ? -12.064 -19.743 14.797 1.00 56.14 224 ARG A CA 1
ATOM 2734 C C . ARG B 1 189 ? -12.209 -18.216 14.728 1.00 58.26 224 ARG A C 1
ATOM 2735 O O . ARG B 1 189 ? -11.294 -17.540 14.314 1.00 62.25 224 ARG A O 1
ATOM 2743 N N . LEU B 1 190 ? -13.358 -17.673 15.128 1.00 64.06 225 LEU A N 1
ATOM 2744 C CA . LEU B 1 190 ? -13.572 -16.214 15.144 1.00 62.97 225 LEU A CA 1
ATOM 2745 C C . LEU B 1 190 ? -13.085 -15.509 16.430 1.00 66.77 225 LEU A C 1
ATOM 2746 O O . LEU B 1 190 ? -13.218 -14.289 16.544 1.00 64.10 225 LEU A O 1
ATOM 2751 N N . GLY B 1 191 ? -12.552 -16.264 17.396 1.00 67.09 226 GLY A N 1
ATOM 2752 C CA . GLY B 1 191 ? -12.083 -15.698 18.677 1.00 67.10 226 GLY A CA 1
ATOM 2753 C C . GLY B 1 191 ? -13.182 -15.411 19.688 1.00 67.03 226 GLY A C 1
ATOM 2754 O O . GLY B 1 191 ? -13.109 -14.452 20.447 1.00 64.23 226 GLY A O 1
ATOM 2755 N N . VAL B 1 192 ? -14.205 -16.256 19.698 1.00 68.59 227 VAL A N 1
ATOM 2756 C CA . VAL B 1 192 ? -15.386 -16.054 20.511 1.00 66.32 227 VAL A CA 1
ATOM 2757 C C . VAL B 1 192 ? -15.792 -17.358 21.175 1.00 64.88 227 VAL A C 1
ATOM 2758 O O . VAL B 1 192 ? -15.403 -18.416 20.711 1.00 57.72 227 VAL A O 1
ATOM 2762 N N . GLY B 1 193 ? -16.571 -17.279 22.256 1.00 66.39 228 GLY A N 1
ATOM 2763 C CA . GLY B 1 193 ? -16.960 -18.477 22.999 1.00 72.36 228 GLY A CA 1
ATOM 2764 C C . GLY B 1 193 ? -15.781 -19.180 23.666 1.00 72.58 228 GLY A C 1
ATOM 2765 O O . GLY B 1 193 ? -15.096 -18.606 24.511 1.00 77.87 228 GLY A O 1
ATOM 2766 N N . TRP B 1 227 ? -24.280 -4.123 30.293 1.00 103.40 262 TRP A N 1
ATOM 2767 C CA . TRP B 1 227 ? -24.482 -5.238 29.371 1.00 106.96 262 TRP A CA 1
ATOM 2768 C C . TRP B 1 227 ? -23.235 -5.588 28.520 1.00 111.27 262 TRP A C 1
ATOM 2769 O O . TRP B 1 227 ? -22.760 -6.736 28.516 1.00 101.59 262 TRP A O 1
ATOM 2780 N N . ASP B 1 228 ? -22.709 -4.575 27.829 1.00 112.89 263 ASP A N 1
ATOM 2781 C CA . ASP B 1 228 ? -21.705 -4.724 26.749 1.00 111.20 263 ASP A CA 1
ATOM 2782 C C . ASP B 1 228 ? -20.746 -5.926 26.897 1.00 107.78 263 ASP A C 1
ATOM 2783 O O . ASP B 1 228 ? -20.663 -6.792 26.020 1.00 107.98 263 ASP A O 1
ATOM 2788 N N . THR B 1 229 ? -20.063 -5.974 28.036 1.00 103.68 264 THR A N 1
ATOM 2789 C CA . THR B 1 229 ? -18.884 -6.847 28.246 1.00 101.39 264 THR A CA 1
ATOM 2790 C C . THR B 1 229 ? -19.088 -8.356 28.559 1.00 95.86 264 THR A C 1
ATOM 2791 O O . THR B 1 229 ? -18.101 -9.025 28.877 1.00 83.75 264 THR A O 1
ATOM 2795 N N . VAL B 1 230 ? -20.311 -8.899 28.481 1.00 92.83 265 VAL A N 1
ATOM 2796 C CA . VAL B 1 230 ? -20.502 -10.376 28.636 1.00 94.68 265 VAL A CA 1
ATOM 2797 C C . VAL B 1 230 ? -19.953 -11.206 27.431 1.00 86.29 265 VAL A C 1
ATOM 2798 O O . VAL B 1 230 ? -20.079 -10.801 26.275 1.00 89.45 265 VAL A O 1
ATOM 2802 N N . CYS B 1 231 ? -19.312 -12.344 27.696 1.00 72.06 266 CYS A N 1
ATOM 2803 C CA . CYS B 1 231 ? -18.908 -13.254 26.604 1.00 74.92 266 CYS A CA 1
ATOM 2804 C C . CYS B 1 231 ? -19.796 -14.538 26.540 1.00 73.35 266 CYS A C 1
ATOM 2805 O O . CYS B 1 231 ? -19.795 -15.360 27.460 1.00 74.16 266 CYS A O 1
ATOM 2808 N N . LEU B 1 232 ? -20.526 -14.716 25.438 1.00 61.70 267 LEU A N 1
ATOM 2809 C CA . LEU B 1 232 ? -21.472 -15.809 25.309 1.00 53.36 267 LEU A CA 1
ATOM 2810 C C . LEU B 1 232 ? -20.833 -17.117 24.877 1.00 52.71 267 LEU A C 1
ATOM 2811 O O . LEU B 1 232 ? -19.965 -17.143 24.004 1.00 56.23 267 LEU A O 1
ATOM 2816 N N . SER B 1 233 ? -21.307 -18.209 25.474 1.00 52.01 268 SER A N 1
ATOM 2817 C CA . SER B 1 233 ? -21.074 -19.564 24.955 1.00 49.79 268 SER A CA 1
ATOM 2818 C C . SER B 1 233 ? -21.847 -19.824 23.665 1.00 47.47 268 SER A C 1
ATOM 2819 O O . SER B 1 233 ? -22.817 -19.138 23.360 1.00 46.42 268 SER A O 1
ATOM 2821 N N . ALA B 1 234 ? -21.449 -20.855 22.940 1.00 46.33 269 ALA A N 1
ATOM 2822 C CA . ALA B 1 234 ? -22.246 -21.325 21.826 1.00 44.84 269 ALA A CA 1
ATOM 2823 C C . ALA B 1 234 ? -23.665 -21.581 22.288 1.00 46.85 269 ALA A C 1
ATOM 2824 O O . ALA B 1 234 ? -24.620 -21.216 21.620 1.00 45.85 269 ALA A O 1
ATOM 2826 N N . ARG B 1 235 ? -23.804 -22.222 23.440 1.00 52.76 270 ARG A N 1
ATOM 2827 C CA . ARG B 1 235 ? -25.121 -22.532 23.953 1.00 55.71 270 ARG A CA 1
ATOM 2828 C C . ARG B 1 235 ? -25.877 -21.248 24.251 1.00 57.41 270 ARG A C 1
ATOM 2829 O O . ARG B 1 235 ? -27.069 -21.133 23.946 1.00 57.82 270 ARG A O 1
ATOM 2837 N N . ASP B 1 236 ? -25.184 -20.284 24.850 1.00 56.74 271 ASP A N 1
ATOM 2838 C CA . ASP B 1 236 ? -25.792 -18.989 25.144 1.00 57.23 271 ASP A CA 1
ATOM 2839 C C . ASP B 1 236 ? -26.289 -18.316 23.883 1.00 58.51 271 ASP A C 1
ATOM 2840 O O . ASP B 1 236 ? -27.424 -17.834 23.821 1.00 54.22 271 ASP A O 1
ATOM 2845 N N . VAL B 1 237 ? -25.436 -18.315 22.868 1.00 60.16 272 VAL A N 1
ATOM 2846 C CA . VAL B 1 237 ? -25.816 -17.805 21.565 1.00 61.47 272 VAL A CA 1
ATOM 2847 C C . VAL B 1 237 ? -27.134 -18.436 21.136 1.00 62.85 272 VAL A C 1
ATOM 2848 O O . VAL B 1 237 ? -28.071 -17.743 20.738 1.00 62.87 272 VAL A O 1
ATOM 2852 N N . MET B 1 238 ? -27.224 -19.754 21.243 1.00 59.29 273 MET A N 1
ATOM 2853 C CA . MET B 1 238 ? -28.441 -20.423 20.832 1.00 57.83 273 MET A CA 1
ATOM 2854 C C . MET B 1 238 ? -29.601 -20.019 21.687 1.00 55.35 273 MET A C 1
ATOM 2855 O O . MET B 1 238 ? -30.698 -19.831 21.183 1.00 55.42 273 MET A O 1
ATOM 2860 N N . ALA B 1 239 ? -29.346 -19.888 22.984 1.00 54.98 274 ALA A N 1
ATOM 2861 C CA . ALA B 1 239 ? -30.382 -19.495 23.940 1.00 55.44 274 ALA A CA 1
ATOM 2862 C C . ALA B 1 239 ? -30.979 -18.14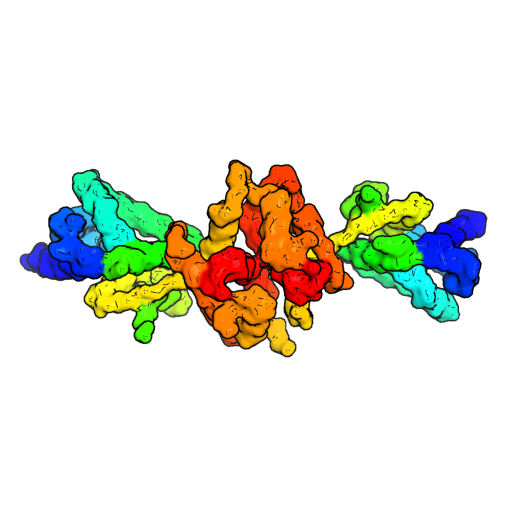9 23.598 1.00 54.95 274 ALA A C 1
ATOM 2863 O O . ALA B 1 239 ? -32.188 -17.976 23.712 1.00 54.95 274 ALA A O 1
ATOM 2865 N N . VAL B 1 240 ? -30.142 -17.198 23.193 1.00 53.40 275 VAL A N 1
ATOM 2866 C CA . VAL B 1 240 ? -30.629 -15.865 22.883 1.00 54.92 275 VAL A CA 1
ATOM 2867 C C . VAL B 1 240 ? -31.707 -15.896 21.803 1.00 58.37 275 VAL A C 1
ATOM 2868 O O . VAL B 1 240 ? -32.712 -15.184 21.906 1.00 55.57 275 VAL A O 1
ATOM 2872 N N . TYR B 1 241 ? -31.476 -16.702 20.763 1.00 59.91 276 TYR A N 1
ATOM 2873 C CA . TYR B 1 241 ? -32.346 -16.722 19.573 1.00 58.61 276 TYR A CA 1
ATOM 2874 C C . TYR B 1 241 ? -33.407 -17.817 19.652 1.00 58.86 276 TYR A C 1
ATOM 2875 O O . TYR B 1 241 ? -34.085 -18.133 18.669 1.00 55.35 276 TYR A O 1
ATOM 2884 N N . GLY B 1 242 ? -33.555 -18.374 20.846 1.00 61.53 277 GLY A N 1
ATOM 2885 C CA . GLY B 1 242 ? -34.585 -19.351 21.110 1.00 63.45 277 GLY A CA 1
ATOM 2886 C C . GLY B 1 242 ? -34.369 -20.592 20.294 1.00 65.66 277 GLY A C 1
ATOM 2887 O O . GLY B 1 242 ? -35.333 -21.147 19.758 1.00 64.79 277 GLY A O 1
ATOM 2888 N N . LEU B 1 243 ? -33.111 -21.034 20.213 1.00 69.41 278 LEU A N 1
ATOM 2889 C CA . LEU B 1 243 ? -32.741 -22.160 19.356 1.00 75.26 278 LEU A CA 1
ATOM 2890 C C . LEU B 1 243 ? -32.523 -23.404 20.209 1.00 78.69 278 LEU A C 1
ATOM 2891 O O . LEU B 1 243 ? -31.794 -23.361 21.197 1.00 78.19 278 LEU A O 1
ATOM 2893 N N . SER B 1 244 ? -33.201 -24.495 19.844 1.00 86.94 279 SER A N 1
ATOM 2894 C CA . SER B 1 244 ? -33.014 -25.798 20.499 1.00 85.88 279 SER A CA 1
ATOM 2895 C C . SER B 1 244 ? -31.720 -26.451 20.023 1.00 83.38 279 SER A C 1
ATOM 2896 O O . SER B 1 244 ? -31.472 -26.562 18.814 1.00 71.35 279 SER A O 1
ATOM 2898 N N . GLU B 1 245 ? -30.903 -26.870 20.991 1.00 86.87 280 GLU A N 1
ATOM 2899 C CA . GLU B 1 245 ? -29.625 -27.544 20.736 1.00 88.36 280 GLU A CA 1
ATOM 2900 C C . GLU B 1 245 ? -29.814 -28.899 20.065 1.00 86.00 280 GLU A C 1
ATOM 2901 O O . GLU B 1 245 ? -28.918 -29.401 19.383 1.00 97.60 280 GLU A O 1
ATOM 2903 N N . GLN B 1 246 ? -30.975 -29.500 20.274 1.00 83.65 281 GLN A N 1
ATOM 2904 C CA . GLN B 1 246 ? -31.290 -30.758 19.627 1.00 89.48 281 GLN A CA 1
ATOM 2905 C C . GLN B 1 246 ? -31.550 -30.486 18.143 1.00 82.93 281 GLN A C 1
ATOM 2906 O O . GLN B 1 246 ? -31.082 -31.224 17.280 1.00 87.33 281 GLN A O 1
ATOM 2912 N N . THR B 1 247 ? -32.268 -29.406 17.860 1.00 87.33 282 THR A N 1
ATOM 2913 C CA . THR B 1 247 ? -32.571 -28.992 16.487 1.00 91.44 282 THR A CA 1
ATOM 2914 C C . THR B 1 247 ? -31.368 -28.369 15.771 1.00 82.87 282 THR A C 1
ATOM 2915 O O . THR B 1 247 ? -31.328 -28.350 14.549 1.00 74.41 282 THR A O 1
ATOM 2919 N N . GLY B 1 248 ? -30.406 -27.836 16.514 1.00 75.33 283 GLY A N 1
ATOM 2920 C CA . GLY B 1 248 ? -29.197 -27.317 15.886 1.00 72.45 283 GLY A CA 1
ATOM 2921 C C . GLY B 1 248 ? -29.454 -26.015 15.140 1.00 65.00 283 GLY A C 1
ATOM 2922 O O . GLY B 1 248 ? -30.576 -25.497 15.156 1.00 67.23 283 GLY A O 1
ATOM 2923 N N . VAL B 1 249 ? -28.417 -25.491 14.485 1.00 55.83 284 VAL A N 1
ATOM 2924 C CA . VAL B 1 249 ? -28.522 -24.212 13.777 1.00 51.47 284 VAL A CA 1
ATOM 2925 C C . VAL B 1 249 ? -28.809 -24.469 12.298 1.00 48.46 284 VAL A C 1
ATOM 2926 O O . VAL B 1 249 ? -27.965 -25.003 11.569 1.00 44.03 284 VAL A O 1
ATOM 2930 N N . THR B 1 250 ? -30.016 -24.099 11.877 1.00 48.26 285 THR A N 1
ATOM 2931 C CA . THR B 1 250 ? -30.405 -24.103 10.463 1.00 47.80 285 THR A CA 1
ATOM 2932 C C . THR B 1 250 ? -29.820 -22.882 9.749 1.00 47.67 285 THR A C 1
ATOM 2933 O O . THR B 1 250 ? -29.420 -21.924 10.405 1.00 48.87 285 THR A O 1
ATOM 2937 N N . PRO B 1 251 ? -29.788 -22.895 8.409 1.00 44.48 286 PRO A N 1
ATOM 2938 C CA . PRO B 1 251 ? -29.345 -21.728 7.673 1.00 45.16 286 PRO A CA 1
ATOM 2939 C C . PRO B 1 251 ? -30.066 -20.436 8.066 1.00 48.93 286 PRO A C 1
ATOM 2940 O O . PRO B 1 251 ? -29.405 -19.446 8.365 1.00 51.49 286 PRO A O 1
ATOM 2944 N N . GLU B 1 252 ? -31.393 -20.449 8.110 1.00 49.80 287 GLU A N 1
ATOM 2945 C CA . GLU B 1 252 ? -32.120 -19.277 8.599 1.00 50.83 287 GLU A CA 1
ATOM 2946 C C . GLU B 1 252 ? -31.557 -18.863 9.955 1.00 46.15 287 GLU A C 1
ATOM 2947 O O . GLU B 1 252 ? -31.416 -17.688 10.228 1.00 49.09 287 GLU A O 1
ATOM 2949 N N . ALA B 1 253 ? -31.241 -19.829 10.804 1.00 43.85 288 ALA A N 1
ATOM 2950 C CA . ALA B 1 253 ? -30.791 -19.519 12.160 1.00 44.35 288 ALA A CA 1
ATOM 2951 C C . ALA B 1 253 ? -29.398 -18.934 12.162 1.00 40.69 288 ALA A C 1
ATOM 2952 O O . ALA B 1 253 ? -29.114 -17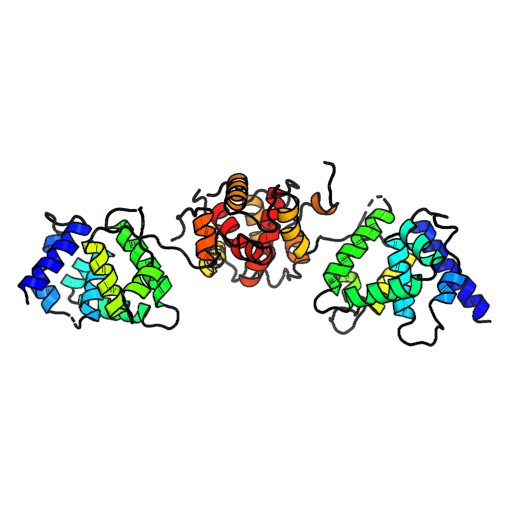.979 12.893 1.00 38.15 288 ALA A O 1
ATOM 2954 N N . TRP B 1 254 ? -28.530 -19.514 11.345 1.00 36.42 289 TRP A N 1
ATOM 2955 C CA . TRP B 1 254 ? -27.217 -18.964 11.189 1.00 36.75 289 TRP A CA 1
ATOM 2956 C C . TRP B 1 254 ? -27.319 -17.499 10.821 1.00 38.19 289 TRP A C 1
ATOM 2957 O O . TRP B 1 254 ? -26.593 -16.670 11.343 1.00 36.90 289 TRP A O 1
ATOM 2968 N N . ALA B 1 255 ? -28.230 -17.181 9.916 1.00 40.24 290 ALA A N 1
ATOM 2969 C CA . ALA B 1 255 ? -28.405 -15.805 9.500 1.00 39.99 290 ALA A CA 1
ATOM 2970 C C . ALA B 1 255 ? -28.808 -14.977 10.686 1.00 41.48 290 ALA A C 1
ATOM 2971 O O . ALA B 1 255 ? -28.274 -13.897 10.884 1.00 45.24 290 ALA A O 1
ATOM 2973 N N . GLN B 1 256 ? -29.743 -15.490 11.477 1.00 44.32 291 GLN A N 1
ATOM 2974 C CA . GLN B 1 256 ? -30.267 -14.782 12.647 1.00 47.89 291 GLN A CA 1
ATOM 2975 C C . GLN B 1 256 ? -29.233 -14.471 13.717 1.00 48.07 291 GLN A C 1
ATOM 2976 O O . GLN B 1 256 ? -29.236 -13.379 14.268 1.00 52.20 291 GLN A O 1
ATOM 2982 N N . LEU B 1 257 ? -28.380 -15.439 14.032 1.00 43.07 292 LEU A N 1
ATOM 2983 C CA . LEU B 1 257 ? -27.394 -15.263 15.087 1.00 40.75 292 LEU A CA 1
ATOM 2984 C C . LEU B 1 257 ? -26.096 -14.628 14.610 1.00 45.32 292 LEU A C 1
ATOM 2985 O O . LEU B 1 257 ? -25.173 -14.397 15.403 1.00 50.86 292 LEU A O 1
ATOM 2990 N N . SER B 1 258 ? -26.023 -14.314 13.322 1.00 44.62 293 SER A N 1
ATOM 2991 C CA . SER B 1 258 ? -24.837 -13.721 12.779 1.00 42.68 293 SER A CA 1
ATOM 2992 C C . SER B 1 258 ? -24.454 -12.403 13.465 1.00 42.56 293 SER A C 1
ATOM 2993 O O . SER B 1 258 ? -23.299 -12.217 13.806 1.00 51.06 293 SER A O 1
A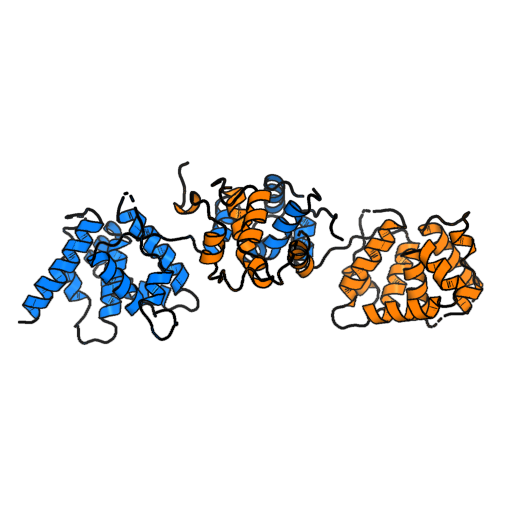TOM 2996 N N . PRO B 1 259 ? -25.412 -11.509 13.717 1.00 37.26 294 PRO A N 1
ATOM 2997 C CA . PRO B 1 259 ? -25.047 -10.228 14.321 1.00 38.29 294 PRO A CA 1
ATOM 2998 C C . PRO B 1 259 ? -24.377 -10.349 15.700 1.00 41.10 294 PRO A C 1
ATOM 2999 O O . PRO B 1 259 ? -23.522 -9.528 16.070 1.00 37.05 294 PRO A O 1
ATOM 3003 N N . ALA B 1 260 ? -24.774 -11.367 16.441 1.00 39.75 295 ALA A N 1
ATOM 3004 C CA . ALA B 1 260 ? -24.224 -11.564 17.736 1.00 40.45 295 ALA A CA 1
ATOM 3005 C C . ALA B 1 260 ? -22.789 -12.034 17.611 1.00 41.49 295 ALA A C 1
ATOM 3006 O O . ALA B 1 260 ? -21.932 -11.603 18.366 1.00 48.82 295 ALA A O 1
ATOM 3008 N N . LEU B 1 261 ? -22.503 -12.903 16.662 1.00 42.14 296 LEU A N 1
ATOM 3009 C CA . LEU B 1 261 ? -21.118 -13.300 16.436 1.00 43.36 296 LEU A CA 1
ATOM 3010 C C . LEU B 1 261 ? -20.250 -12.075 16.121 1.00 43.11 296 LEU A C 1
ATOM 3011 O O . LEU B 1 261 ? -19.127 -11.966 16.620 1.00 38.00 296 LEU A O 1
ATOM 3016 N N . LEU B 1 262 ? -20.767 -11.159 15.304 1.00 45.50 297 LEU A N 1
ATOM 3017 C CA . LEU B 1 262 ? -20.034 -9.933 14.981 1.00 46.43 297 LEU A CA 1
ATOM 3018 C C . LEU B 1 262 ? -19.876 -9.103 16.246 1.00 46.66 297 LEU A C 1
ATOM 3019 O O . LEU B 1 262 ? -18.764 -8.765 16.629 1.00 50.34 297 LEU A O 1
ATOM 3024 N N . GLN B 1 263 ? -20.971 -8.818 16.929 1.00 47.23 298 GLN A N 1
ATOM 3025 C CA . GLN B 1 263 ? -20.887 -8.011 18.147 1.00 49.12 298 GLN A CA 1
ATOM 3026 C C . GLN B 1 263 ? -19.867 -8.548 19.118 1.00 50.60 298 GLN A C 1
ATOM 3027 O O . GLN B 1 263 ? -19.083 -7.788 19.673 1.00 48.71 298 GLN A O 1
ATOM 3033 N N . GLN B 1 264 ? -19.903 -9.859 19.328 1.00 51.16 299 GLN A N 1
ATOM 3034 C CA . GLN B 1 264 ? -18.976 -10.525 20.232 1.00 56.86 299 GLN A CA 1
ATOM 3035 C C . GLN B 1 264 ? -17.504 -10.275 19.872 1.00 61.65 299 GLN A C 1
ATOM 3036 O O . GLN B 1 264 ? -16.637 -10.247 20.746 1.00 67.56 299 GLN A O 1
ATOM 3042 N N . GLN B 1 265 ? -17.232 -10.126 18.581 1.00 64.37 300 GLN A N 1
ATOM 3043 C CA . GLN B 1 265 ? -15.892 -9.883 18.066 1.00 62.86 300 GLN A CA 1
ATOM 3044 C C . GLN B 1 265 ? -15.530 -8.423 18.276 1.00 60.05 300 GLN A C 1
ATOM 3045 O O . GLN B 1 265 ? -14.460 -8.108 18.777 1.00 59.34 300 GLN A O 1
ATOM 3051 N N . LEU B 1 266 ? -16.420 -7.530 17.886 1.00 58.76 301 LEU A N 1
ATOM 3052 C CA . LEU B 1 266 ? -16.156 -6.101 18.027 1.00 62.16 301 LEU A CA 1
ATOM 3053 C C . LEU B 1 266 ? -16.081 -5.678 19.489 1.00 67.87 301 LEU A C 1
ATOM 3054 O O . LEU B 1 266 ? -15.296 -4.815 19.844 1.00 71.97 301 LEU A O 1
ATOM 3059 N N . SER B 1 267 ? -16.931 -6.282 20.313 1.00 76.48 302 SER A N 1
ATOM 3060 C CA . SER B 1 267 ? -16.950 -6.060 21.757 1.00 72.00 302 SER A CA 1
ATOM 3061 C C . SER B 1 267 ? -15.597 -6.289 22.432 1.00 73.02 302 SER A C 1
ATOM 3062 O O . SER B 1 267 ? -15.287 -5.625 23.407 1.00 74.68 302 SER A O 1
ATOM 3064 N N . GLY B 1 268 ? -14.815 -7.246 21.937 1.00 78.15 303 GLY A N 1
ATOM 3065 C CA . GLY B 1 268 ? -13.555 -7.650 22.583 1.00 83.15 303 GLY A CA 1
ATOM 3066 C C . GLY B 1 268 ? -13.727 -8.503 23.839 1.00 86.90 303 GLY A C 1
ATOM 3067 O O . GLY B 1 268 ? -12.741 -8.874 24.486 1.00 86.69 303 GLY A O 1
ATOM 3068 N N . ALA B 1 269 ? -14.976 -8.857 24.162 1.00 83.08 304 ALA A N 1
ATOM 3069 C CA . ALA B 1 269 ? -15.317 -9.531 25.421 1.00 68.31 304 ALA A CA 1
ATOM 3070 C C . ALA B 1 269 ? -14.703 -10.911 25.576 1.00 66.61 304 ALA A C 1
ATOM 3071 O O . ALA B 1 269 ? -14.930 -11.553 26.582 1.00 64.41 304 ALA A O 1
ATOM 3073 N N . CYS B 1 270 ? -13.959 -11.393 24.592 1.00 67.36 305 CYS A N 1
ATOM 3074 C CA . CYS B 1 270 ? -13.652 -12.799 24.574 1.00 78.58 305 CYS A CA 1
ATOM 3075 C C . CYS B 1 270 ? -12.352 -13.065 23.801 1.00 82.15 305 CYS A C 1
ATOM 3076 O O . CYS B 1 270 ? -11.328 -13.465 24.381 1.00 84.69 305 CYS A O 1
#

GO terms:
  GO:0005385 zinc ion transmembrane transporter activity (F, IDA)
  GO:0042802 identical protein binding (F, IDA)
  GO:0071577 zinc ion transmembrane transport (P, IDA)

Nearest PDB structures (foldseek):
  4x82-assembly1_B  TM=1.005E+00  e=2.039E-32  Pteropus alecto
  4x82-assembly1_A  TM=8.314E-01  e=1.058E-24  Pteropus alecto
  4x82-assembly1_A  TM=1.004E+00  e=2.927E-34  Pteropus alecto
  4x82-assembly1_B  TM=8.305E-01  e=2.327E-25  Pteropus alecto
  7uqa-assembly2_C  TM=2.486E-01  e=4.126E+00  synthetic construct

Sequence (444 aa):
DRVALGGLLNTLAARVHCTSGPCGKCLSVDDLLALHLARLSAAAALYLSDPEGTCEDIRAGRWASRADHLLALLEGPKALAPGLSRLLQRIQAQTTGACVDPPQLLREAGSPGPVLATLLEHVGRGSCFHTLPTPQYFVDFVFQQNTPNISVAELAALMQRLGVGGVNSSSDTWDTVCLSARDVMAVYGLSEQTGVTPEAWAQLSPALLQQQLSGACGQGALDRVALGGLLNTLAARVHCTCGKCLSVDDLLALGRPEEPGHLARLSAAAALYLSDPEGTCEDIRAGRWASRADHLLALLEGPKALAPGLSRLLQRIQAQTTEACVDPPQLLREAGVAGAPGSPGPVLATLLEHVGRGSCFHTLPTPQYFVDFVFQQSHGNTPNISVAELAALMQRLGVGWDTVCLSARDVMAVYGLSEQTGVTPEAWAQLSPALLQQQLSGAC

Secondary structure (DSSP, 8-state):
-HHHHHHHHHHHHHHHHHHHTT----TT--HHHHHHT--TTSTTHHHHHHHHHHHHHH-HHHHHHHHHTT-HHHHHHHHHHHHHSTTTHHHHHHHHHHHHHHHH----B-HHHHHHHSSSTTPPPPHHHHHHHHHHHHHTT--B--PPPHHHHHHHHHHHS--SSSSBPHHHHHHHHHHTT---TT----HHHHHHHTT--TTT-B-HHHHHHHHHHHHHHHHH---/-HHHHHHHHHHHHHHTT-TTSHHHHT--HHHHHH--HHHHHHHHHHHHH-HHHHHHHHHTT-HHHHHHHHHHHHHSTTTHHHHHHHHHHHHHHHS----B-HHHHHHHH--HHHHHHHHHHHHHHT--B-----HHHHHHHHHH---SSBPHHHHHHHHHHTT-S-----SSGGGG----HHHHHHHTT--TTT-B-HHHHHHHHHHHHHHHHH---